Protein AF-A0AAD9LTX0-F1 (afdb_monomer)

Radius of gyration: 29.82 Å; Cα contacts (8 Å, |Δi|>4): 441; chains: 1; bounding box: 96×83×85 Å

pLDDT: mean 78.43, std 22.13, range [29.39, 98.5]

Secondary structure (DSSP, 8-state):
-HHHHHHH--SHHHHHHHHHHHHHHHTTT-GGGGGG-BGGGEEEETTTEEEEEEEETTTTEEEEEEE---SSTTT-HHHHHHHHHHT-SS--SBSSTTSPP----------TTS-HHHHHH-GGGGTTTS-----------PPPHHHHHHHHHHHHTTTTT--S---HHHHHHHHHHHHHHTT--HHHHHHHTT----HHHHHHHHHH--HHHHHHHHHHHTT--TT---PPP-GGGS-HHHHHHHHHHHHHHTTTTSS-SSGGGPPPHHHHHHHHHHHHHHHHHHHHH-TTSHHHHHHHHHHHHTT--HHHHHHHHHHHHHHTS----------------PPPGGGSHHHHHHHHHHHHHHHHHHHHHHHHHHHHHHHHHHTS-----------PPPP-

Solvent-accessible surface area (backbone atoms only — not comparable to full-atom values): 23204 Å² total; per-residue (Å²): 81,43,50,49,42,56,50,67,29,77,53,46,63,42,34,33,49,38,24,48,56,40,51,24,37,80,44,34,31,51,55,77,49,52,59,74,30,36,33,60,30,48,42,65,54,87,82,52,38,37,34,42,43,39,60,35,86,92,71,76,40,81,43,76,44,53,52,44,68,26,91,49,71,59,66,11,42,50,38,26,45,36,48,20,52,49,38,47,90,58,64,48,43,44,56,50,75,86,52,54,80,68,76,72,70,73,69,67,76,77,61,95,79,70,62,77,66,63,60,69,77,46,70,67,73,63,59,71,74,72,72,76,91,68,89,78,83,86,67,91,72,72,61,53,59,62,55,48,46,29,52,52,38,69,67,40,34,59,83,44,71,39,86,67,90,65,45,45,66,46,28,36,49,48,37,48,48,52,36,46,74,73,68,48,59,66,63,58,54,32,57,76,53,63,66,76,84,47,76,71,57,48,66,51,45,76,75,66,70,52,72,66,57,47,45,25,53,22,28,38,76,26,78,37,56,60,83,58,88,64,78,60,57,57,54,81,82,48,57,70,70,58,39,52,53,52,50,54,27,46,52,61,45,32,51,43,33,45,92,57,93,53,67,57,34,19,48,50,69,71,43,47,43,31,28,48,35,41,42,39,48,42,40,67,61,48,37,73,54,23,55,87,16,60,64,44,48,45,54,54,50,29,26,48,75,64,72,43,51,73,67,55,52,52,48,53,14,50,52,55,64,50,65,75,70,58,81,81,70,83,78,84,73,90,75,80,91,76,85,88,75,80,75,64,74,76,72,40,70,67,54,47,53,50,51,53,52,52,52,52,50,51,53,51,49,53,54,48,51,53,51,48,53,53,49,50,51,54,54,56,62,70,69,60,79,84,85,73,86,76,88,83,88,84,79,84,84,84,92,129

Structure (mmCIF, N/CA/C/O backbone):
data_AF-A0AAD9LTX0-F1
#
_entry.id   AF-A0AAD9LTX0-F1
#
loop_
_atom_site.group_PDB
_atom_site.id
_atom_site.type_symbol
_atom_site.label_atom_id
_atom_site.label_alt_id
_atom_site.label_comp_id
_atom_site.label_asym_id
_atom_site.label_entity_id
_atom_site.label_seq_id
_atom_site.pdbx_PDB_ins_code
_atom_site.Cartn_x
_atom_site.Cartn_y
_atom_site.Cartn_z
_atom_site.occupancy
_atom_site.B_iso_or_equiv
_atom_site.auth_seq_id
_atom_site.auth_comp_id
_atom_site.auth_asym_id
_atom_site.auth_atom_id
_atom_site.pdbx_PDB_model_num
ATOM 1 N N . MET A 1 1 ? 8.809 -11.289 2.923 1.00 91.69 1 MET A N 1
ATOM 2 C CA . MET A 1 1 ? 9.426 -10.147 3.649 1.00 91.69 1 MET A CA 1
ATOM 3 C C . MET A 1 1 ? 8.382 -9.224 4.262 1.00 91.69 1 MET A C 1
ATOM 5 O O . MET A 1 1 ? 8.398 -9.072 5.473 1.00 91.69 1 MET A O 1
ATOM 9 N N . THR A 1 2 ? 7.479 -8.624 3.483 1.00 95.00 2 THR A N 1
ATOM 10 C CA . THR A 1 2 ? 6.476 -7.685 4.018 1.00 95.00 2 THR A CA 1
ATOM 11 C C . THR A 1 2 ? 5.518 -8.326 5.027 1.00 95.00 2 THR A C 1
ATOM 13 O O . THR A 1 2 ? 5.301 -7.754 6.089 1.00 95.00 2 THR A O 1
ATOM 16 N N . GLU A 1 3 ? 5.048 -9.555 4.778 1.00 95.88 3 GLU A N 1
ATOM 17 C CA . GLU A 1 3 ? 4.259 -10.317 5.763 1.00 95.88 3 GLU A CA 1
ATOM 18 C C . GLU A 1 3 ? 5.006 -10.483 7.095 1.00 95.88 3 GLU A C 1
ATOM 20 O O . GLU A 1 3 ? 4.447 -10.240 8.161 1.00 95.88 3 GLU A O 1
ATOM 25 N N . HIS A 1 4 ? 6.303 -10.813 7.043 1.00 96.38 4 HIS A N 1
ATOM 26 C CA . HIS A 1 4 ? 7.132 -10.916 8.244 1.00 96.38 4 HIS A CA 1
ATOM 27 C C . HIS A 1 4 ? 7.172 -9.584 9.006 1.00 96.38 4 HIS A C 1
ATOM 29 O O . HIS A 1 4 ? 6.939 -9.579 10.212 1.00 96.38 4 HIS A O 1
ATOM 35 N N . ILE A 1 5 ? 7.362 -8.458 8.303 1.00 97.19 5 ILE A N 1
ATOM 36 C CA . ILE A 1 5 ? 7.313 -7.120 8.910 1.00 97.19 5 ILE A CA 1
ATOM 37 C C . ILE A 1 5 ? 5.971 -6.898 9.610 1.00 97.19 5 ILE A C 1
ATOM 39 O O . ILE A 1 5 ? 5.968 -6.484 10.762 1.00 97.19 5 ILE A O 1
ATOM 43 N N . TYR A 1 6 ? 4.842 -7.210 8.969 1.00 97.44 6 TYR A N 1
ATOM 44 C CA . TYR A 1 6 ? 3.526 -7.063 9.597 1.00 97.44 6 TYR A CA 1
ATOM 45 C C . TYR A 1 6 ? 3.363 -7.953 10.837 1.00 97.44 6 TYR A C 1
ATOM 47 O O . TYR A 1 6 ? 2.849 -7.494 11.859 1.00 97.44 6 TYR A O 1
ATOM 55 N N . SER A 1 7 ? 3.864 -9.191 10.794 1.00 97.00 7 SER A N 1
ATOM 56 C CA . SER A 1 7 ? 3.792 -10.115 11.932 1.00 97.00 7 SER A CA 1
ATOM 57 C C . SER A 1 7 ? 4.625 -9.679 13.137 1.00 97.00 7 SER A C 1
ATOM 59 O O . SER A 1 7 ? 4.260 -9.975 14.270 1.00 97.00 7 SER A O 1
ATOM 61 N N . THR A 1 8 ? 5.716 -8.942 12.910 1.00 96.50 8 THR A N 1
ATOM 62 C CA . THR A 1 8 ? 6.636 -8.504 13.971 1.00 96.50 8 THR A CA 1
ATOM 63 C C . THR A 1 8 ? 6.594 -6.999 14.230 1.00 96.50 8 THR A C 1
ATOM 65 O O . THR A 1 8 ? 7.422 -6.494 14.985 1.00 96.50 8 THR A O 1
ATOM 68 N N . ALA A 1 9 ? 5.688 -6.259 13.584 1.00 97.00 9 ALA A N 1
ATOM 69 C CA . ALA A 1 9 ? 5.644 -4.805 13.674 1.00 97.00 9 ALA A CA 1
ATOM 70 C C . ALA A 1 9 ? 5.326 -4.348 15.101 1.00 97.00 9 ALA A C 1
ATOM 72 O O . ALA A 1 9 ? 4.307 -4.732 15.682 1.00 97.00 9 ALA A O 1
ATOM 73 N N . VAL A 1 10 ? 6.174 -3.466 15.626 1.00 96.25 10 VAL A N 1
ATOM 74 C CA . VAL A 1 10 ? 6.037 -2.876 16.968 1.00 96.25 10 VAL A CA 1
ATOM 75 C C . VAL A 1 10 ? 6.052 -1.350 16.934 1.00 96.25 10 VAL A C 1
ATOM 77 O O . VAL A 1 10 ? 5.640 -0.707 17.895 1.00 96.25 10 VAL A O 1
ATOM 80 N N . THR A 1 11 ? 6.464 -0.748 15.817 1.00 95.31 11 THR A N 1
ATOM 81 C CA . THR A 1 11 ? 6.516 0.705 15.631 1.00 95.31 11 THR A CA 1
ATOM 82 C C . THR A 1 11 ? 5.873 1.149 14.320 1.00 95.31 11 THR A C 1
ATOM 84 O O . THR A 1 11 ? 5.668 0.365 13.397 1.00 95.31 11 THR A O 1
ATOM 87 N N . ALA A 1 12 ? 5.607 2.453 14.209 1.00 93.75 12 ALA A N 1
ATOM 88 C CA . ALA A 1 12 ? 5.188 3.080 12.957 1.00 93.75 12 ALA A CA 1
ATOM 89 C C . ALA A 1 12 ? 6.218 2.906 11.828 1.00 93.75 12 ALA A C 1
ATOM 91 O O . ALA A 1 12 ? 5.850 2.750 10.666 1.00 93.75 12 ALA A O 1
ATOM 92 N N . ALA A 1 13 ? 7.513 2.915 12.164 1.00 95.12 13 ALA A N 1
ATOM 93 C CA . ALA A 1 13 ? 8.586 2.772 11.185 1.00 95.12 13 ALA A CA 1
ATOM 94 C C . ALA A 1 13 ? 8.532 1.415 10.468 1.00 95.12 13 ALA A C 1
ATOM 96 O O . ALA A 1 13 ? 8.822 1.359 9.279 1.00 95.12 13 ALA A O 1
ATOM 97 N N . ASP A 1 14 ? 8.084 0.350 11.141 1.00 96.88 14 ASP A N 1
ATOM 98 C CA . ASP A 1 14 ? 7.961 -0.978 10.532 1.00 96.88 14 ASP A CA 1
ATOM 99 C C . ASP A 1 14 ? 6.953 -0.973 9.369 1.00 96.88 14 ASP A C 1
ATOM 101 O O . ASP A 1 14 ? 7.243 -1.474 8.283 1.00 96.88 14 ASP A O 1
ATOM 105 N N . TYR A 1 15 ? 5.795 -0.330 9.541 1.00 97.50 15 TYR A N 1
ATOM 106 C CA . TYR A 1 15 ? 4.793 -0.210 8.474 1.00 97.50 15 TYR A CA 1
ATOM 107 C C . TYR A 1 15 ? 5.254 0.702 7.336 1.00 97.50 15 TYR A C 1
ATOM 109 O O . TYR A 1 15 ? 4.973 0.434 6.167 1.00 97.50 15 TYR A O 1
ATOM 117 N N . GLN A 1 16 ? 6.007 1.754 7.654 1.00 96.56 16 GLN A N 1
ATOM 118 C CA . GLN A 1 16 ? 6.600 2.603 6.627 1.00 96.56 16 GLN A CA 1
ATOM 119 C C . GLN A 1 16 ? 7.734 1.894 5.870 1.00 96.56 16 GLN A C 1
ATOM 121 O O . GLN A 1 16 ? 7.903 2.124 4.673 1.00 96.56 16 GLN A O 1
ATOM 126 N N . ASP A 1 17 ? 8.474 0.993 6.518 1.00 96.81 17 ASP A N 1
ATOM 127 C CA . ASP A 1 17 ? 9.465 0.132 5.871 1.00 96.81 17 ASP A CA 1
ATOM 128 C C . ASP A 1 17 ? 8.797 -0.896 4.954 1.00 96.81 17 ASP A C 1
ATOM 130 O O . ASP A 1 17 ? 9.262 -1.111 3.838 1.00 96.81 17 ASP A O 1
ATOM 134 N N . ALA A 1 18 ? 7.671 -1.482 5.364 1.00 97.25 18 ALA A N 1
ATOM 135 C CA . ALA A 1 18 ? 6.853 -2.316 4.484 1.00 97.25 18 ALA A CA 1
ATOM 136 C C . ALA A 1 18 ? 6.412 -1.549 3.222 1.00 97.25 18 ALA A C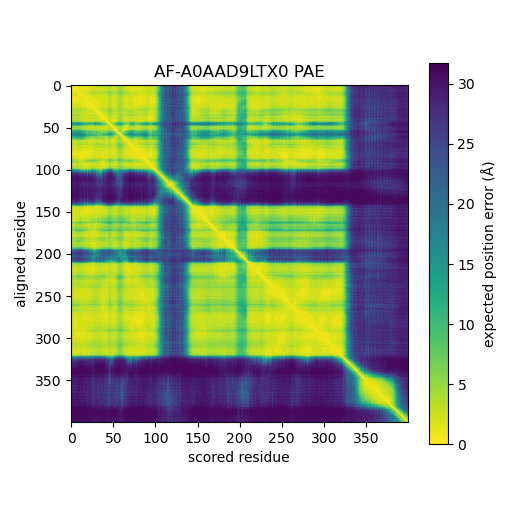 1
ATOM 138 O O . ALA A 1 18 ? 6.623 -2.026 2.105 1.00 97.25 18 ALA A O 1
ATOM 139 N N . ALA A 1 19 ? 5.878 -0.333 3.384 1.00 97.31 19 ALA A N 1
ATOM 140 C CA . ALA A 1 19 ? 5.506 0.527 2.261 1.00 97.31 19 ALA A CA 1
ATOM 141 C C . ALA A 1 19 ? 6.706 0.896 1.378 1.00 97.31 19 ALA A C 1
ATOM 143 O O . ALA A 1 19 ? 6.590 0.875 0.153 1.00 97.31 19 ALA A O 1
ATOM 144 N N . LEU A 1 20 ? 7.872 1.163 1.974 1.00 96.06 20 LEU A N 1
ATOM 145 C CA . LEU A 1 20 ? 9.122 1.396 1.255 1.00 96.06 20 LEU A CA 1
ATOM 146 C C . LEU A 1 20 ? 9.491 0.199 0.368 1.00 96.06 20 LEU A C 1
ATOM 148 O O . LEU A 1 20 ? 9.771 0.393 -0.814 1.00 96.06 20 LEU A O 1
ATOM 152 N N . LEU A 1 21 ? 9.481 -1.029 0.899 1.00 95.44 21 LEU A N 1
ATOM 153 C CA . LEU A 1 21 ? 9.827 -2.225 0.118 1.00 95.44 21 LEU A CA 1
ATOM 154 C C . LEU A 1 21 ? 8.820 -2.474 -1.015 1.00 95.44 21 LEU A C 1
ATOM 156 O O . LEU A 1 21 ? 9.239 -2.771 -2.136 1.00 95.44 21 LEU A O 1
ATOM 160 N N . CYS A 1 22 ? 7.520 -2.291 -0.756 1.00 95.00 22 CYS A N 1
ATOM 161 C CA . CYS A 1 22 ? 6.489 -2.364 -1.790 1.00 95.00 22 CYS A CA 1
ATOM 162 C C . CYS A 1 22 ? 6.734 -1.312 -2.879 1.00 95.00 22 CYS A C 1
ATOM 164 O O . CYS A 1 22 ? 6.849 -1.656 -4.046 1.00 95.00 22 CYS A O 1
ATOM 166 N N . LEU A 1 23 ? 6.900 -0.035 -2.536 1.00 94.19 23 LEU A N 1
ATOM 167 C CA . LEU A 1 23 ? 7.108 1.019 -3.533 1.00 94.19 23 LEU A CA 1
ATOM 168 C C . LEU A 1 23 ? 8.411 0.838 -4.329 1.00 94.19 23 LEU A C 1
ATOM 170 O O . LEU A 1 23 ? 8.434 1.087 -5.535 1.00 94.19 23 LEU A O 1
ATOM 174 N N . LEU A 1 24 ? 9.484 0.348 -3.698 1.00 93.50 24 LEU A N 1
ATOM 175 C CA . LEU A 1 24 ? 10.735 0.019 -4.389 1.00 93.50 24 LEU A CA 1
ATOM 176 C C . LEU A 1 24 ? 10.562 -1.082 -5.434 1.00 93.50 24 LEU A C 1
ATOM 178 O O . LEU A 1 24 ? 11.230 -1.023 -6.467 1.00 93.50 24 LEU A O 1
ATOM 182 N N . TRP A 1 25 ? 9.683 -2.056 -5.196 1.00 93.75 25 TRP A N 1
ATOM 183 C CA . TRP A 1 25 ? 9.333 -3.067 -6.191 1.00 93.75 25 TRP A CA 1
ATOM 184 C C . TRP A 1 25 ? 8.740 -2.421 -7.447 1.00 93.75 25 TRP A C 1
ATOM 186 O O . TRP A 1 25 ? 9.251 -2.632 -8.549 1.00 93.75 25 TRP A O 1
ATOM 196 N N . TYR A 1 26 ? 7.753 -1.534 -7.278 1.00 91.31 26 TYR A N 1
ATOM 197 C CA . TYR A 1 26 ? 7.104 -0.847 -8.399 1.00 91.31 26 TYR A CA 1
ATOM 198 C C . TYR A 1 26 ? 8.016 0.160 -9.113 1.00 91.31 26 TYR A C 1
ATOM 200 O O . TYR A 1 26 ? 7.869 0.367 -10.319 1.00 91.31 26 TYR A O 1
ATOM 208 N N . LEU A 1 27 ? 8.962 0.768 -8.391 1.00 88.94 27 LEU A N 1
ATOM 209 C CA . LEU A 1 27 ? 9.916 1.752 -8.914 1.00 88.94 27 LEU A CA 1
ATOM 210 C C . LEU A 1 27 ? 11.195 1.145 -9.495 1.00 88.94 27 LEU A C 1
ATOM 212 O O . LEU A 1 27 ? 12.104 1.904 -9.854 1.00 88.94 27 LEU A O 1
ATOM 216 N N . PHE A 1 28 ? 11.295 -0.185 -9.550 1.00 89.75 28 PHE A N 1
ATOM 217 C CA . PHE A 1 28 ? 12.515 -0.904 -9.916 1.00 89.75 28 PHE A CA 1
ATOM 218 C C . PHE A 1 28 ? 13.725 -0.390 -9.129 1.00 89.75 28 PHE A C 1
ATOM 220 O O . PHE A 1 28 ? 14.735 0.013 -9.700 1.00 89.75 28 PHE A O 1
ATOM 227 N N . GLY A 1 29 ? 13.609 -0.350 -7.799 1.00 87.56 29 GLY A N 1
ATOM 228 C CA . GLY A 1 29 ? 14.698 -0.054 -6.863 1.00 87.56 29 GLY A CA 1
ATOM 229 C C . GLY A 1 29 ? 15.227 1.383 -6.880 1.00 87.56 29 GLY A C 1
ATOM 230 O O . GLY A 1 29 ? 16.342 1.638 -6.405 1.00 87.56 29 GLY A O 1
ATOM 231 N N . ARG A 1 30 ? 14.481 2.340 -7.439 1.00 85.06 30 ARG A N 1
ATOM 232 C CA . ARG A 1 30 ? 14.853 3.763 -7.418 1.00 85.06 30 ARG A CA 1
ATOM 233 C C . ARG A 1 30 ? 14.391 4.433 -6.131 1.00 85.06 30 ARG A C 1
ATOM 235 O O . ARG A 1 30 ? 13.364 5.091 -6.059 1.00 85.06 30 ARG A O 1
ATOM 242 N N . ALA A 1 31 ? 15.204 4.264 -5.100 1.00 87.31 31 ALA A N 1
ATOM 243 C CA . ALA A 1 31 ? 14.889 4.772 -3.774 1.00 87.31 31 ALA A CA 1
ATOM 244 C C . ALA A 1 31 ? 14.914 6.311 -3.676 1.00 87.31 31 ALA A C 1
ATOM 246 O O . ALA A 1 31 ? 14.182 6.875 -2.875 1.00 87.31 31 ALA A O 1
ATOM 247 N N . SER A 1 32 ? 15.704 6.999 -4.508 1.00 84.56 32 SER A N 1
ATOM 248 C CA . SER A 1 32 ? 15.783 8.471 -4.519 1.00 84.56 32 SER A CA 1
ATOM 249 C C . SER A 1 32 ? 14.494 9.168 -4.951 1.00 84.56 32 SER A C 1
ATOM 251 O O . SER A 1 32 ? 14.334 10.344 -4.671 1.00 84.56 32 SER A O 1
ATOM 253 N N . ASP A 1 33 ? 13.590 8.488 -5.658 1.00 84.06 33 ASP A N 1
ATOM 254 C CA . ASP A 1 33 ? 12.291 9.087 -5.994 1.00 84.06 33 ASP A CA 1
ATOM 255 C C . ASP A 1 33 ? 11.374 9.155 -4.763 1.00 84.06 33 ASP A C 1
ATOM 257 O O . ASP A 1 33 ? 10.487 9.998 -4.684 1.00 84.06 33 ASP A O 1
ATOM 261 N N . LEU A 1 34 ? 11.598 8.266 -3.788 1.00 88.94 34 LEU A N 1
ATOM 262 C CA . LEU A 1 34 ? 10.768 8.144 -2.592 1.00 88.94 34 LEU A CA 1
ATOM 263 C C . LEU A 1 34 ? 11.099 9.185 -1.524 1.00 88.94 34 LEU A C 1
ATOM 265 O O . LEU A 1 34 ? 10.248 9.471 -0.690 1.00 88.94 34 LEU A O 1
ATOM 269 N N . THR A 1 35 ? 12.298 9.773 -1.549 1.00 87.69 35 THR A N 1
ATOM 270 C CA . THR A 1 35 ? 12.701 10.820 -0.591 1.00 87.69 35 THR A CA 1
ATOM 271 C C . THR A 1 35 ? 11.948 12.132 -0.803 1.00 87.69 35 THR A C 1
ATOM 273 O O . THR A 1 35 ? 11.832 12.918 0.130 1.00 87.69 35 THR A O 1
ATOM 276 N N . LEU A 1 36 ? 11.418 12.362 -2.009 1.00 82.88 36 LEU A N 1
ATOM 277 C CA . LEU A 1 36 ? 10.614 13.538 -2.357 1.00 82.88 36 LEU A CA 1
ATOM 278 C C . LEU A 1 36 ? 9.114 13.229 -2.449 1.00 82.88 36 LEU A C 1
ATOM 280 O O . LEU A 1 36 ? 8.335 14.085 -2.864 1.00 82.88 36 LEU A O 1
ATOM 284 N N . LEU A 1 37 ? 8.704 12.003 -2.113 1.00 89.00 37 LEU A N 1
ATOM 285 C CA . LEU A 1 37 ? 7.324 11.578 -2.279 1.00 89.00 37 LEU A CA 1
ATOM 286 C C . LEU A 1 37 ? 6.447 12.110 -1.138 1.00 89.00 37 LEU A C 1
ATOM 288 O O . LEU A 1 37 ? 6.601 11.719 0.021 1.00 89.00 37 LEU A O 1
ATOM 292 N N . CYS A 1 38 ? 5.486 12.961 -1.481 1.00 91.38 38 CYS A N 1
ATOM 293 C CA . CYS A 1 38 ? 4.545 13.587 -0.556 1.00 91.38 38 CYS A CA 1
ATOM 294 C C . CYS A 1 38 ? 3.149 12.958 -0.646 1.00 91.38 38 CYS A C 1
ATOM 296 O O . CYS A 1 38 ? 2.796 12.289 -1.613 1.00 91.38 38 CYS A O 1
ATOM 298 N N . LYS A 1 39 ? 2.297 13.213 0.347 1.00 92.94 39 LYS A N 1
ATOM 299 C CA . LYS A 1 39 ? 0.897 12.744 0.351 1.00 92.94 39 LYS A CA 1
ATOM 300 C C . LYS A 1 39 ? 0.083 13.273 -0.833 1.00 92.94 39 LYS A C 1
ATOM 302 O O . LYS A 1 39 ? -0.668 12.522 -1.452 1.00 92.94 39 LYS A O 1
ATOM 307 N N . ALA A 1 40 ? 0.300 14.537 -1.201 1.00 89.88 40 ALA A N 1
ATOM 308 C CA . ALA A 1 40 ? -0.366 15.195 -2.329 1.00 89.88 40 ALA A CA 1
ATOM 309 C C . ALA A 1 40 ? -0.039 14.573 -3.705 1.00 89.88 40 ALA A C 1
ATOM 311 O O . ALA A 1 40 ? -0.709 14.857 -4.698 1.00 89.88 40 ALA A O 1
ATOM 312 N N . ASN A 1 41 ? 0.980 13.714 -3.775 1.00 90.25 41 ASN A N 1
ATOM 313 C CA . ASN A 1 41 ? 1.363 13.003 -4.989 1.00 90.25 41 ASN A CA 1
ATOM 314 C C . ASN A 1 41 ? 0.496 11.775 -5.290 1.00 90.25 41 ASN A C 1
ATOM 316 O O . ASN A 1 41 ? 0.592 11.213 -6.384 1.00 90.25 41 ASN A O 1
ATOM 320 N N . LEU A 1 42 ? -0.325 11.345 -4.330 1.00 92.94 42 LEU A N 1
ATOM 321 C CA . LEU A 1 42 ? -1.255 10.240 -4.507 1.00 92.94 42 LEU A CA 1
ATOM 322 C C . LEU A 1 42 ? -2.525 10.727 -5.203 1.00 92.94 42 LEU A C 1
ATOM 324 O O . LEU A 1 42 ? -3.088 11.768 -4.863 1.00 92.94 42 LEU A O 1
ATOM 328 N N . SER A 1 43 ? -3.008 9.956 -6.169 1.00 91.25 43 SER A N 1
ATOM 329 C CA . SER A 1 43 ? -4.252 10.257 -6.877 1.00 91.25 43 SER A CA 1
ATOM 330 C C . SER A 1 43 ? -4.905 8.997 -7.424 1.00 91.25 43 SER A C 1
ATOM 332 O O . SER A 1 43 ? -4.261 7.963 -7.566 1.00 91.25 43 SER A O 1
ATOM 334 N N . THR A 1 44 ? -6.183 9.095 -7.757 1.00 87.56 44 THR A N 1
ATOM 335 C CA . THR A 1 44 ? -6.924 8.070 -8.495 1.00 87.56 44 THR A CA 1
ATOM 336 C C . THR A 1 44 ? -7.333 8.657 -9.841 1.00 87.56 44 THR A C 1
ATOM 338 O O . THR A 1 44 ? -7.806 9.793 -9.905 1.00 87.56 44 THR A O 1
ATOM 341 N N . GLY A 1 45 ? -7.080 7.927 -10.927 1.00 74.75 45 GLY A N 1
ATOM 342 C CA . GLY A 1 45 ? -7.436 8.351 -12.283 1.00 74.75 45 GLY A CA 1
ATOM 343 C C . GLY A 1 45 ? -8.717 7.694 -12.790 1.00 74.75 45 GLY A C 1
ATOM 344 O O . GLY A 1 45 ? -9.371 6.924 -12.083 1.00 74.75 45 GLY A O 1
ATOM 345 N N . SER A 1 46 ? -9.080 7.996 -14.036 1.00 66.56 46 SER A N 1
ATOM 346 C CA . SER A 1 46 ? -10.111 7.256 -14.765 1.00 66.56 46 SER A CA 1
ATOM 347 C C . SER A 1 46 ? -9.662 5.808 -15.008 1.00 66.56 46 SER A C 1
ATOM 349 O O . SER A 1 46 ? -8.483 5.547 -15.240 1.00 66.56 46 SER A O 1
ATOM 351 N N . GLY A 1 47 ? -10.605 4.862 -14.951 1.00 67.00 47 GLY A N 1
ATOM 352 C CA . GLY A 1 47 ? -10.324 3.438 -15.179 1.00 67.00 47 GLY A CA 1
ATOM 353 C C . GLY A 1 47 ? -9.793 2.672 -13.966 1.00 67.00 47 GLY A C 1
ATOM 354 O O . GLY A 1 47 ? -9.071 1.701 -14.158 1.00 67.00 47 GLY A O 1
ATOM 355 N N . ASP A 1 48 ? -10.138 3.098 -12.745 1.00 75.69 48 ASP A N 1
ATOM 356 C CA . ASP A 1 48 ? -9.810 2.396 -11.495 1.00 75.69 48 ASP A CA 1
ATOM 357 C C . ASP A 1 48 ? -8.309 2.134 -11.315 1.00 75.69 48 ASP A C 1
ATOM 359 O O . ASP A 1 48 ? -7.873 1.035 -10.984 1.00 75.69 48 ASP A O 1
ATOM 363 N N . ILE A 1 49 ? -7.489 3.162 -11.540 1.00 81.31 49 ILE A N 1
ATOM 364 C CA . ILE A 1 49 ? -6.040 3.068 -11.352 1.00 81.31 49 ILE A CA 1
ATOM 365 C C . ILE A 1 49 ? -5.582 4.085 -10.320 1.00 81.31 49 ILE A C 1
ATOM 367 O O . ILE A 1 49 ? -5.980 5.255 -10.324 1.00 81.31 49 ILE A O 1
ATOM 371 N N . PHE A 1 50 ? -4.733 3.608 -9.416 1.00 91.75 50 PHE A N 1
ATOM 372 C CA . PHE A 1 50 ? -4.118 4.409 -8.379 1.00 91.75 50 PHE A CA 1
ATOM 373 C C . PHE A 1 50 ? -2.753 4.884 -8.873 1.00 91.75 50 PHE A C 1
ATOM 375 O O . PHE A 1 50 ? -1.912 4.080 -9.265 1.00 91.75 50 PHE A O 1
ATOM 382 N N . PHE A 1 51 ? -2.520 6.190 -8.848 1.00 89.88 51 PHE A N 1
ATOM 383 C CA . PHE A 1 51 ? -1.298 6.797 -9.356 1.00 89.88 51 PHE A CA 1
ATOM 384 C C . PHE A 1 51 ? -0.494 7.444 -8.244 1.00 89.88 51 PHE A C 1
ATOM 386 O O . PHE A 1 51 ? -1.030 8.131 -7.369 1.00 89.88 51 PHE A O 1
ATOM 393 N N . VAL A 1 52 ? 0.818 7.300 -8.366 1.00 89.44 52 VAL A N 1
ATOM 394 C CA . VAL A 1 52 ? 1.802 8.086 -7.635 1.00 89.44 52 VAL A CA 1
ATOM 395 C C . VAL A 1 52 ? 2.536 8.959 -8.639 1.00 89.44 52 VAL A C 1
ATOM 397 O O . VAL A 1 52 ? 3.138 8.437 -9.576 1.00 89.44 52 VAL A O 1
ATOM 400 N N . ARG A 1 53 ? 2.487 10.281 -8.459 1.00 86.69 53 ARG A N 1
ATOM 401 C CA . ARG A 1 53 ? 3.238 11.236 -9.288 1.00 86.69 53 ARG A CA 1
ATOM 402 C C . ARG A 1 53 ? 4.428 11.782 -8.530 1.00 86.69 53 ARG A C 1
ATOM 404 O O . ARG A 1 53 ? 4.263 12.244 -7.418 1.00 86.69 53 ARG A O 1
ATOM 411 N N . PHE A 1 54 ? 5.620 11.788 -9.091 1.00 79.31 54 PHE A N 1
ATOM 412 C CA . PHE A 1 54 ? 6.787 12.300 -8.377 1.00 79.31 54 PHE A CA 1
ATOM 413 C C . PHE A 1 54 ? 7.751 12.990 -9.327 1.00 79.31 54 PHE A C 1
ATOM 415 O O . PHE A 1 54 ? 7.798 12.691 -10.520 1.00 79.31 54 PHE A O 1
ATOM 422 N N . ILE A 1 55 ? 8.523 13.928 -8.780 1.00 70.19 55 ILE A N 1
ATOM 423 C CA . ILE A 1 55 ? 9.529 14.666 -9.536 1.00 70.19 55 ILE A CA 1
ATOM 424 C C . ILE A 1 55 ? 10.833 13.879 -9.516 1.00 70.19 55 ILE A C 1
ATOM 426 O O . ILE A 1 55 ? 11.384 13.539 -8.467 1.00 70.19 55 ILE A O 1
ATOM 430 N N . ARG A 1 56 ? 11.364 13.619 -10.704 1.00 69.38 56 ARG A N 1
ATOM 431 C CA . ARG A 1 56 ? 12.662 12.979 -10.889 1.00 69.38 56 ARG A CA 1
ATOM 432 C C . ARG A 1 56 ? 13.789 13.925 -10.519 1.00 69.38 56 ARG A C 1
ATOM 434 O O . ARG A 1 56 ? 14.083 14.838 -11.279 1.00 69.38 56 ARG A O 1
ATOM 441 N N . VAL A 1 57 ? 14.527 13.624 -9.449 1.00 64.31 57 VAL A N 1
ATOM 442 C CA . VAL A 1 57 ? 15.692 14.420 -9.001 1.00 64.31 57 VAL A CA 1
ATOM 443 C C . VAL A 1 57 ? 16.676 14.728 -10.138 1.00 64.31 57 VAL A C 1
ATOM 445 O O . VAL A 1 57 ? 17.168 15.843 -10.248 1.00 64.31 57 VAL A O 1
ATOM 448 N N . LYS A 1 58 ? 16.976 13.746 -10.999 1.00 60.44 58 LYS A N 1
ATOM 449 C CA . LYS A 1 58 ? 17.985 13.906 -12.062 1.00 60.44 58 LYS A CA 1
ATOM 450 C C . LYS A 1 58 ? 17.510 14.692 -13.282 1.00 60.44 58 LYS A C 1
ATOM 452 O O . LYS A 1 58 ? 18.347 15.146 -14.051 1.00 60.44 58 LYS A O 1
ATOM 457 N N . PHE A 1 59 ? 16.202 14.787 -13.495 1.00 58.50 59 PHE A N 1
ATOM 458 C CA . PHE A 1 59 ? 15.641 15.323 -14.738 1.00 58.50 59 PHE A CA 1
ATOM 459 C C . PHE A 1 59 ? 14.632 16.451 -14.506 1.00 58.50 59 PHE A C 1
ATOM 461 O O . PHE A 1 59 ? 14.174 17.042 -15.472 1.00 58.50 59 PHE A O 1
ATOM 468 N N . SER A 1 60 ? 14.317 16.758 -13.242 1.00 62.88 60 SER A N 1
ATOM 469 C CA . SER A 1 60 ? 13.310 17.734 -12.815 1.00 62.88 60 SER A CA 1
ATOM 470 C C . SER A 1 60 ? 11.961 17.570 -13.525 1.00 62.88 60 SER A C 1
ATOM 472 O O . SER A 1 60 ? 11.260 18.542 -13.788 1.00 62.88 60 SER A O 1
ATOM 474 N N . GLU A 1 61 ? 11.609 16.326 -13.840 1.00 66.62 61 GLU A N 1
ATOM 475 C CA . GLU A 1 61 ? 10.432 15.967 -14.621 1.00 66.62 61 GLU A CA 1
ATOM 476 C C . GLU A 1 61 ? 9.422 15.232 -13.737 1.00 66.62 61 GLU A C 1
ATOM 478 O O . GLU A 1 61 ? 9.805 14.327 -12.988 1.00 66.62 61 GLU A O 1
ATOM 483 N N . GLU A 1 62 ? 8.144 15.604 -13.828 1.00 70.25 62 GLU A N 1
ATOM 484 C CA . GLU A 1 62 ? 7.057 14.878 -13.169 1.00 70.25 62 GLU A CA 1
ATOM 485 C C . GLU A 1 62 ? 6.756 13.584 -13.928 1.00 70.25 62 GLU A C 1
ATOM 487 O O . GLU A 1 62 ? 6.507 13.591 -15.130 1.00 70.25 62 GLU A O 1
ATOM 492 N N . GLN A 1 63 ? 6.765 12.461 -13.216 1.00 74.25 63 GLN A N 1
ATOM 493 C CA . GLN A 1 63 ? 6.382 11.169 -13.767 1.00 74.25 63 GLN A CA 1
ATOM 494 C C . GLN A 1 63 ? 5.292 10.537 -12.914 1.00 74.25 63 GLN A C 1
ATOM 496 O O . GLN A 1 63 ? 5.387 10.509 -11.687 1.00 74.25 63 GLN A O 1
ATOM 501 N N . GLY A 1 64 ? 4.262 10.023 -13.582 1.00 80.38 64 GLY A N 1
ATOM 502 C CA . GLY A 1 64 ? 3.228 9.196 -12.979 1.00 80.38 64 GLY A CA 1
ATOM 503 C C . GLY A 1 64 ? 3.600 7.723 -13.056 1.00 80.38 64 GLY A C 1
ATOM 504 O O . GLY A 1 64 ? 4.192 7.270 -14.033 1.00 80.38 64 GLY A O 1
ATOM 505 N N . LEU A 1 65 ? 3.242 6.979 -12.020 1.00 87.25 65 LEU A N 1
ATOM 506 C CA . LEU A 1 65 ? 3.375 5.537 -11.980 1.00 87.25 65 LEU A CA 1
ATOM 507 C C . LEU A 1 65 ? 2.113 4.917 -11.399 1.00 87.25 65 LEU A C 1
ATOM 509 O O . LEU A 1 65 ? 1.600 5.363 -10.371 1.00 87.25 65 LEU A O 1
ATOM 513 N N . SER A 1 66 ? 1.661 3.854 -12.046 1.00 90.81 66 SER A N 1
ATOM 514 C CA . SER A 1 66 ? 0.471 3.110 -11.661 1.00 90.81 66 SER A CA 1
ATOM 515 C C . SER A 1 66 ? 0.811 2.071 -10.605 1.00 90.81 66 SER A C 1
ATOM 517 O O . SER A 1 66 ? 1.734 1.261 -10.775 1.00 90.81 66 SER A O 1
ATOM 519 N N . LEU A 1 67 ? 0.048 2.105 -9.519 1.00 92.94 67 LEU A N 1
ATOM 520 C CA . LEU A 1 67 ? 0.013 1.112 -8.461 1.00 92.94 67 LEU A CA 1
ATOM 521 C C . LEU A 1 67 ? -1.309 0.370 -8.537 1.00 92.94 67 LEU A C 1
ATOM 523 O O . LEU A 1 67 ? -2.374 0.978 -8.651 1.00 92.94 67 LEU A O 1
ATOM 527 N N . LEU A 1 68 ? -1.230 -0.949 -8.465 1.00 91.62 68 LEU A N 1
ATOM 528 C CA . LEU A 1 68 ? -2.400 -1.798 -8.465 1.00 91.62 68 LEU A CA 1
ATOM 529 C C . LEU A 1 68 ? -2.399 -2.658 -7.201 1.00 91.62 68 LEU A C 1
ATOM 531 O O . LEU A 1 68 ? -1.337 -2.953 -6.644 1.00 91.62 68 LEU A O 1
ATOM 535 N N . PRO A 1 69 ? -3.587 -3.006 -6.695 1.00 92.94 69 PRO A N 1
ATOM 536 C CA . PRO A 1 69 ? -3.700 -3.946 -5.596 1.00 92.94 69 PRO A CA 1
ATOM 537 C C . PRO A 1 69 ? -3.200 -5.324 -6.034 1.00 92.94 69 PRO A C 1
ATOM 539 O O . PRO A 1 69 ? -3.485 -5.775 -7.144 1.00 92.94 69 PRO A O 1
ATOM 542 N N . ASP A 1 70 ? -2.484 -5.996 -5.144 1.00 92.38 70 ASP A N 1
ATOM 543 C CA . ASP A 1 70 ? -2.215 -7.425 -5.283 1.00 92.38 70 ASP A CA 1
ATOM 544 C C . ASP A 1 70 ? -3.343 -8.201 -4.579 1.00 92.38 70 ASP A C 1
ATOM 546 O O . ASP A 1 70 ? -3.962 -7.685 -3.641 1.00 92.38 70 ASP A O 1
ATOM 550 N N . ASP A 1 71 ? -3.623 -9.416 -5.049 1.00 87.62 71 ASP A N 1
ATOM 551 C CA . ASP A 1 71 ? -4.568 -10.329 -4.401 1.00 87.62 71 ASP A CA 1
ATOM 552 C C . ASP A 1 71 ? -4.017 -10.775 -3.026 1.00 87.62 71 ASP A C 1
ATOM 554 O O . ASP A 1 71 ? -4.789 -10.997 -2.087 1.00 87.62 71 ASP A O 1
ATOM 558 N N . ASP A 1 72 ? -2.686 -10.850 -2.879 1.00 93.06 72 ASP A N 1
ATOM 559 C CA . ASP A 1 72 ? -2.018 -11.062 -1.593 1.00 93.06 72 ASP A CA 1
ATOM 560 C C . ASP A 1 72 ? -1.903 -9.746 -0.796 1.00 93.06 72 ASP A C 1
ATOM 562 O O . ASP A 1 72 ? -1.291 -8.758 -1.215 1.00 93.06 72 ASP A O 1
ATOM 566 N N . PHE A 1 73 ? -2.463 -9.743 0.417 1.00 94.56 73 PHE A N 1
ATOM 567 C CA . PHE A 1 73 ? -2.421 -8.590 1.316 1.00 94.56 73 PHE A CA 1
ATOM 568 C C . PHE A 1 73 ? -0.984 -8.180 1.677 1.00 94.56 73 PHE A C 1
ATOM 570 O O . PHE A 1 73 ? -0.722 -6.999 1.898 1.00 94.56 73 PHE A O 1
ATOM 577 N N . ALA A 1 74 ? -0.042 -9.127 1.722 1.00 93.56 74 ALA A N 1
ATOM 578 C CA . ALA A 1 74 ? 1.341 -8.850 2.084 1.00 93.56 74 ALA A CA 1
ATOM 579 C C . ALA A 1 74 ? 2.090 -8.053 1.006 1.00 93.56 74 ALA A C 1
ATOM 581 O O . ALA A 1 74 ? 3.010 -7.301 1.328 1.00 93.56 74 ALA A O 1
ATOM 582 N N . THR A 1 75 ? 1.723 -8.201 -0.266 1.00 92.94 75 THR A N 1
ATOM 583 C CA . THR A 1 75 ? 2.352 -7.499 -1.397 1.00 92.94 75 THR A CA 1
ATOM 584 C C . THR A 1 75 ? 1.505 -6.336 -1.918 1.00 92.94 75 THR A C 1
ATOM 586 O O . THR A 1 75 ? 2.004 -5.515 -2.694 1.00 92.94 75 THR A O 1
ATOM 589 N N . CYS A 1 76 ? 0.263 -6.198 -1.444 1.00 95.88 76 CYS A N 1
ATOM 590 C CA . CYS A 1 76 ? -0.645 -5.118 -1.810 1.00 95.88 76 CYS A CA 1
ATOM 591 C C . CYS A 1 76 ? -0.092 -3.736 -1.416 1.00 95.88 76 CYS A C 1
ATOM 593 O O . CYS A 1 76 ? -0.087 -3.330 -0.249 1.00 95.88 76 CYS A O 1
ATOM 595 N N . SER A 1 77 ? 0.333 -2.955 -2.415 1.00 94.94 77 SER A N 1
ATOM 596 C CA . SER A 1 77 ? 0.934 -1.635 -2.188 1.00 94.94 77 SER A CA 1
ATOM 597 C C . SER A 1 77 ? -0.041 -0.632 -1.582 1.00 94.94 77 SER A C 1
ATOM 599 O O . SER A 1 77 ? 0.375 0.228 -0.811 1.00 94.94 77 SER A O 1
ATOM 601 N N . LEU A 1 78 ? -1.333 -0.732 -1.910 1.00 97.00 78 LEU A N 1
ATOM 602 C CA . LEU A 1 78 ? -2.352 0.171 -1.372 1.00 97.00 78 LEU A CA 1
ATOM 603 C C . LEU A 1 78 ? -2.580 -0.081 0.119 1.00 97.00 78 LEU A C 1
ATOM 605 O O . LEU A 1 78 ? -2.657 0.875 0.890 1.00 97.00 78 LEU A O 1
ATOM 609 N N . LEU A 1 79 ? -2.579 -1.349 0.544 1.00 97.94 79 LEU A N 1
ATOM 610 C CA . LEU A 1 79 ? -2.601 -1.690 1.963 1.00 97.94 79 LEU A CA 1
ATOM 611 C C . LEU A 1 79 ? -1.342 -1.183 2.672 1.00 97.94 79 LEU A C 1
ATOM 613 O O . LEU A 1 79 ? -1.441 -0.565 3.730 1.00 97.94 79 LEU A O 1
ATOM 617 N N . ALA A 1 80 ? -0.163 -1.389 2.080 1.00 98.12 80 ALA A N 1
ATOM 618 C CA . ALA A 1 80 ? 1.092 -0.937 2.669 1.00 98.12 80 ALA A CA 1
ATOM 619 C C . ALA A 1 80 ? 1.125 0.590 2.864 1.00 98.12 80 ALA A C 1
ATOM 621 O O . ALA A 1 80 ? 1.507 1.064 3.934 1.00 98.12 80 ALA A O 1
ATOM 622 N N . ILE A 1 81 ? 0.659 1.360 1.873 1.00 97.94 81 ILE A N 1
ATOM 623 C CA . ILE A 1 81 ? 0.515 2.820 1.971 1.00 97.94 81 ILE A CA 1
ATOM 624 C C . ILE A 1 81 ? -0.485 3.199 3.069 1.00 97.94 81 ILE A C 1
ATOM 626 O O . ILE A 1 81 ? -0.182 4.066 3.888 1.00 97.94 81 ILE A O 1
ATOM 630 N N . ALA A 1 82 ? -1.651 2.547 3.125 1.00 98.25 82 ALA A N 1
ATOM 631 C CA . ALA A 1 82 ? -2.645 2.806 4.164 1.00 98.25 82 ALA A CA 1
ATOM 632 C C . ALA A 1 82 ? -2.053 2.578 5.566 1.00 98.25 82 ALA A C 1
ATOM 634 O O . ALA A 1 82 ? -2.146 3.451 6.425 1.00 98.25 82 ALA A O 1
ATOM 635 N N . LEU A 1 83 ? -1.365 1.455 5.781 1.00 98.44 83 LEU A N 1
ATOM 636 C CA . LEU A 1 83 ? -0.717 1.126 7.053 1.00 98.44 83 LEU A CA 1
ATOM 637 C C . LEU A 1 83 ? 0.381 2.126 7.436 1.00 98.44 83 LEU A C 1
ATOM 639 O O . LEU A 1 83 ? 0.466 2.539 8.596 1.00 98.44 83 LEU A O 1
ATOM 643 N N . ALA A 1 84 ? 1.198 2.549 6.471 1.00 97.81 84 ALA A N 1
ATOM 644 C CA . ALA A 1 84 ? 2.212 3.576 6.686 1.00 97.81 84 ALA A CA 1
ATOM 645 C C . ALA A 1 84 ? 1.585 4.893 7.160 1.00 97.81 84 ALA A C 1
ATOM 647 O O . ALA A 1 84 ? 2.077 5.483 8.115 1.00 97.81 84 ALA A O 1
ATOM 648 N N . LEU A 1 85 ? 0.479 5.318 6.543 1.00 97.62 85 LEU A N 1
ATOM 649 C CA . LEU A 1 85 ? -0.212 6.570 6.855 1.00 97.62 85 LEU A CA 1
ATOM 650 C C . LEU A 1 85 ? -0.912 6.551 8.212 1.00 97.62 85 LEU A C 1
ATOM 652 O O . LEU A 1 85 ? -0.733 7.474 9.007 1.00 97.62 85 LEU A O 1
ATOM 656 N N . ILE A 1 86 ? -1.689 5.502 8.498 1.00 97.50 86 ILE A N 1
ATOM 657 C CA . ILE A 1 86 ? -2.447 5.441 9.752 1.00 97.50 86 ILE A CA 1
ATOM 658 C C . ILE A 1 86 ? -1.512 5.340 10.951 1.00 97.50 86 ILE A C 1
ATOM 660 O O . ILE A 1 86 ? -1.878 5.781 12.026 1.00 97.50 86 ILE A O 1
ATOM 664 N N . THR A 1 87 ? -0.307 4.791 10.803 1.00 96.38 87 THR A N 1
ATOM 665 C CA . THR A 1 87 ? 0.627 4.651 11.929 1.00 96.38 87 THR A CA 1
ATOM 666 C C . THR A 1 87 ? 1.510 5.878 12.158 1.00 96.38 87 THR A C 1
ATOM 668 O O . THR A 1 87 ? 2.266 5.899 13.129 1.00 96.38 87 THR A O 1
ATOM 671 N N . GLN A 1 88 ? 1.401 6.929 11.337 1.00 94.50 88 GLN A N 1
ATOM 672 C CA . GLN A 1 88 ? 2.163 8.164 11.540 1.00 94.50 88 GLN A CA 1
ATOM 673 C C . GLN A 1 88 ? 1.806 8.827 12.878 1.00 94.50 88 GLN A C 1
ATOM 675 O O . GLN A 1 88 ? 0.641 9.049 13.201 1.00 94.50 88 GLN A O 1
ATOM 680 N N . GLN A 1 89 ? 2.840 9.158 13.652 1.00 90.50 89 GLN A N 1
ATOM 681 C CA . GLN A 1 89 ? 2.706 9.769 14.982 1.00 90.50 89 GLN A CA 1
ATOM 682 C C . GLN A 1 89 ? 2.570 11.297 14.930 1.00 90.50 89 GLN A C 1
ATOM 684 O O . GLN A 1 89 ? 2.162 11.920 15.905 1.00 90.50 89 GLN A O 1
ATOM 689 N N . SER A 1 90 ? 2.906 11.897 13.792 1.00 91.31 90 SER A N 1
ATOM 690 C CA . SER A 1 90 ? 2.737 13.317 13.496 1.00 91.31 90 SER A CA 1
ATOM 691 C C . SER A 1 90 ? 2.106 13.469 12.108 1.00 91.31 90 SER A C 1
ATOM 693 O O . SER A 1 90 ? 1.991 12.468 11.397 1.00 91.31 90 SER A O 1
ATOM 695 N N . PRO A 1 91 ? 1.693 14.677 11.696 1.00 91.56 91 PRO A N 1
ATOM 696 C CA . PRO A 1 91 ? 1.306 14.968 10.319 1.00 91.56 91 PRO A CA 1
ATOM 697 C C . PRO A 1 91 ? 2.534 15.379 9.484 1.00 91.56 91 PRO A C 1
ATOM 699 O O . PRO A 1 91 ? 2.893 16.555 9.475 1.00 91.56 91 PRO A O 1
ATOM 702 N N . PRO A 1 92 ? 3.222 14.461 8.775 1.00 93.25 92 PRO A N 1
ATOM 703 C CA . PRO A 1 92 ? 4.240 14.832 7.798 1.00 93.25 92 PRO A CA 1
ATOM 704 C C . PRO A 1 92 ? 3.606 15.193 6.452 1.00 93.25 92 PRO A C 1
ATOM 706 O O . PRO A 1 92 ? 2.551 14.670 6.092 1.00 93.25 92 PRO A O 1
ATOM 709 N N . VAL A 1 93 ? 4.294 16.029 5.673 1.00 93.06 93 VAL A N 1
ATOM 710 C CA . VAL A 1 93 ? 4.005 16.201 4.237 1.00 93.06 93 VAL A CA 1
ATOM 711 C C . VAL A 1 93 ? 4.468 14.970 3.449 1.00 93.06 93 VAL A C 1
ATOM 713 O O . VAL A 1 93 ? 3.773 14.501 2.544 1.00 93.06 93 VAL A O 1
ATOM 716 N N . ALA A 1 94 ? 5.631 14.426 3.820 1.00 92.81 94 ALA A N 1
ATOM 717 C CA . ALA A 1 94 ? 6.188 13.216 3.231 1.00 92.81 94 ALA A CA 1
ATOM 718 C C . ALA A 1 94 ? 5.257 12.012 3.439 1.00 92.81 94 ALA A C 1
ATOM 720 O O . ALA A 1 94 ? 4.647 11.844 4.500 1.00 92.81 94 ALA A O 1
ATOM 721 N N . LEU A 1 95 ? 5.184 11.146 2.429 1.00 93.81 95 LEU A N 1
ATOM 722 C CA . LEU A 1 95 ? 4.468 9.878 2.535 1.00 93.81 95 LEU A CA 1
ATOM 723 C C . LEU A 1 95 ? 5.177 8.931 3.515 1.00 93.81 95 LEU A C 1
ATOM 725 O O . LEU A 1 95 ? 4.530 8.293 4.342 1.00 93.81 95 LEU A O 1
ATOM 729 N N . LEU A 1 96 ? 6.508 8.879 3.418 1.00 93.81 96 LEU A N 1
ATOM 730 C CA . LEU A 1 96 ? 7.401 8.052 4.227 1.00 93.81 96 LEU A CA 1
ATOM 731 C C . LEU A 1 96 ? 8.333 8.972 5.023 1.00 93.81 96 LEU A C 1
ATOM 733 O O . LEU A 1 96 ? 9.356 9.428 4.513 1.00 93.81 96 LEU A O 1
ATOM 737 N N . ASN A 1 97 ? 7.950 9.301 6.256 1.00 90.19 97 ASN A N 1
ATOM 738 C CA . ASN A 1 97 ? 8.648 10.305 7.064 1.00 90.19 97 ASN A CA 1
ATOM 739 C C . ASN A 1 97 ? 9.889 9.759 7.782 1.00 90.19 97 ASN A C 1
ATOM 741 O O . ASN A 1 97 ? 10.632 10.523 8.390 1.00 90.19 97 ASN A O 1
ATOM 745 N N . GLN A 1 98 ? 10.123 8.448 7.709 1.00 91.00 98 GLN A N 1
ATOM 746 C CA . GLN A 1 98 ? 11.314 7.803 8.251 1.00 91.00 98 GLN A CA 1
ATOM 747 C C . GLN A 1 98 ? 12.527 7.889 7.313 1.00 91.00 98 GLN A C 1
ATOM 749 O O . GLN A 1 98 ? 13.632 7.496 7.702 1.00 91.00 98 GLN A O 1
ATOM 754 N N . LEU A 1 99 ? 12.324 8.333 6.068 1.00 89.69 99 LEU A N 1
ATOM 755 C CA . LEU A 1 99 ? 13.393 8.435 5.084 1.00 89.69 99 LEU A CA 1
ATOM 756 C C . LEU A 1 99 ? 14.296 9.646 5.368 1.00 89.69 99 LEU A C 1
ATOM 758 O O . LEU A 1 99 ? 13.809 10.681 5.818 1.00 89.69 99 LEU A O 1
ATOM 762 N N . PRO A 1 100 ? 15.609 9.545 5.086 1.00 81.50 100 PRO A N 1
ATOM 763 C CA . PRO A 1 100 ? 16.517 10.679 5.193 1.00 81.50 100 PRO A CA 1
ATOM 764 C C . PRO A 1 100 ? 16.043 11.832 4.306 1.00 81.50 100 PRO A C 1
ATOM 766 O O . PRO A 1 100 ? 15.806 11.622 3.112 1.00 81.50 100 PRO A O 1
ATOM 769 N N . GLU A 1 101 ? 15.962 13.040 4.864 1.00 68.50 101 GLU A N 1
ATOM 770 C CA . GLU A 1 101 ? 15.755 14.237 4.055 1.00 68.50 101 GLU A CA 1
ATOM 771 C C . GLU A 1 101 ? 16.912 14.363 3.072 1.00 68.50 101 GLU A C 1
ATOM 773 O O . GLU A 1 101 ? 18.090 14.415 3.441 1.00 68.50 101 GLU A O 1
ATOM 778 N N . GLN A 1 102 ? 16.574 14.383 1.789 1.00 62.53 102 GLN A N 1
ATOM 779 C CA . GLN A 1 102 ? 17.553 14.727 0.788 1.00 62.53 102 GLN A CA 1
ATOM 780 C C . GLN A 1 102 ? 17.750 16.233 0.908 1.00 62.53 102 GLN A C 1
ATOM 782 O O . GLN A 1 102 ? 16.849 16.997 0.565 1.00 62.53 102 GLN A O 1
ATOM 787 N N . GLN A 1 103 ? 18.919 16.664 1.391 1.00 47.31 103 GLN A N 1
ATOM 788 C CA . GLN A 1 103 ? 19.372 18.020 1.120 1.00 47.31 103 GLN A CA 1
ATOM 789 C C . GLN A 1 103 ? 19.317 18.145 -0.402 1.00 47.31 103 GLN A C 1
ATOM 791 O O . GLN A 1 103 ? 20.137 17.550 -1.108 1.00 47.31 103 GLN A O 1
ATOM 796 N N . LEU A 1 104 ? 18.319 18.864 -0.930 1.00 45.34 104 LEU A N 1
ATOM 797 C CA . LEU A 1 104 ? 18.531 19.527 -2.200 1.00 45.34 104 LEU A CA 1
ATOM 798 C C . LEU A 1 104 ? 19.780 20.342 -1.911 1.00 45.34 104 LEU A C 1
ATOM 800 O O . LEU A 1 104 ? 19.717 21.320 -1.167 1.00 45.34 104 LEU A O 1
ATOM 804 N N . ALA A 1 105 ? 20.933 19.891 -2.415 1.00 35.03 105 ALA A N 1
ATOM 805 C CA . ALA A 1 105 ? 22.003 20.822 -2.677 1.00 35.03 105 ALA A CA 1
ATOM 806 C C . ALA A 1 105 ? 21.279 21.941 -3.399 1.00 35.03 105 ALA A C 1
ATOM 808 O O . ALA A 1 105 ? 20.668 21.680 -4.441 1.00 35.03 105 ALA A O 1
ATOM 809 N N . SER A 1 106 ? 21.202 23.103 -2.753 1.00 30.19 106 SER A N 1
ATOM 810 C CA . SER A 1 106 ? 20.753 24.318 -3.381 1.00 30.19 106 SER A CA 1
ATOM 811 C C . SER A 1 106 ? 21.575 24.346 -4.653 1.00 30.19 106 SER A C 1
ATOM 813 O O . SER A 1 106 ? 22.774 24.624 -4.614 1.00 30.19 106 SER A O 1
ATOM 815 N N . GLN A 1 107 ? 20.984 23.932 -5.774 1.00 34.28 107 GLN A N 1
ATOM 816 C CA . GLN A 1 107 ? 21.469 24.384 -7.048 1.00 34.28 107 GLN A CA 1
ATOM 817 C C . GLN A 1 107 ? 21.245 25.862 -6.872 1.00 34.28 107 GLN A C 1
ATOM 819 O O . GLN A 1 107 ? 20.095 26.304 -6.833 1.00 34.28 107 GLN A O 1
ATOM 824 N N . SER A 1 108 ? 22.341 26.545 -6.513 1.00 30.23 108 SER A N 1
ATOM 825 C CA . SER A 1 108 ? 22.423 27.985 -6.400 1.00 30.23 108 SER A CA 1
ATOM 826 C C . SER A 1 108 ? 21.531 28.477 -7.504 1.00 30.23 108 SER A C 1
ATOM 828 O O . SER A 1 108 ? 21.763 28.056 -8.641 1.00 30.23 108 SER A O 1
ATOM 830 N N . ALA A 1 109 ? 20.427 29.139 -7.141 1.00 30.84 109 ALA A N 1
ATOM 831 C CA . ALA A 1 109 ? 19.429 29.544 -8.104 1.00 30.84 109 ALA A CA 1
ATOM 832 C C . ALA A 1 109 ? 20.221 30.163 -9.244 1.00 30.84 109 ALA A C 1
ATOM 834 O O . ALA A 1 109 ? 20.846 31.207 -9.055 1.00 30.84 109 ALA A O 1
ATOM 835 N N . VAL A 1 110 ? 20.298 29.464 -10.379 1.00 38.06 110 VAL A N 1
ATOM 836 C CA . VAL A 1 110 ? 20.790 30.081 -11.592 1.00 38.06 110 VAL A CA 1
ATOM 837 C C . VAL A 1 110 ? 19.635 30.995 -11.913 1.00 38.06 110 VAL A C 1
ATOM 839 O O . VAL A 1 110 ? 18.637 30.604 -12.515 1.00 38.06 110 VAL A O 1
ATOM 842 N N . THR A 1 111 ? 19.699 32.179 -11.315 1.00 34.62 111 THR A N 1
ATOM 843 C CA . THR A 1 111 ? 18.830 33.283 -11.629 1.00 34.62 111 THR A CA 1
ATOM 844 C C . THR A 1 111 ? 18.866 33.392 -13.148 1.00 34.62 111 THR A C 1
ATOM 846 O O . THR A 1 111 ? 19.947 33.317 -13.739 1.00 34.62 111 THR A O 1
ATOM 849 N N . PRO A 1 112 ? 17.715 33.554 -13.817 1.00 43.38 112 PRO A N 1
ATOM 850 C CA . PRO A 1 112 ? 17.635 33.611 -15.278 1.00 43.38 112 PRO A CA 1
ATOM 851 C C . PRO A 1 112 ? 18.268 34.895 -15.858 1.00 43.38 112 PRO A C 1
ATOM 853 O O . PRO A 1 112 ? 17.905 35.340 -16.940 1.00 43.38 112 PRO A O 1
ATOM 856 N N . ALA A 1 113 ? 19.187 35.524 -15.124 1.00 38.19 113 ALA A N 1
ATOM 857 C CA . ALA A 1 113 ? 19.727 36.848 -15.368 1.00 38.19 113 ALA A CA 1
ATOM 858 C C . ALA A 1 113 ? 21.170 36.845 -15.898 1.00 38.19 113 ALA A C 1
ATOM 860 O O . ALA A 1 113 ? 21.721 37.926 -16.066 1.00 38.19 113 ALA A O 1
ATOM 861 N N . ILE A 1 114 ? 21.781 35.687 -16.177 1.00 47.56 114 ILE A N 1
ATOM 862 C CA . ILE A 1 114 ? 23.081 35.642 -16.864 1.00 47.56 114 ILE A CA 1
ATOM 863 C C . ILE A 1 114 ? 22.838 35.173 -18.304 1.00 47.56 114 ILE A C 1
ATOM 865 O O . ILE A 1 114 ? 22.529 33.996 -18.515 1.00 47.56 114 ILE A O 1
ATOM 869 N N . PRO A 1 115 ? 22.914 36.071 -19.304 1.00 51.81 115 PRO A N 1
ATOM 870 C CA . PRO A 1 115 ? 22.854 35.679 -20.700 1.00 51.81 115 PRO A CA 1
ATOM 871 C C . PRO A 1 115 ? 24.003 34.718 -21.006 1.00 51.81 115 PRO A C 1
ATOM 873 O O . PRO A 1 115 ? 25.144 34.940 -20.613 1.00 51.81 115 PRO A O 1
ATOM 876 N N . LEU A 1 116 ? 23.703 33.669 -21.770 1.00 47.56 116 LEU A N 1
ATOM 877 C CA . LEU A 1 116 ? 24.639 32.615 -22.189 1.00 47.56 116 LEU A CA 1
ATOM 878 C C . LEU A 1 116 ? 25.910 33.165 -22.876 1.00 47.56 116 LEU A C 1
ATOM 880 O O . LEU A 1 116 ? 26.931 32.489 -22.924 1.00 47.56 116 LEU A O 1
ATOM 884 N N . LEU A 1 117 ? 25.844 34.406 -23.366 1.00 51.00 117 LEU A N 1
ATOM 885 C CA . LEU A 1 117 ? 26.939 35.139 -23.993 1.00 51.00 117 LEU A CA 1
ATOM 886 C C . LEU A 1 117 ? 28.035 35.560 -22.990 1.00 51.00 117 LEU A C 1
ATOM 888 O O . LEU 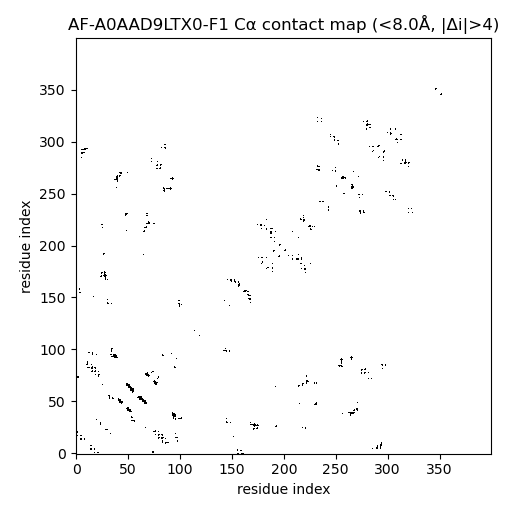A 1 117 ? 29.212 35.404 -23.292 1.00 51.00 117 LEU A O 1
ATOM 892 N N . ASP A 1 118 ? 27.673 35.970 -21.767 1.00 48.09 118 ASP A N 1
ATOM 893 C CA . ASP A 1 118 ? 28.643 36.413 -20.746 1.00 48.09 118 ASP A CA 1
ATOM 894 C C . ASP A 1 118 ? 29.500 35.253 -20.208 1.00 48.09 118 ASP A C 1
ATOM 896 O O . ASP A 1 118 ? 30.648 35.445 -19.800 1.00 48.09 118 ASP A O 1
ATOM 900 N N . LEU A 1 119 ? 28.957 34.029 -20.239 1.00 51.41 119 LEU A N 1
ATOM 901 C CA . LEU A 1 119 ? 29.634 32.811 -19.780 1.00 51.41 119 LEU A CA 1
ATOM 902 C C . LEU A 1 119 ? 30.688 32.307 -20.782 1.00 51.41 119 LEU A C 1
ATOM 904 O O . LEU A 1 119 ? 31.611 31.591 -20.400 1.00 51.41 119 LEU A O 1
ATOM 908 N N . ILE A 1 120 ? 30.547 32.675 -22.058 1.00 54.19 120 ILE A N 1
ATOM 909 C CA . ILE A 1 120 ? 31.477 32.303 -23.132 1.00 54.19 120 ILE A CA 1
ATOM 910 C C . ILE A 1 120 ? 32.670 33.269 -23.172 1.00 54.19 120 ILE A C 1
ATOM 912 O O . ILE A 1 120 ? 33.789 32.833 -23.436 1.00 54.19 120 ILE A O 1
ATOM 916 N N . ASP A 1 121 ? 32.457 34.542 -22.831 1.00 51.97 121 ASP A N 1
ATOM 917 C CA . ASP A 1 121 ? 33.505 35.570 -22.874 1.00 51.97 121 ASP A CA 1
ATOM 918 C C . ASP A 1 121 ? 34.447 35.556 -21.649 1.00 51.97 121 ASP A C 1
ATOM 920 O O . ASP A 1 121 ? 35.543 36.110 -21.717 1.00 51.97 121 ASP A O 1
ATOM 924 N N . HIS A 1 122 ? 34.067 34.911 -20.533 1.00 51.69 122 HIS A N 1
ATOM 925 C CA . HIS A 1 122 ? 34.839 34.934 -19.275 1.00 51.69 122 HIS A CA 1
ATOM 926 C C . HIS A 1 122 ? 34.979 33.539 -18.619 1.00 51.69 122 HIS A C 1
ATOM 928 O O . HIS A 1 122 ? 34.395 33.281 -17.556 1.00 51.69 122 HIS A O 1
ATOM 934 N N . PRO A 1 123 ? 35.796 32.630 -19.192 1.00 47.50 123 PRO A N 1
ATOM 935 C CA . PRO A 1 123 ? 35.957 31.252 -18.703 1.00 47.50 123 PRO A CA 1
ATOM 936 C C . PRO A 1 123 ? 36.609 31.140 -17.309 1.00 47.50 123 PRO A C 1
ATOM 938 O O . PRO A 1 123 ? 36.576 30.080 -16.685 1.00 47.50 123 PRO A O 1
ATOM 941 N N . GLU A 1 124 ? 37.179 32.225 -16.782 1.00 49.09 124 GLU A N 1
ATOM 942 C CA . GLU A 1 124 ? 37.918 32.231 -15.511 1.00 49.09 124 GLU A CA 1
ATOM 943 C C . GLU A 1 124 ? 37.016 32.294 -14.264 1.00 49.09 124 GLU A C 1
ATOM 945 O O . GLU A 1 124 ? 37.447 31.935 -13.166 1.00 49.09 124 GLU A O 1
ATOM 950 N N . SER A 1 125 ? 35.734 32.648 -14.423 1.00 43.69 125 SER A N 1
ATOM 951 C CA . SER A 1 125 ? 34.750 32.643 -13.325 1.00 43.69 125 SER A CA 1
ATOM 952 C C . SER A 1 125 ? 34.424 31.231 -12.810 1.00 43.69 125 SER A C 1
ATOM 954 O O . SER A 1 125 ? 34.042 31.059 -11.652 1.00 43.69 125 SER A O 1
ATOM 956 N N . MET A 1 126 ? 34.649 30.196 -13.628 1.00 43.16 126 MET A N 1
ATOM 957 C CA . MET A 1 126 ? 34.489 28.797 -13.221 1.00 43.16 126 MET A CA 1
ATOM 958 C C . MET A 1 126 ? 35.694 28.235 -12.453 1.00 43.16 126 MET A C 1
ATOM 960 O O . MET A 1 126 ? 35.541 27.272 -11.700 1.00 43.16 126 MET A O 1
ATOM 964 N N . ALA A 1 127 ? 36.887 28.818 -12.605 1.00 40.59 127 ALA A N 1
ATOM 965 C CA . ALA A 1 127 ? 38.110 28.273 -12.014 1.00 40.59 127 ALA A CA 1
ATOM 966 C C . ALA A 1 127 ? 38.234 28.567 -10.507 1.00 40.59 127 ALA A C 1
ATOM 968 O O . ALA A 1 127 ? 38.821 27.773 -9.774 1.00 40.59 127 ALA A O 1
ATOM 969 N N . GLN A 1 128 ? 37.628 29.653 -10.014 1.00 36.12 128 GLN A N 1
ATOM 970 C CA . GLN A 1 128 ? 37.709 30.039 -8.596 1.00 36.12 128 GLN A CA 1
ATOM 971 C C . GLN A 1 128 ? 36.733 29.272 -7.685 1.00 36.12 128 GLN A C 1
ATOM 973 O O . GLN A 1 128 ? 36.911 29.255 -6.469 1.00 36.12 128 GLN A O 1
ATOM 978 N N . HIS A 1 129 ? 35.742 28.572 -8.250 1.00 39.34 129 HIS A N 1
ATOM 979 C CA . HIS A 1 129 ? 34.813 27.728 -7.485 1.00 39.34 129 HIS A CA 1
ATOM 980 C C . HIS A 1 129 ? 35.234 26.251 -7.396 1.00 39.34 129 HIS A C 1
ATOM 982 O O . HIS A 1 129 ? 34.600 25.479 -6.678 1.00 39.34 129 HIS A O 1
ATOM 988 N N . ALA A 1 130 ? 36.316 25.852 -8.074 1.00 37.91 130 ALA A N 1
ATOM 989 C CA . ALA A 1 130 ? 36.842 24.485 -8.025 1.00 37.91 130 ALA A CA 1
ATOM 990 C C . ALA A 1 130 ? 37.900 24.260 -6.924 1.00 37.91 130 ALA A C 1
ATOM 992 O O . ALA A 1 130 ? 38.295 23.122 -6.677 1.00 37.91 130 ALA A O 1
ATOM 993 N N . THR A 1 131 ? 38.343 25.309 -6.222 1.00 34.91 131 THR A N 1
ATOM 994 C CA . THR A 1 131 ? 39.388 25.214 -5.189 1.00 34.91 131 THR A CA 1
ATOM 995 C C . THR A 1 131 ? 38.886 25.688 -3.830 1.00 34.91 131 THR A C 1
ATOM 997 O O . THR A 1 131 ? 39.266 26.741 -3.330 1.00 34.91 131 THR A O 1
ATOM 1000 N N . SER A 1 132 ? 38.012 24.900 -3.211 1.00 34.16 132 SER A N 1
ATOM 1001 C CA . SER A 1 132 ? 37.791 24.896 -1.754 1.00 34.16 132 SER A CA 1
ATOM 1002 C C . SER A 1 132 ? 37.322 23.506 -1.325 1.00 34.16 132 SER A C 1
ATOM 1004 O O . SER A 1 132 ? 36.303 23.330 -0.666 1.00 34.16 132 SER A O 1
ATOM 1006 N N . GLY A 1 133 ? 38.057 22.485 -1.766 1.00 40.09 133 GLY A N 1
ATOM 1007 C CA . GLY A 1 133 ? 38.035 21.181 -1.127 1.00 40.09 133 GLY A CA 1
ATOM 1008 C C . GLY A 1 133 ? 38.994 21.222 0.049 1.00 40.09 133 GLY A C 1
ATOM 1009 O O . GLY A 1 133 ? 40.135 20.802 -0.103 1.00 40.09 133 GLY A O 1
ATOM 1010 N N . ASP A 1 134 ? 38.550 21.740 1.194 1.00 30.00 134 ASP A N 1
ATOM 1011 C CA . ASP A 1 134 ? 39.279 21.531 2.439 1.00 30.00 134 ASP A CA 1
ATOM 1012 C C . ASP A 1 134 ? 38.342 21.050 3.554 1.00 30.00 134 ASP A C 1
ATOM 1014 O O . ASP A 1 134 ? 37.339 21.674 3.895 1.00 30.00 134 ASP A O 1
ATOM 1018 N N . ASN A 1 135 ? 38.665 19.843 4.020 1.00 41.06 135 ASN A N 1
ATOM 1019 C CA . ASN A 1 135 ? 38.187 19.113 5.191 1.00 41.06 135 ASN A CA 1
ATOM 1020 C C . ASN A 1 135 ? 37.206 19.847 6.130 1.00 41.06 135 ASN A C 1
ATOM 1022 O O . ASN A 1 135 ? 37.614 20.566 7.039 1.00 41.06 135 ASN A O 1
ATOM 1026 N N . VAL A 1 136 ? 35.932 19.449 6.078 1.00 31.45 136 VAL A N 1
ATOM 1027 C CA . VAL A 1 136 ? 35.075 19.418 7.274 1.00 31.45 136 VAL A CA 1
ATOM 1028 C C . VAL A 1 136 ? 34.706 17.963 7.553 1.00 31.45 136 VAL A C 1
ATOM 1030 O O . VAL A 1 136 ? 33.679 17.442 7.126 1.00 31.45 136 VAL A O 1
ATOM 1033 N N . LYS A 1 137 ? 35.605 17.274 8.263 1.00 43.19 137 LYS A N 1
ATOM 1034 C CA . LYS A 1 137 ? 35.260 16.057 9.005 1.00 43.19 137 LYS A CA 1
ATOM 1035 C C . LYS A 1 137 ? 34.395 16.469 10.200 1.00 43.19 137 LYS A C 1
ATOM 1037 O O . LYS A 1 137 ? 34.751 17.406 10.903 1.00 43.19 137 LYS A O 1
ATOM 1042 N N . ASN A 1 138 ? 33.323 15.709 10.436 1.00 40.69 138 ASN A N 1
ATOM 1043 C CA . ASN A 1 138 ? 32.285 15.864 11.470 1.00 40.69 138 ASN A CA 1
ATOM 1044 C C . ASN A 1 138 ? 31.116 16.806 11.149 1.00 40.69 138 ASN A C 1
ATOM 1046 O O . ASN A 1 138 ? 30.892 17.809 11.817 1.00 40.69 138 ASN A O 1
ATOM 1050 N N . VAL A 1 139 ? 30.256 16.358 10.238 1.00 38.41 139 VAL A N 1
ATOM 1051 C CA . VAL A 1 139 ? 28.805 16.457 10.446 1.00 38.41 139 VAL A CA 1
ATOM 1052 C C . VAL A 1 139 ? 28.287 15.025 10.408 1.00 38.41 139 VAL A C 1
ATOM 1054 O O . VAL A 1 139 ? 28.757 14.228 9.601 1.00 38.41 139 VAL A O 1
ATOM 1057 N N . ASN A 1 140 ? 27.397 14.657 11.325 1.00 38.62 140 ASN A N 1
ATOM 1058 C CA . ASN A 1 140 ? 26.798 13.327 11.407 1.00 38.62 140 ASN A CA 1
ATOM 1059 C C . ASN A 1 140 ? 25.949 13.101 10.137 1.00 38.62 140 ASN A C 1
ATOM 1061 O O . ASN A 1 140 ? 24.765 13.428 10.116 1.00 38.62 140 ASN A O 1
ATOM 1065 N N . VAL A 1 141 ? 26.580 12.678 9.032 1.00 50.94 141 VAL A N 1
ATOM 1066 C CA . VAL A 1 141 ? 25.923 12.533 7.727 1.00 50.94 141 VAL A CA 1
ATOM 1067 C C . VAL A 1 141 ? 24.896 11.424 7.864 1.00 50.94 141 VAL A C 1
ATOM 1069 O O . VAL A 1 141 ? 25.245 10.248 7.995 1.00 50.94 141 VAL A O 1
ATOM 1072 N N . LEU A 1 142 ? 23.621 11.809 7.869 1.00 55.91 142 LEU A N 1
ATOM 1073 C CA . LEU A 1 142 ? 22.518 10.867 7.909 1.00 55.91 142 LEU A CA 1
ATOM 1074 C C . LEU A 1 142 ? 22.700 9.869 6.748 1.00 55.91 142 LEU A C 1
ATOM 1076 O O . LEU A 1 142 ? 22.966 10.300 5.620 1.00 55.91 142 LEU A O 1
ATOM 1080 N N . PRO A 1 143 ? 22.624 8.546 6.986 1.00 69.12 143 PRO A N 1
ATOM 1081 C CA . PRO A 1 143 ? 22.893 7.569 5.942 1.00 69.12 143 PRO A CA 1
ATOM 1082 C C . PRO A 1 143 ? 21.982 7.813 4.741 1.00 69.12 143 PRO A C 1
ATOM 1084 O O . PRO A 1 143 ? 20.765 7.857 4.898 1.00 69.12 143 PRO A O 1
ATOM 1087 N N . GLY A 1 144 ? 22.554 7.953 3.542 1.00 86.06 144 GLY A N 1
ATOM 1088 C CA . GLY A 1 144 ? 21.763 8.166 2.328 1.00 86.06 144 GLY A CA 1
ATOM 1089 C C . GLY A 1 144 ? 20.736 7.049 2.097 1.00 86.06 144 GLY A C 1
ATOM 1090 O O . GLY A 1 144 ? 20.889 5.932 2.597 1.00 86.06 144 GLY A O 1
ATOM 1091 N N . ILE A 1 145 ? 19.704 7.321 1.295 1.00 88.94 145 ILE A N 1
ATOM 1092 C CA . ILE A 1 145 ? 18.547 6.428 1.104 1.00 88.94 145 ILE A CA 1
ATOM 1093 C C . ILE A 1 145 ? 18.916 4.965 0.789 1.00 88.94 145 ILE A C 1
ATOM 1095 O O . ILE A 1 145 ? 18.311 4.039 1.319 1.00 88.94 145 ILE A O 1
ATOM 1099 N N . HIS A 1 146 ? 19.956 4.719 -0.009 1.00 89.69 146 HIS A N 1
ATOM 1100 C CA . HIS A 1 146 ? 20.408 3.356 -0.310 1.00 89.69 146 HIS A CA 1
ATOM 1101 C C . HIS A 1 146 ? 20.977 2.625 0.913 1.00 89.69 146 HIS A C 1
ATOM 1103 O O . HIS A 1 146 ? 20.763 1.422 1.062 1.00 89.69 146 HIS A O 1
ATOM 1109 N N . SER A 1 147 ? 21.669 3.345 1.798 1.00 91.19 147 SER A N 1
ATOM 1110 C CA . SER A 1 147 ? 22.141 2.807 3.076 1.00 91.19 147 SER A CA 1
ATOM 1111 C C . SER A 1 147 ? 20.960 2.473 3.987 1.00 91.19 147 SER A C 1
ATOM 1113 O O . SER A 1 147 ? 20.918 1.384 4.560 1.00 91.19 147 SER A O 1
ATOM 1115 N N . TYR A 1 148 ? 19.948 3.348 4.028 1.00 93.25 148 TYR A N 1
ATOM 1116 C CA . TYR A 1 148 ? 18.703 3.089 4.750 1.00 93.25 148 TYR A CA 1
ATOM 1117 C C . TYR A 1 148 ? 18.019 1.805 4.257 1.00 93.25 148 TYR A C 1
ATOM 1119 O O . TYR A 1 148 ? 17.753 0.905 5.051 1.00 93.25 148 TYR A O 1
ATOM 1127 N N . VAL A 1 149 ? 17.808 1.668 2.943 1.00 93.62 149 VAL A N 1
ATOM 1128 C CA . VAL A 1 149 ? 17.191 0.472 2.340 1.00 93.62 149 VAL A CA 1
ATOM 1129 C C . VAL A 1 149 ? 17.997 -0.790 2.650 1.00 93.62 149 VAL A C 1
ATOM 1131 O O . VAL A 1 149 ? 17.426 -1.807 3.032 1.00 93.62 149 VAL A O 1
ATOM 1134 N N . ASN A 1 150 ? 19.327 -0.735 2.536 1.00 93.75 150 ASN A N 1
ATOM 1135 C CA . ASN A 1 150 ? 20.185 -1.872 2.875 1.00 93.75 150 ASN A CA 1
ATOM 1136 C C . ASN A 1 150 ? 20.072 -2.254 4.359 1.00 93.75 150 ASN A C 1
ATOM 1138 O O . ASN A 1 150 ? 20.083 -3.438 4.681 1.00 93.75 150 ASN A O 1
ATOM 1142 N N . ARG A 1 151 ? 19.929 -1.277 5.263 1.00 93.88 151 ARG A N 1
ATOM 1143 C CA . ARG A 1 151 ? 19.696 -1.535 6.690 1.00 93.88 151 ARG A CA 1
ATOM 1144 C C . ARG A 1 151 ? 18.364 -2.248 6.922 1.00 93.88 151 ARG A C 1
ATOM 1146 O O . ARG A 1 151 ? 18.340 -3.215 7.677 1.00 93.88 151 ARG A O 1
ATOM 1153 N N . VAL A 1 152 ? 17.292 -1.813 6.253 1.00 94.62 152 VAL A N 1
ATOM 1154 C CA . VAL A 1 152 ? 15.986 -2.492 6.312 1.00 94.62 152 VAL A CA 1
ATOM 1155 C C . VAL A 1 152 ? 16.117 -3.933 5.817 1.00 94.62 152 VAL A C 1
ATOM 1157 O O . VAL A 1 152 ? 15.725 -4.851 6.528 1.00 94.62 152 VAL A O 1
ATOM 1160 N N . LEU A 1 153 ? 16.740 -4.150 4.654 1.00 94.81 153 LEU A N 1
ATOM 1161 C CA . LEU A 1 153 ? 16.945 -5.488 4.086 1.00 94.81 153 LEU A CA 1
ATOM 1162 C C . LEU A 1 153 ? 17.765 -6.401 5.005 1.00 94.81 153 LEU A C 1
ATOM 1164 O O . LEU A 1 153 ? 17.355 -7.531 5.252 1.00 94.81 153 LEU A O 1
ATOM 1168 N N . ASN A 1 154 ? 18.873 -5.908 5.563 1.00 93.75 154 ASN A N 1
ATOM 1169 C CA . ASN A 1 154 ? 19.702 -6.676 6.497 1.00 93.75 154 ASN A CA 1
ATOM 1170 C C . ASN A 1 154 ? 18.933 -7.087 7.760 1.00 93.75 154 ASN A C 1
ATOM 1172 O O . ASN A 1 154 ? 19.197 -8.154 8.306 1.00 93.75 154 ASN A O 1
ATOM 1176 N N . ARG A 1 155 ? 17.990 -6.254 8.220 1.00 93.56 155 ARG A N 1
ATOM 1177 C CA . ARG A 1 155 ? 17.153 -6.553 9.386 1.00 93.56 155 ARG A CA 1
ATOM 1178 C C . ARG A 1 155 ? 16.118 -7.641 9.092 1.00 93.56 155 ARG A C 1
ATOM 1180 O O . ARG A 1 155 ? 15.863 -8.453 9.969 1.00 93.56 155 ARG A O 1
ATOM 1187 N N . VAL A 1 156 ? 15.503 -7.634 7.904 1.00 94.62 156 VAL A N 1
ATOM 1188 C CA . VAL A 1 156 ? 14.272 -8.413 7.643 1.00 94.62 156 VAL A CA 1
ATOM 1189 C C . VAL A 1 156 ? 14.447 -9.614 6.716 1.00 94.62 156 VAL A C 1
ATOM 1191 O O . VAL A 1 156 ? 13.615 -10.512 6.745 1.00 94.62 156 VAL A O 1
ATOM 1194 N N . ALA A 1 157 ? 15.470 -9.644 5.856 1.00 93.44 157 ALA A N 1
ATOM 1195 C CA . ALA A 1 157 ? 15.566 -10.654 4.798 1.00 93.44 157 ALA A CA 1
ATOM 1196 C C . ALA A 1 157 ? 15.773 -12.066 5.369 1.00 93.44 157 ALA A C 1
ATOM 1198 O O . ALA A 1 157 ? 14.974 -12.960 5.092 1.00 93.44 157 ALA A O 1
ATOM 1199 N N . ALA A 1 158 ? 16.787 -12.243 6.222 1.00 91.88 158 ALA A N 1
ATOM 1200 C CA . ALA A 1 158 ? 17.115 -13.543 6.807 1.00 91.88 158 ALA A CA 1
ATOM 1201 C C . ALA A 1 158 ? 15.988 -14.074 7.708 1.00 91.88 158 ALA A C 1
ATOM 1203 O O . ALA A 1 158 ? 15.626 -15.245 7.629 1.00 91.88 158 ALA A O 1
ATOM 1204 N N . THR A 1 159 ? 15.387 -13.207 8.528 1.00 92.12 159 THR A N 1
ATOM 1205 C CA . THR A 1 159 ? 14.280 -13.585 9.421 1.00 92.12 159 THR A CA 1
ATOM 1206 C C . THR A 1 159 ? 12.992 -13.892 8.660 1.00 92.12 159 THR A C 1
ATOM 1208 O O . THR A 1 159 ? 12.190 -14.699 9.117 1.00 92.12 159 THR A O 1
ATOM 1211 N N . ALA A 1 160 ? 12.816 -13.312 7.471 1.00 92.75 160 ALA A N 1
ATOM 1212 C CA . ALA A 1 160 ? 11.738 -13.648 6.548 1.00 92.75 160 ALA A CA 1
ATOM 1213 C C . ALA A 1 160 ? 12.038 -14.875 5.661 1.00 92.75 160 ALA A C 1
ATOM 1215 O O . ALA A 1 160 ? 11.284 -15.121 4.720 1.00 92.75 160 ALA A O 1
ATOM 1216 N N . GLY A 1 161 ? 13.126 -15.612 5.915 1.00 92.88 161 GLY A N 1
ATOM 1217 C CA . GLY A 1 161 ? 13.479 -16.836 5.189 1.00 92.88 161 GLY A CA 1
ATOM 1218 C C . GLY A 1 161 ? 14.175 -16.623 3.841 1.00 92.88 161 GLY A C 1
ATOM 1219 O O . GLY A 1 161 ? 14.284 -17.567 3.065 1.00 92.88 161 GLY A O 1
ATOM 1220 N N . VAL A 1 162 ? 14.652 -15.410 3.540 1.00 91.88 162 VAL A N 1
ATOM 1221 C CA . VAL A 1 162 ? 15.447 -15.145 2.331 1.00 91.88 162 VAL A CA 1
ATOM 1222 C C . VAL A 1 162 ? 16.906 -15.504 2.611 1.00 91.88 162 VAL A C 1
ATOM 1224 O O . VAL A 1 162 ? 17.560 -14.853 3.428 1.00 91.88 162 VAL A O 1
ATOM 1227 N N . ALA A 1 163 ? 17.414 -16.542 1.943 1.00 87.81 163 ALA A N 1
ATOM 1228 C CA . ALA A 1 163 ? 18.782 -17.031 2.128 1.00 87.81 163 ALA A CA 1
ATOM 1229 C C . ALA A 1 163 ? 19.823 -16.107 1.472 1.00 87.81 163 ALA A C 1
ATOM 1231 O O . ALA A 1 163 ? 20.959 -15.978 1.932 1.00 87.81 163 ALA A O 1
ATOM 1232 N N . GLU A 1 164 ? 19.434 -15.446 0.388 1.00 88.25 164 GLU A N 1
ATOM 1233 C CA . GLU A 1 164 ? 20.283 -14.599 -0.427 1.00 88.25 164 GLU A CA 1
ATOM 1234 C C . GLU A 1 164 ? 20.465 -13.220 0.207 1.00 88.25 164 GLU A C 1
ATOM 1236 O O . GLU A 1 164 ? 19.526 -12.566 0.668 1.00 88.25 164 GLU A O 1
ATOM 1241 N N . LYS A 1 165 ? 21.697 -12.709 0.152 1.00 88.56 165 LYS A N 1
ATOM 1242 C CA . LYS A 1 165 ? 21.991 -11.354 0.614 1.00 88.56 165 LYS A CA 1
ATOM 1243 C C . LYS A 1 165 ? 21.407 -10.323 -0.353 1.00 88.56 165 LYS A C 1
ATOM 1245 O O . LYS A 1 165 ? 21.980 -10.042 -1.407 1.00 88.56 165 LYS A O 1
ATOM 1250 N N . LEU A 1 166 ? 20.284 -9.727 0.034 1.00 91.50 166 LEU A N 1
ATOM 1251 C CA . LEU A 1 166 ? 19.649 -8.654 -0.725 1.00 91.50 166 LEU A CA 1
ATOM 1252 C C . LEU A 1 166 ? 20.328 -7.301 -0.483 1.00 91.50 166 LEU A C 1
ATOM 1254 O O . LEU A 1 166 ? 20.821 -6.997 0.600 1.00 91.50 166 LEU A O 1
ATOM 1258 N N . THR A 1 167 ? 20.309 -6.458 -1.512 1.00 90.38 167 THR A N 1
ATOM 1259 C CA . THR A 1 167 ? 20.709 -5.048 -1.435 1.00 90.38 167 THR A CA 1
ATOM 1260 C C . THR A 1 167 ? 19.657 -4.187 -2.127 1.00 90.38 167 THR A C 1
ATOM 1262 O O . THR A 1 167 ? 18.789 -4.695 -2.834 1.00 90.38 167 THR A O 1
ATOM 1265 N N . SER A 1 168 ? 19.745 -2.865 -2.005 1.00 85.06 168 SER A N 1
ATOM 1266 C CA . SER A 1 168 ? 18.874 -1.948 -2.749 1.00 85.06 168 SER A CA 1
ATOM 1267 C C . SER A 1 168 ? 18.933 -2.165 -4.273 1.00 85.06 168 SER A C 1
ATOM 1269 O O . SER A 1 168 ? 17.940 -1.940 -4.964 1.00 85.06 168 SER A O 1
ATOM 1271 N N . HIS A 1 169 ? 20.045 -2.687 -4.810 1.00 83.19 169 HIS A N 1
ATOM 1272 C CA . HIS A 1 169 ? 20.152 -3.080 -6.219 1.00 83.19 169 HIS A CA 1
ATOM 1273 C C . HIS A 1 169 ? 19.317 -4.317 -6.578 1.00 83.19 169 HIS A C 1
ATOM 1275 O O . HIS A 1 169 ? 18.943 -4.465 -7.742 1.00 83.19 169 HIS A O 1
ATOM 1281 N N . SER A 1 170 ? 18.987 -5.177 -5.611 1.00 87.00 170 SER A N 1
ATOM 1282 C CA . SER A 1 170 ? 18.145 -6.356 -5.833 1.00 87.00 170 SER A CA 1
ATOM 1283 C C . SER A 1 170 ? 16.752 -5.966 -6.325 1.00 87.00 170 SER A C 1
ATOM 1285 O O . SER A 1 170 ? 16.246 -6.612 -7.233 1.00 87.00 170 SER A O 1
ATOM 1287 N N . PHE A 1 171 ? 16.173 -4.861 -5.839 1.00 82.50 171 PHE A N 1
ATOM 1288 C CA . PHE A 1 171 ? 14.887 -4.352 -6.340 1.00 82.50 171 PHE A CA 1
ATOM 1289 C C . PHE A 1 171 ? 14.946 -3.893 -7.798 1.00 82.50 171 PHE A C 1
ATOM 1291 O O . PHE A 1 171 ? 13.988 -4.092 -8.542 1.00 82.50 171 PHE A O 1
ATOM 1298 N N . ARG A 1 172 ? 16.080 -3.315 -8.226 1.00 77.94 172 ARG A N 1
ATOM 1299 C CA . ARG A 1 172 ? 16.270 -2.901 -9.626 1.00 77.94 172 ARG A CA 1
ATOM 1300 C C . ARG A 1 172 ? 16.190 -4.089 -10.574 1.00 77.94 172 ARG A C 1
ATOM 1302 O O . ARG A 1 172 ? 15.585 -3.986 -11.632 1.00 77.94 172 ARG A O 1
ATOM 1309 N N . ARG A 1 173 ? 16.810 -5.205 -10.185 1.00 82.62 173 ARG A N 1
ATOM 1310 C CA . ARG A 1 173 ? 16.836 -6.432 -10.987 1.00 82.62 173 ARG A CA 1
ATOM 1311 C C . ARG A 1 173 ? 15.534 -7.215 -10.853 1.00 82.62 173 ARG A C 1
ATOM 1313 O O . ARG A 1 173 ? 14.986 -7.608 -11.867 1.00 82.62 173 ARG A O 1
ATOM 1320 N N . GLY A 1 174 ? 15.024 -7.379 -9.633 1.00 87.88 174 GLY A N 1
ATOM 1321 C CA . GLY A 1 174 ? 13.870 -8.223 -9.324 1.00 87.88 174 GLY A CA 1
ATOM 1322 C C . GLY A 1 174 ? 12.590 -7.793 -10.035 1.00 87.88 174 GLY A C 1
ATOM 1323 O O . GLY A 1 174 ? 12.058 -8.567 -10.821 1.00 87.88 174 GLY A O 1
ATOM 1324 N N . GLY A 1 175 ? 12.131 -6.553 -9.823 1.00 87.50 175 GLY A N 1
ATOM 1325 C CA . GLY A 1 175 ? 10.873 -6.089 -10.424 1.00 87.50 175 GLY A CA 1
ATOM 1326 C C . GLY A 1 175 ? 10.924 -6.072 -11.955 1.00 87.50 175 GLY A C 1
ATOM 1327 O O . GLY A 1 175 ? 9.989 -6.509 -12.620 1.00 87.50 175 GLY A O 1
ATOM 1328 N N . ALA A 1 176 ? 12.051 -5.648 -12.531 1.00 89.88 176 ALA A N 1
ATOM 1329 C CA . ALA A 1 176 ? 12.224 -5.641 -13.981 1.00 89.88 176 ALA A CA 1
ATOM 1330 C C . ALA A 1 176 ? 12.348 -7.052 -14.571 1.00 89.88 176 ALA A C 1
ATOM 1332 O O . ALA A 1 176 ? 11.777 -7.325 -15.622 1.00 89.88 176 ALA A O 1
ATOM 1333 N N . GLN A 1 177 ? 13.052 -7.964 -13.895 1.00 90.69 177 GLN A N 1
ATOM 1334 C CA . GLN A 1 177 ? 13.136 -9.366 -14.301 1.00 90.69 177 GLN A CA 1
ATOM 1335 C C . GLN A 1 177 ? 11.770 -10.047 -14.222 1.00 90.69 177 GLN A C 1
ATOM 1337 O O . GLN A 1 177 ? 11.438 -10.809 -15.123 1.00 90.69 177 GLN A O 1
ATOM 1342 N N . HIS A 1 178 ? 10.974 -9.751 -13.192 1.00 92.38 178 HIS A N 1
ATOM 1343 C CA . HIS A 1 178 ? 9.603 -10.244 -13.061 1.00 92.38 178 HIS A CA 1
ATOM 1344 C C . HIS A 1 178 ? 8.722 -9.756 -14.212 1.00 92.38 178 HIS A C 1
ATOM 1346 O O . HIS A 1 178 ? 8.104 -10.563 -14.901 1.00 92.38 178 HIS A O 1
ATOM 1352 N N . ALA A 1 179 ? 8.748 -8.449 -14.495 1.00 92.44 179 ALA A N 1
ATOM 1353 C CA . ALA A 1 179 ? 8.020 -7.877 -15.625 1.00 92.44 179 ALA A CA 1
ATOM 1354 C C . ALA A 1 179 ? 8.445 -8.496 -16.970 1.00 92.44 179 ALA A C 1
ATOM 1356 O O . ALA A 1 179 ? 7.599 -8.854 -17.789 1.00 92.44 179 ALA A O 1
ATOM 1357 N N . ASN A 1 180 ? 9.751 -8.679 -17.175 1.00 92.31 180 ASN A N 1
ATOM 1358 C CA . ASN A 1 180 ? 10.294 -9.317 -18.372 1.00 92.31 180 ASN A CA 1
ATOM 1359 C C . ASN A 1 180 ? 9.894 -10.800 -18.471 1.00 92.31 180 ASN A C 1
ATOM 1361 O O . ASN A 1 180 ? 9.535 -11.272 -19.545 1.00 92.31 180 ASN A O 1
ATOM 1365 N N . GLY A 1 181 ? 9.910 -11.531 -17.353 1.00 92.88 181 GLY A N 1
ATOM 1366 C CA . GLY A 1 181 ? 9.489 -12.933 -17.282 1.00 92.88 181 GLY A CA 1
ATOM 1367 C C . GLY A 1 181 ? 8.009 -13.137 -17.608 1.00 92.88 181 GLY A C 1
ATOM 1368 O O . GLY A 1 181 ? 7.638 -14.186 -18.124 1.00 92.88 181 GLY A O 1
ATOM 1369 N N . ALA A 1 182 ? 7.180 -12.116 -17.385 1.00 93.31 182 ALA A N 1
ATOM 1370 C CA . ALA A 1 182 ? 5.774 -12.092 -17.784 1.00 93.31 182 ALA A CA 1
ATOM 1371 C C . ALA A 1 182 ? 5.542 -11.623 -19.237 1.00 93.31 182 ALA A C 1
ATOM 1373 O O . ALA A 1 182 ? 4.397 -11.412 -19.638 1.00 93.31 182 ALA A O 1
ATOM 1374 N N . GLY A 1 183 ? 6.604 -11.425 -20.027 1.00 92.81 183 GLY A N 1
ATOM 1375 C CA . GLY A 1 183 ? 6.513 -11.055 -21.442 1.00 92.81 183 GLY A CA 1
ATOM 1376 C C . GLY A 1 183 ? 6.228 -9.575 -21.709 1.00 92.81 183 GLY A C 1
ATOM 1377 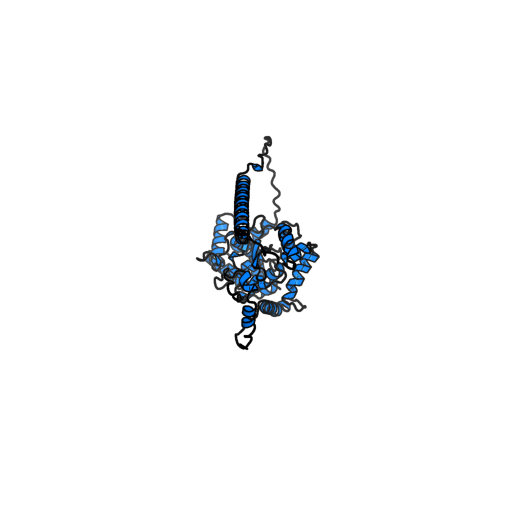O O . GLY A 1 183 ? 5.764 -9.236 -22.797 1.00 92.81 183 GLY A O 1
ATOM 1378 N N . MET A 1 184 ? 6.476 -8.679 -20.746 1.00 92.56 184 MET A N 1
ATOM 1379 C CA . MET A 1 184 ? 6.339 -7.235 -20.977 1.00 92.56 184 MET A CA 1
ATOM 1380 C C . MET A 1 184 ? 7.378 -6.712 -21.959 1.00 92.56 184 MET A C 1
ATOM 1382 O O . MET A 1 184 ? 8.534 -7.136 -21.953 1.00 92.56 184 MET A O 1
ATOM 1386 N N . CYS A 1 185 ? 6.962 -5.752 -22.791 1.00 90.19 185 CYS A N 1
ATOM 1387 C CA . CYS A 1 185 ? 7.868 -5.086 -23.711 1.00 90.19 185 CYS A CA 1
ATOM 1388 C C . CYS A 1 185 ? 9.014 -4.444 -22.925 1.00 90.19 185 CYS A C 1
ATOM 1390 O O . CYS A 1 185 ? 8.797 -3.663 -21.994 1.00 90.19 185 CYS A O 1
ATOM 1392 N N . VAL A 1 186 ? 10.242 -4.752 -23.339 1.00 85.94 186 VAL A N 1
ATOM 1393 C CA . VAL A 1 186 ? 11.462 -4.232 -22.712 1.00 85.94 186 VAL A CA 1
ATOM 1394 C C . VAL A 1 186 ? 11.473 -2.701 -22.717 1.00 85.94 186 VAL A C 1
ATOM 1396 O O . VAL A 1 186 ? 11.898 -2.095 -21.736 1.00 85.94 186 VAL A O 1
ATOM 1399 N N . GLN A 1 187 ? 10.933 -2.076 -23.769 1.00 85.56 187 GLN A N 1
ATOM 1400 C CA . GLN A 1 187 ? 10.808 -0.622 -23.856 1.00 85.56 187 GLN A CA 1
ATOM 1401 C C . GLN A 1 187 ? 9.930 -0.060 -22.726 1.00 85.56 187 GLN A C 1
ATOM 1403 O O . GLN A 1 187 ? 10.356 0.860 -22.038 1.00 85.56 187 GLN A O 1
ATOM 1408 N N . TRP A 1 188 ? 8.777 -0.672 -22.435 1.00 87.56 188 TRP A N 1
ATOM 1409 C CA . TRP A 1 188 ? 7.883 -0.222 -21.354 1.00 87.56 188 TRP A CA 1
ATOM 1410 C C . TRP A 1 188 ? 8.535 -0.363 -19.974 1.00 87.56 188 TRP A C 1
ATOM 1412 O O . TRP A 1 188 ? 8.387 0.503 -19.111 1.00 87.56 188 TRP A O 1
ATOM 1422 N N . ILE A 1 189 ? 9.311 -1.434 -19.766 1.00 86.75 189 ILE A N 1
ATOM 1423 C CA . ILE A 1 189 ? 10.101 -1.628 -18.542 1.00 86.75 189 ILE A CA 1
ATOM 1424 C C . ILE A 1 189 ? 11.166 -0.531 -18.424 1.00 86.75 189 ILE A C 1
ATOM 1426 O O . ILE A 1 189 ? 11.353 0.036 -17.346 1.00 86.75 189 ILE A O 1
ATOM 1430 N N . PHE A 1 190 ? 11.860 -0.210 -19.517 1.00 83.94 190 PHE A N 1
ATOM 1431 C CA . PHE A 1 190 ? 12.884 0.833 -19.542 1.00 83.94 190 PHE A CA 1
ATOM 1432 C C . PHE A 1 190 ? 12.307 2.225 -19.324 1.00 83.94 190 PHE A C 1
ATOM 1434 O O . PHE A 1 190 ? 12.927 3.012 -18.608 1.00 83.94 190 PHE A O 1
ATOM 1441 N N . ASP A 1 191 ? 11.132 2.513 -19.877 1.00 80.19 191 ASP A N 1
ATOM 1442 C CA . ASP A 1 191 ? 10.458 3.799 -19.724 1.00 80.19 191 ASP A CA 1
ATOM 1443 C C . ASP A 1 191 ? 9.937 3.971 -18.299 1.00 80.19 191 ASP A C 1
ATOM 1445 O O . ASP A 1 191 ? 10.283 4.953 -17.637 1.00 80.19 191 ASP A O 1
ATOM 1449 N N . ARG A 1 192 ? 9.249 2.959 -17.746 1.00 84.94 192 ARG A N 1
ATOM 1450 C CA . ARG A 1 192 ? 8.878 2.949 -16.323 1.00 84.94 192 ARG A CA 1
ATOM 1451 C C . ARG A 1 192 ? 10.114 3.085 -15.441 1.00 84.94 192 ARG A C 1
ATOM 1453 O O . ARG A 1 192 ? 10.116 3.869 -14.494 1.00 84.94 192 ARG A O 1
ATOM 1460 N N . GLY A 1 193 ? 11.189 2.363 -15.762 1.00 80.56 193 GLY A N 1
ATOM 1461 C CA . GLY A 1 193 ? 12.498 2.403 -15.103 1.00 80.56 193 GLY A CA 1
ATOM 1462 C C . GLY A 1 193 ? 13.323 3.666 -15.371 1.00 80.56 193 GLY A C 1
ATOM 1463 O O . GLY A 1 193 ? 14.320 3.893 -14.676 1.00 80.56 193 GLY A O 1
ATOM 1464 N N . ALA A 1 194 ? 12.871 4.552 -16.266 1.00 75.69 194 ALA A N 1
ATOM 1465 C CA . ALA A 1 194 ? 13.595 5.727 -16.759 1.00 75.69 194 ALA A CA 1
ATOM 1466 C C . ALA A 1 194 ? 15.084 5.426 -17.037 1.00 75.69 194 ALA A C 1
ATOM 1468 O O . ALA A 1 194 ? 15.972 6.199 -16.674 1.00 75.69 194 ALA A O 1
ATOM 1469 N N . TRP A 1 195 ? 15.362 4.254 -17.616 1.00 75.00 195 TRP A N 1
ATOM 1470 C CA . TRP A 1 195 ? 16.716 3.783 -17.935 1.00 75.00 195 TRP A CA 1
ATOM 1471 C C . TRP A 1 195 ? 17.199 4.251 -19.309 1.00 75.00 195 TRP A C 1
ATOM 1473 O O . TRP A 1 195 ? 18.360 4.041 -19.656 1.00 75.00 195 TRP A O 1
ATOM 1483 N N . ASN A 1 196 ? 16.336 4.913 -20.079 1.00 64.38 196 ASN A N 1
ATOM 1484 C CA . ASN A 1 196 ? 16.676 5.425 -21.395 1.00 64.38 196 ASN A CA 1
ATOM 1485 C C . ASN A 1 196 ? 17.588 6.665 -21.283 1.00 64.38 196 ASN A C 1
ATOM 1487 O O . ASN A 1 196 ? 17.210 7.691 -20.715 1.00 64.38 196 ASN A O 1
ATOM 1491 N N . MET A 1 197 ? 18.822 6.539 -21.777 1.00 56.50 197 MET A N 1
ATOM 1492 C CA . MET A 1 197 ? 19.950 7.427 -21.453 1.00 56.50 197 MET A CA 1
ATOM 1493 C C . MET A 1 197 ? 20.348 8.412 -22.566 1.00 56.50 197 MET A C 1
ATOM 1495 O O . MET A 1 197 ? 21.258 9.209 -22.351 1.00 56.50 197 MET A O 1
ATOM 1499 N N . THR A 1 198 ? 19.703 8.416 -23.736 1.00 54.91 198 THR A N 1
ATOM 1500 C CA . THR A 1 198 ? 20.028 9.372 -24.814 1.00 54.91 198 THR A CA 1
ATOM 1501 C C . THR A 1 198 ? 18.932 10.419 -24.998 1.00 54.91 198 THR A C 1
ATOM 1503 O O . THR A 1 198 ? 17.744 10.105 -25.030 1.00 54.91 198 THR A O 1
ATOM 1506 N N . ALA A 1 199 ? 19.338 11.687 -25.146 1.00 49.97 199 ALA A N 1
ATOM 1507 C CA . ALA A 1 199 ? 18.436 12.822 -25.369 1.00 49.97 199 ALA A CA 1
ATOM 1508 C C . ALA A 1 199 ? 17.516 12.618 -26.592 1.00 49.97 199 ALA A C 1
ATOM 1510 O O . ALA A 1 199 ? 16.354 13.010 -26.560 1.00 49.97 199 ALA A O 1
ATOM 1511 N N . THR A 1 200 ? 18.001 11.924 -27.627 1.00 46.69 200 THR A N 1
ATOM 1512 C CA . THR A 1 200 ? 17.227 11.572 -28.827 1.00 46.69 200 THR A CA 1
ATOM 1513 C C . THR A 1 200 ? 16.127 10.554 -28.531 1.00 46.69 200 THR A C 1
ATOM 1515 O O . THR A 1 200 ? 14.993 10.745 -28.955 1.00 46.69 200 THR A O 1
ATOM 1518 N N . ASN A 1 201 ? 16.409 9.514 -27.740 1.00 51.34 201 ASN A N 1
ATOM 1519 C CA . ASN A 1 201 ? 15.395 8.528 -27.370 1.00 51.34 201 ASN A CA 1
ATOM 1520 C C . ASN A 1 201 ? 14.342 9.102 -26.412 1.00 51.34 201 ASN A C 1
ATOM 1522 O O . ASN A 1 201 ? 13.217 8.619 -26.408 1.00 51.34 201 ASN A O 1
ATOM 1526 N N . LYS A 1 202 ? 14.672 10.141 -25.630 1.00 50.59 202 LYS A N 1
ATOM 1527 C CA . LYS A 1 202 ? 13.700 10.838 -24.774 1.00 50.59 202 LYS A CA 1
ATOM 1528 C C . LYS A 1 202 ? 12.603 11.527 -25.580 1.00 50.59 202 LYS A C 1
ATOM 1530 O O . LYS A 1 202 ? 11.438 11.355 -25.250 1.00 50.59 202 LYS A O 1
ATOM 1535 N N . ALA A 1 203 ? 12.962 12.247 -26.648 1.00 43.69 203 ALA A N 1
ATOM 1536 C CA . ALA A 1 203 ? 11.991 12.922 -27.513 1.00 43.69 203 ALA A CA 1
ATOM 1537 C C . ALA A 1 203 ? 10.982 11.933 -28.125 1.00 43.69 203 ALA A C 1
ATOM 1539 O O . ALA A 1 203 ? 9.798 12.240 -28.212 1.00 43.69 203 ALA A O 1
ATOM 1540 N N . PHE A 1 204 ? 11.434 10.722 -28.469 1.00 46.22 204 PHE A N 1
ATOM 1541 C CA . PHE A 1 204 ? 10.555 9.649 -28.937 1.00 46.22 204 PHE A CA 1
ATOM 1542 C C . PHE A 1 204 ? 9.827 8.924 -27.793 1.00 46.22 204 PHE A C 1
ATOM 1544 O O . PHE A 1 204 ? 8.670 8.566 -27.963 1.00 46.22 204 PHE A O 1
ATOM 1551 N N . ALA A 1 205 ? 10.414 8.762 -26.604 1.00 47.06 205 ALA A N 1
ATOM 1552 C CA . ALA A 1 205 ? 9.722 8.172 -25.451 1.00 47.06 205 ALA A CA 1
ATOM 1553 C C . ALA A 1 205 ? 8.498 9.001 -25.009 1.00 47.06 205 ALA A C 1
ATOM 1555 O O . ALA A 1 205 ? 7.485 8.418 -24.624 1.00 47.06 205 ALA A O 1
ATOM 1556 N N . TYR A 1 206 ? 8.536 10.334 -25.166 1.00 44.03 206 TYR A N 1
ATOM 1557 C CA . TYR A 1 206 ? 7.358 11.207 -24.998 1.00 44.03 206 TYR A CA 1
ATOM 1558 C C . TYR A 1 206 ? 6.216 10.903 -25.976 1.00 44.03 206 TYR A C 1
ATOM 1560 O O . TYR A 1 206 ? 5.067 11.230 -25.694 1.00 44.03 206 TYR A O 1
ATOM 1568 N N . VAL A 1 207 ? 6.522 10.279 -27.114 1.00 43.03 207 VAL A N 1
ATOM 1569 C CA . VAL A 1 207 ? 5.544 9.872 -28.128 1.00 43.03 207 VAL A CA 1
ATOM 1570 C C . VAL A 1 207 ? 5.012 8.454 -27.857 1.00 43.03 207 VAL A C 1
ATOM 1572 O O . VAL A 1 207 ? 3.944 8.112 -28.357 1.00 43.03 207 VAL A O 1
ATOM 1575 N N . PHE A 1 208 ? 5.708 7.634 -27.052 1.00 37.56 208 PHE A N 1
ATOM 1576 C CA . PHE A 1 208 ? 5.467 6.183 -26.994 1.00 37.56 208 PHE A CA 1
ATOM 1577 C C . PHE A 1 208 ? 5.088 5.578 -25.641 1.00 37.56 208 PHE A C 1
ATOM 1579 O O . PHE A 1 208 ? 4.651 4.430 -25.644 1.00 37.56 208 PHE A O 1
ATOM 1586 N N . ASN A 1 209 ? 5.202 6.278 -24.509 1.00 51.25 209 ASN A N 1
ATOM 1587 C CA . ASN A 1 209 ? 4.710 5.719 -23.247 1.00 51.25 209 ASN A CA 1
ATOM 1588 C C . ASN A 1 209 ? 3.347 6.321 -22.899 1.00 51.25 209 ASN A C 1
ATOM 1590 O O . ASN A 1 209 ? 3.259 7.416 -22.339 1.00 51.25 209 ASN A O 1
ATOM 1594 N N . THR A 1 210 ? 2.270 5.624 -23.263 1.00 59.03 210 THR A N 1
ATOM 1595 C CA . THR A 1 210 ? 0.926 6.015 -22.844 1.00 59.03 210 THR A CA 1
ATOM 1596 C C . THR A 1 210 ? 0.646 5.436 -21.452 1.00 59.03 210 THR A C 1
ATOM 1598 O O . THR A 1 210 ? 1.284 4.471 -21.019 1.00 59.03 210 THR A O 1
ATOM 1601 N N . PRO A 1 211 ? -0.332 5.984 -20.713 1.00 75.25 211 PRO A N 1
ATOM 1602 C CA . PRO A 1 211 ? -0.770 5.388 -19.454 1.00 75.25 211 PRO A CA 1
ATOM 1603 C C . PRO A 1 211 ? -1.095 3.887 -19.587 1.00 75.25 211 PRO A C 1
ATOM 1605 O O . PRO A 1 211 ? -0.849 3.117 -18.665 1.00 75.25 211 PRO A O 1
ATOM 1608 N N . ALA A 1 212 ? -1.575 3.433 -20.753 1.00 84.50 212 ALA A N 1
ATOM 1609 C CA . ALA A 1 212 ? -1.983 2.049 -20.962 1.00 84.50 212 ALA A CA 1
ATOM 1610 C C . ALA A 1 212 ? -0.836 1.036 -20.809 1.00 84.50 212 ALA A C 1
ATOM 1612 O O . ALA A 1 212 ? -1.047 -0.015 -20.201 1.00 84.50 212 ALA A O 1
ATOM 1613 N N . GLU A 1 213 ? 0.363 1.326 -21.321 1.00 88.06 213 GLU A N 1
ATOM 1614 C CA . GLU A 1 213 ? 1.528 0.446 -21.166 1.00 88.06 213 GLU A CA 1
ATOM 1615 C C . GLU A 1 213 ? 1.959 0.347 -19.699 1.00 88.06 213 GLU A C 1
ATOM 1617 O O . GLU A 1 213 ? 2.179 -0.753 -19.182 1.00 88.06 213 GLU A O 1
ATOM 1622 N N . ASP A 1 214 ? 2.007 1.482 -18.995 1.00 87.94 214 ASP A N 1
ATOM 1623 C CA . ASP A 1 214 ? 2.358 1.519 -17.575 1.00 87.94 214 ASP A CA 1
ATOM 1624 C C . ASP A 1 214 ? 1.350 0.740 -16.714 1.00 87.94 214 ASP A C 1
ATOM 1626 O O . ASP A 1 214 ? 1.750 0.043 -15.777 1.00 87.94 214 ASP A O 1
ATOM 1630 N N . HIS A 1 215 ? 0.059 0.768 -17.067 1.00 89.69 215 HIS A N 1
ATOM 1631 C CA . HIS A 1 215 ? -0.971 -0.034 -16.397 1.00 89.69 215 HIS A CA 1
ATOM 1632 C C . HIS A 1 215 ? -0.691 -1.536 -16.522 1.00 89.69 215 HIS A C 1
ATOM 1634 O O . HIS A 1 215 ? -0.852 -2.271 -15.547 1.00 89.69 215 HIS A O 1
ATOM 1640 N N . LYS A 1 216 ? -0.248 -2.006 -17.698 1.00 92.06 216 LYS A N 1
ATOM 1641 C CA . LYS A 1 216 ? 0.089 -3.424 -17.921 1.00 92.06 216 LYS A CA 1
ATOM 1642 C C . LYS A 1 216 ? 1.292 -3.847 -17.089 1.00 92.06 216 LYS A C 1
ATOM 1644 O O . LYS A 1 216 ? 1.249 -4.892 -16.441 1.00 92.06 216 LYS A O 1
ATOM 1649 N N . VAL A 1 217 ? 2.335 -3.015 -17.051 1.00 92.50 217 VAL A N 1
ATOM 1650 C CA . VAL A 1 217 ? 3.508 -3.273 -16.205 1.00 92.50 217 VAL A CA 1
ATOM 1651 C C . VAL A 1 217 ? 3.109 -3.270 -14.727 1.00 92.50 217 VAL A C 1
ATOM 1653 O O . VAL A 1 217 ? 3.498 -4.171 -13.990 1.00 92.50 217 VAL A O 1
ATOM 1656 N N . GLY A 1 218 ? 2.281 -2.312 -14.301 1.00 92.50 218 GLY A N 1
ATOM 1657 C CA . GLY A 1 218 ? 1.725 -2.255 -12.950 1.00 92.50 218 GLY A CA 1
ATOM 1658 C C . GLY A 1 218 ? 0.966 -3.529 -12.569 1.00 92.50 218 GLY A C 1
ATOM 1659 O O . GLY A 1 218 ? 1.256 -4.100 -11.524 1.00 92.50 218 GLY A O 1
ATOM 1660 N N . ARG A 1 219 ? 0.078 -4.028 -13.443 1.00 93.44 219 ARG A N 1
ATOM 1661 C CA . ARG A 1 219 ? -0.653 -5.297 -13.249 1.00 93.44 219 ARG A CA 1
ATOM 1662 C C . ARG A 1 219 ? 0.278 -6.470 -12.999 1.00 93.44 219 ARG A C 1
ATOM 1664 O O . ARG A 1 219 ? 0.106 -7.181 -12.016 1.00 93.44 219 ARG A O 1
ATOM 1671 N N . VAL A 1 220 ? 1.285 -6.636 -13.850 1.00 94.69 220 VAL A N 1
ATOM 1672 C CA . VAL A 1 220 ? 2.261 -7.724 -13.719 1.00 94.69 220 VAL A CA 1
ATOM 1673 C C . VAL A 1 220 ? 3.025 -7.649 -12.399 1.00 94.69 220 VAL A C 1
ATOM 1675 O O . VAL A 1 220 ? 3.265 -8.675 -11.763 1.00 94.69 220 VAL A O 1
ATOM 1678 N N . LEU A 1 221 ? 3.392 -6.442 -11.962 1.00 93.75 221 LEU A N 1
ATOM 1679 C CA . LEU A 1 221 ? 4.081 -6.234 -10.687 1.00 93.75 221 LEU A CA 1
ATOM 1680 C C . LEU A 1 221 ? 3.196 -6.510 -9.468 1.00 93.75 221 LEU A C 1
ATOM 1682 O O . LEU A 1 221 ? 3.742 -6.806 -8.409 1.00 93.75 221 LEU A O 1
ATOM 1686 N N . SER A 1 222 ? 1.877 -6.460 -9.639 1.00 93.38 222 SER A N 1
ATOM 1687 C CA . SER A 1 222 ? 0.854 -6.857 -8.666 1.00 93.38 222 SER A CA 1
ATOM 1688 C C . SER A 1 222 ? 0.357 -8.293 -8.878 1.00 93.38 222 SER A C 1
ATOM 1690 O O . SER A 1 222 ? -0.770 -8.610 -8.513 1.00 93.38 222 SER A O 1
ATOM 1692 N N . SER A 1 223 ? 1.154 -9.147 -9.529 1.00 92.94 223 SER A N 1
ATOM 1693 C CA . SER A 1 223 ? 0.843 -10.567 -9.759 1.00 92.94 223 SER A CA 1
ATOM 1694 C C . SER A 1 223 ? -0.375 -10.841 -10.662 1.00 92.94 223 SER A C 1
ATOM 1696 O O . SER A 1 223 ? -0.856 -11.972 -10.736 1.00 92.94 223 SER A O 1
ATOM 1698 N N . HIS A 1 224 ? -0.850 -9.843 -11.413 1.00 93.06 224 HIS A N 1
ATOM 1699 C CA . HIS A 1 224 ? -1.942 -9.996 -12.379 1.00 93.06 224 HIS A CA 1
ATOM 1700 C C . HIS A 1 224 ? -1.434 -10.264 -13.793 1.00 93.06 224 HIS A C 1
ATOM 1702 O O . HIS A 1 224 ? -0.341 -9.850 -14.184 1.00 93.06 224 HIS A O 1
ATOM 1708 N N . ALA A 1 225 ? -2.279 -10.890 -14.615 1.00 93.12 225 ALA A N 1
ATOM 1709 C CA . ALA A 1 225 ? -2.024 -10.946 -16.048 1.00 93.12 225 ALA A CA 1
ATOM 1710 C C . ALA A 1 225 ? -2.077 -9.527 -16.664 1.00 93.12 225 ALA A C 1
ATOM 1712 O O . ALA A 1 225 ? -2.884 -8.700 -16.226 1.00 93.12 225 ALA A O 1
ATOM 1713 N N . PRO A 1 226 ? -1.291 -9.238 -17.717 1.00 91.94 226 PRO A N 1
ATOM 1714 C CA . PRO A 1 226 ? -1.156 -7.887 -18.274 1.00 91.94 226 PRO A CA 1
ATOM 1715 C C . PRO A 1 226 ? -2.462 -7.263 -18.771 1.00 91.94 226 PRO A C 1
ATOM 1717 O O . PRO A 1 226 ? -2.603 -6.044 -18.749 1.00 91.94 226 PRO A O 1
ATOM 1720 N N . GLU A 1 227 ? -3.413 -8.087 -19.209 1.00 90.94 227 GLU A N 1
ATOM 1721 C CA . GLU A 1 227 ? -4.716 -7.651 -19.726 1.00 90.94 227 GLU A CA 1
ATOM 1722 C C . GLU A 1 227 ? -5.865 -7.898 -18.737 1.00 90.94 227 GLU A C 1
ATOM 1724 O O . GLU A 1 227 ? -7.010 -7.576 -19.042 1.00 90.94 227 GLU A O 1
ATOM 1729 N N . ARG A 1 228 ? -5.592 -8.468 -17.550 1.00 89.88 228 ARG A N 1
ATOM 1730 C CA . ARG A 1 228 ? -6.633 -8.733 -16.544 1.00 89.88 228 ARG A CA 1
ATOM 1731 C C . ARG A 1 228 ? -7.203 -7.396 -16.058 1.00 89.88 228 ARG A C 1
ATOM 1733 O O . ARG A 1 228 ? -6.437 -6.584 -15.543 1.00 89.88 228 ARG A O 1
ATOM 1740 N N . PRO A 1 229 ? -8.518 -7.152 -16.162 1.00 87.50 229 PRO A N 1
ATOM 1741 C CA . PRO A 1 229 ? -9.127 -5.997 -15.519 1.00 87.50 229 PRO A CA 1
ATOM 1742 C C . PRO A 1 229 ? -8.929 -6.087 -14.004 1.00 87.50 229 PRO A C 1
ATOM 1744 O O . PRO A 1 229 ? -9.192 -7.128 -13.399 1.00 87.50 229 PRO A O 1
ATOM 1747 N N . VAL A 1 230 ? -8.449 -5.003 -13.402 1.00 88.62 230 VAL A N 1
ATOM 1748 C CA . VAL A 1 230 ? -8.285 -4.873 -11.952 1.00 88.62 230 VAL A CA 1
ATOM 1749 C C . VAL A 1 230 ? -9.093 -3.659 -11.535 1.00 88.62 230 VAL A C 1
ATOM 1751 O O . VAL A 1 230 ? -8.813 -2.556 -11.993 1.00 88.62 230 VAL A O 1
ATOM 1754 N N . HIS A 1 231 ? -10.098 -3.878 -10.694 1.00 89.44 231 HIS A N 1
ATOM 1755 C CA . HIS A 1 231 ? -10.946 -2.817 -10.167 1.00 89.44 231 HIS A CA 1
ATOM 1756 C C . HIS A 1 231 ? -10.497 -2.457 -8.758 1.00 89.44 231 HIS A C 1
ATOM 1758 O O . HIS A 1 231 ? -10.253 -3.337 -7.929 1.00 89.44 231 HIS A O 1
ATOM 1764 N N . LEU A 1 232 ? -10.397 -1.160 -8.478 1.00 92.06 232 LEU A N 1
ATOM 1765 C CA . LEU A 1 232 ? -10.137 -0.691 -7.127 1.00 92.06 232 LEU A CA 1
ATOM 1766 C C . LEU A 1 232 ? -11.366 -0.913 -6.259 1.00 92.06 232 LEU A C 1
ATOM 1768 O O . LEU A 1 232 ? -12.497 -0.669 -6.677 1.00 92.06 232 LEU A O 1
ATOM 1772 N N . LEU A 1 233 ? -11.133 -1.326 -5.016 1.00 93.81 233 LEU A N 1
ATOM 1773 C CA . LEU A 1 233 ? -12.186 -1.320 -4.017 1.00 93.81 233 LEU A CA 1
ATOM 1774 C C . LEU A 1 233 ? -12.696 0.107 -3.813 1.00 93.81 233 LEU A C 1
ATOM 1776 O O . LEU A 1 233 ? -11.907 1.035 -3.624 1.00 93.81 233 LEU A O 1
ATOM 1780 N N . SER A 1 234 ? -14.019 0.250 -3.816 1.00 92.62 234 SER A N 1
ATOM 1781 C CA . SER A 1 234 ? -14.695 1.509 -3.526 1.00 92.62 234 SER A CA 1
ATOM 1782 C C . SER A 1 234 ? -15.665 1.351 -2.363 1.00 92.62 234 SER A C 1
ATOM 1784 O O . SER A 1 234 ? -16.367 0.339 -2.231 1.00 92.62 234 SER A O 1
ATOM 1786 N N . LEU A 1 235 ? -15.737 2.401 -1.545 1.00 95.44 235 LEU A N 1
ATOM 1787 C CA . LEU A 1 235 ? -16.751 2.536 -0.506 1.00 95.44 235 LEU A CA 1
ATOM 1788 C C . LEU A 1 235 ? -18.152 2.782 -1.086 1.00 95.44 235 LEU A C 1
ATOM 1790 O O . LEU A 1 235 ? -19.131 2.592 -0.373 1.00 95.44 235 LEU A O 1
ATOM 1794 N N . ASP A 1 236 ? -18.266 3.108 -2.377 1.00 93.56 236 ASP A N 1
ATOM 1795 C CA . ASP A 1 236 ? -19.553 3.281 -3.070 1.00 93.56 236 ASP A CA 1
ATOM 1796 C C . ASP A 1 236 ? -20.383 1.989 -3.117 1.00 93.56 236 ASP A C 1
ATOM 1798 O O . ASP A 1 236 ? -21.576 2.014 -3.405 1.00 93.56 236 ASP A O 1
ATOM 1802 N N . THR A 1 237 ? -19.758 0.848 -2.819 1.00 94.75 237 THR A N 1
ATOM 1803 C CA . THR A 1 237 ? -20.449 -0.439 -2.688 1.00 94.75 237 THR A CA 1
ATOM 1804 C C . THR A 1 237 ? -21.289 -0.554 -1.413 1.00 94.75 237 THR A C 1
ATOM 1806 O O . THR A 1 237 ? -22.072 -1.496 -1.292 1.00 94.75 237 THR A O 1
ATOM 1809 N N . PHE A 1 238 ? -21.125 0.358 -0.453 1.00 96.62 238 PHE A N 1
ATOM 1810 C CA . PHE A 1 238 ? -21.922 0.429 0.770 1.00 96.62 238 PHE A CA 1
ATOM 1811 C C . PHE A 1 238 ? -23.080 1.418 0.626 1.00 96.62 238 PHE A C 1
ATOM 1813 O O . PHE A 1 238 ? -23.003 2.380 -0.141 1.00 96.62 238 PHE A O 1
ATOM 1820 N N . ASP A 1 239 ? -24.134 1.225 1.419 1.00 97.00 239 ASP A N 1
ATOM 1821 C CA . ASP A 1 239 ? -25.194 2.219 1.570 1.00 97.00 239 ASP A CA 1
ATOM 1822 C C . ASP A 1 239 ? -24.665 3.519 2.207 1.00 97.00 239 ASP A C 1
ATOM 1824 O O . ASP A 1 239 ? -23.609 3.545 2.846 1.00 97.00 239 ASP A O 1
ATOM 1828 N N . VAL A 1 240 ? -25.408 4.612 2.023 1.00 97.31 240 VAL A N 1
ATOM 1829 C CA . VAL A 1 240 ? -24.993 5.958 2.450 1.00 97.31 240 VAL A CA 1
ATOM 1830 C C . VAL A 1 240 ? -24.729 6.030 3.957 1.00 97.31 240 VAL A C 1
ATOM 1832 O O . VAL A 1 240 ? -23.738 6.641 4.364 1.00 97.31 240 VAL A O 1
ATOM 1835 N N . ASP A 1 241 ? -25.548 5.377 4.784 1.00 97.75 241 ASP A N 1
ATOM 1836 C CA . ASP A 1 241 ? -25.399 5.419 6.242 1.00 97.75 241 ASP A CA 1
ATOM 1837 C C . ASP A 1 241 ? -24.119 4.695 6.676 1.00 97.75 241 ASP A C 1
ATOM 1839 O O . ASP A 1 241 ? -23.336 5.202 7.488 1.00 97.75 241 ASP A O 1
ATOM 1843 N N . THR A 1 242 ? -23.846 3.535 6.078 1.00 97.94 242 THR A N 1
ATOM 1844 C CA . THR A 1 242 ? -22.599 2.799 6.299 1.00 97.94 242 THR A CA 1
ATOM 1845 C C . THR A 1 242 ? -21.381 3.583 5.811 1.00 97.94 242 THR A C 1
ATOM 1847 O O . THR A 1 242 ? -20.370 3.639 6.514 1.00 97.94 242 THR A O 1
ATOM 1850 N N . GLN A 1 243 ? -21.463 4.255 4.659 1.00 98.25 243 GLN A N 1
ATOM 1851 C CA . GLN A 1 243 ? -20.378 5.116 4.185 1.00 98.25 243 GLN A CA 1
ATOM 1852 C C . GLN A 1 243 ? -20.070 6.250 5.172 1.00 98.25 243 GLN A C 1
ATOM 1854 O O . GLN A 1 243 ? -18.899 6.540 5.421 1.00 98.25 243 GLN A O 1
ATOM 1859 N N . VAL A 1 244 ? -21.091 6.880 5.764 1.00 98.19 244 VAL A N 1
ATOM 1860 C CA . VAL A 1 244 ? -20.906 7.923 6.788 1.00 98.19 244 VAL A CA 1
ATOM 1861 C C . VAL A 1 244 ? -20.178 7.360 8.010 1.00 98.19 244 VAL A C 1
ATOM 1863 O O . VAL A 1 244 ? -19.216 7.972 8.479 1.00 98.19 244 VAL A O 1
ATOM 1866 N N . LYS A 1 245 ? -20.564 6.170 8.488 1.00 98.50 245 LYS A N 1
ATOM 1867 C CA . LYS A 1 245 ? -19.866 5.487 9.591 1.00 98.50 245 LYS A CA 1
ATOM 1868 C C . LYS A 1 245 ? -18.400 5.204 9.252 1.00 98.50 245 LYS A C 1
ATOM 1870 O O . LYS A 1 245 ? -17.515 5.552 10.035 1.00 98.50 245 LYS A O 1
ATOM 1875 N N . ILE A 1 246 ? -18.133 4.627 8.077 1.00 98.50 246 ILE A N 1
ATOM 1876 C CA . ILE A 1 246 ? -16.771 4.311 7.622 1.00 98.50 246 ILE A CA 1
ATOM 1877 C C . ILE A 1 246 ? -15.925 5.584 7.531 1.00 98.50 246 ILE A C 1
ATOM 1879 O O . ILE A 1 246 ? -14.809 5.608 8.050 1.00 98.50 246 ILE A O 1
ATOM 1883 N N . ARG A 1 247 ? -16.449 6.663 6.936 1.00 98.00 247 ARG A N 1
ATOM 1884 C CA . ARG A 1 247 ? -15.739 7.950 6.835 1.00 98.00 247 ARG A CA 1
ATOM 1885 C C . ARG A 1 247 ? -15.508 8.592 8.203 1.00 98.00 247 ARG A C 1
ATOM 1887 O O . ARG A 1 247 ? -14.465 9.214 8.416 1.00 98.00 247 ARG A O 1
ATOM 1894 N N . GLY A 1 248 ? -16.418 8.389 9.156 1.00 98.06 248 GLY A N 1
ATOM 1895 C CA . GLY A 1 248 ? -16.228 8.766 10.556 1.00 98.06 248 GLY A CA 1
ATOM 1896 C C . GLY A 1 248 ? -15.008 8.084 11.180 1.00 98.06 248 GLY A C 1
ATOM 1897 O O . GLY A 1 248 ? -14.169 8.758 11.782 1.00 98.06 248 GLY A O 1
ATOM 1898 N N . VAL A 1 249 ? -14.866 6.767 10.984 1.00 98.31 249 VAL A N 1
ATOM 1899 C CA . VAL A 1 249 ? -13.680 6.007 11.425 1.00 98.31 249 VAL A CA 1
ATOM 1900 C C . VAL A 1 249 ? -12.432 6.470 10.677 1.00 98.31 249 VAL A C 1
ATOM 1902 O O . VAL A 1 249 ? -11.401 6.712 11.301 1.00 98.31 249 VAL A O 1
ATOM 1905 N 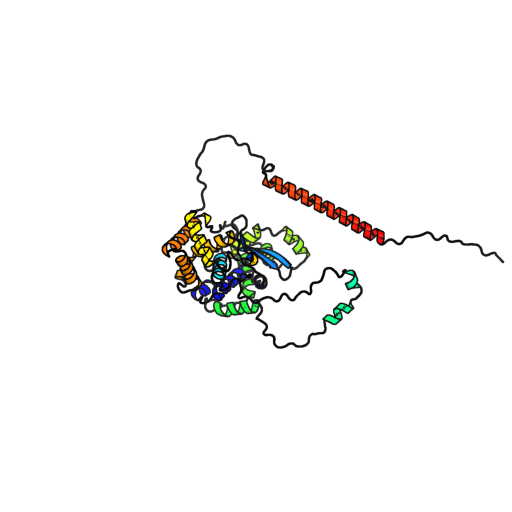N . ALA A 1 250 ? -12.522 6.654 9.358 1.00 98.00 250 ALA A N 1
ATOM 1906 C CA . ALA A 1 250 ? -11.403 7.089 8.530 1.00 98.00 250 ALA A CA 1
ATOM 1907 C C . ALA A 1 250 ? -10.865 8.463 8.968 1.00 98.00 250 ALA A C 1
ATOM 1909 O O . ALA A 1 250 ? -9.656 8.661 9.014 1.00 98.00 250 ALA A O 1
ATOM 1910 N N . SER A 1 251 ? -11.746 9.376 9.383 1.00 96.69 251 SER A N 1
ATOM 1911 C CA . SER A 1 251 ? -11.372 10.700 9.898 1.00 96.69 251 SER A CA 1
ATOM 1912 C C . SER A 1 251 ? -10.547 10.624 11.184 1.00 96.69 251 SER A C 1
ATOM 1914 O O . SER A 1 251 ? -9.556 11.336 11.318 1.00 96.69 251 SER A O 1
ATOM 1916 N N . ALA A 1 252 ? -10.903 9.728 12.110 1.00 97.00 252 ALA A N 1
ATOM 1917 C CA . ALA A 1 252 ? -10.103 9.488 13.315 1.00 97.00 252 ALA A CA 1
ATOM 1918 C C . ALA A 1 252 ? -8.783 8.765 12.991 1.00 97.00 252 ALA A C 1
ATOM 1920 O O . ALA A 1 252 ? -7.721 9.083 13.532 1.00 97.00 252 ALA A O 1
ATOM 1921 N N . LEU A 1 253 ? -8.834 7.803 12.071 1.00 97.25 253 LEU A N 1
ATOM 1922 C CA . LEU A 1 253 ? -7.710 6.931 11.760 1.00 97.25 253 LEU A CA 1
ATOM 1923 C C . LEU A 1 253 ? -6.604 7.642 10.963 1.00 97.25 253 LEU A C 1
ATOM 1925 O O . LEU A 1 253 ? -5.418 7.489 11.275 1.00 97.25 253 LEU A O 1
ATOM 1929 N N . PHE A 1 254 ? -6.993 8.457 9.981 1.00 97.25 254 PHE A N 1
ATOM 1930 C CA . PHE A 1 254 ? -6.117 9.245 9.112 1.00 97.25 254 PHE A CA 1
ATOM 1931 C C . PHE A 1 254 ? -5.961 10.700 9.589 1.00 97.25 254 PHE A C 1
ATOM 1933 O O . PHE A 1 254 ? -5.702 11.576 8.769 1.00 97.25 254 PHE A O 1
ATOM 1940 N N . TRP A 1 255 ? -6.072 10.984 10.896 1.00 95.50 255 TRP A N 1
ATOM 1941 C CA . TRP A 1 255 ? -5.985 12.358 11.437 1.00 95.50 255 TRP A CA 1
ATOM 1942 C C . TRP A 1 255 ? -4.720 13.121 11.000 1.00 95.50 255 TRP A C 1
ATOM 1944 O O . TRP A 1 255 ? -4.734 14.338 10.857 1.00 95.50 255 TRP A O 1
ATOM 1954 N N . SER A 1 256 ? -3.616 12.408 10.756 1.00 94.69 256 SER A N 1
ATOM 1955 C CA . SER A 1 256 ? -2.341 12.972 10.297 1.00 94.69 256 SER A CA 1
ATOM 1956 C C . SER A 1 256 ? -2.341 13.359 8.812 1.00 94.69 256 SER A C 1
ATOM 1958 O O . SER A 1 256 ? -1.331 13.843 8.299 1.00 94.69 256 SER A O 1
ATOM 1960 N N . SER A 1 257 ? -3.423 13.063 8.092 1.00 95.62 257 SER A N 1
ATOM 1961 C CA . SER A 1 257 ? -3.511 13.117 6.631 1.00 95.62 257 SER A CA 1
ATOM 1962 C C . SER A 1 257 ? -4.874 13.600 6.114 1.00 95.62 257 SER A C 1
ATOM 1964 O O . SER A 1 257 ? -5.119 13.530 4.908 1.00 95.62 257 SER A O 1
ATOM 1966 N N . LEU A 1 258 ? -5.769 14.056 6.994 1.00 94.56 258 LEU A N 1
ATOM 1967 C CA . LEU A 1 258 ? -7.121 14.489 6.647 1.00 94.56 258 LEU A CA 1
ATOM 1968 C C . LEU A 1 258 ? -7.577 15.631 7.563 1.00 94.56 258 LEU A C 1
ATOM 1970 O O . LEU A 1 258 ? -7.444 15.544 8.780 1.00 94.56 258 LEU A O 1
ATOM 1974 N N . GLY A 1 259 ? -8.161 16.676 6.971 1.00 91.94 259 GLY A N 1
ATOM 1975 C CA . GLY A 1 259 ? -8.733 17.812 7.700 1.00 91.94 259 GLY A CA 1
ATOM 1976 C C . GLY A 1 259 ? -7.705 18.807 8.252 1.00 91.94 259 GLY A C 1
ATOM 1977 O O . GLY A 1 259 ? -8.035 19.577 9.147 1.00 91.94 259 GLY A O 1
ATOM 1978 N N . LEU A 1 260 ? -6.470 18.796 7.744 1.00 93.88 260 LEU A N 1
ATOM 1979 C CA . LEU A 1 260 ? -5.404 19.710 8.164 1.00 93.88 260 LEU A CA 1
ATOM 1980 C C . LEU A 1 260 ? -5.470 21.028 7.383 1.00 93.88 260 LEU A C 1
ATOM 1982 O O . LEU A 1 260 ? -5.842 21.031 6.211 1.00 93.88 260 LEU A O 1
ATOM 1986 N N . GLU A 1 261 ? -5.054 22.135 8.003 1.00 93.62 261 GLU A N 1
ATOM 1987 C CA . GLU A 1 261 ? -5.135 23.482 7.407 1.00 93.62 261 GLU A CA 1
ATOM 1988 C C . GLU A 1 261 ? -4.394 23.591 6.069 1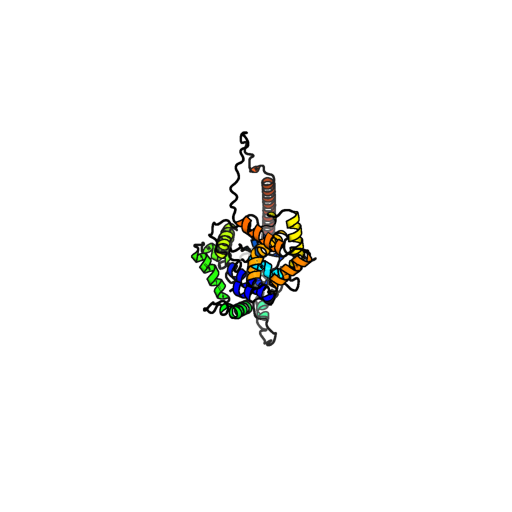.00 93.62 261 GLU A C 1
ATOM 1990 O O . GLU A 1 261 ? -4.884 24.184 5.110 1.00 93.62 261 GLU A O 1
ATOM 1995 N N . MET A 1 262 ? -3.207 22.989 5.996 1.00 92.38 262 MET A N 1
ATOM 1996 C CA . MET A 1 262 ? -2.339 23.063 4.829 1.00 92.38 262 MET A CA 1
ATOM 1997 C C . MET A 1 262 ? -2.628 21.894 3.869 1.00 92.38 262 MET A C 1
ATOM 1999 O O . MET A 1 262 ? -2.421 20.734 4.242 1.00 92.38 262 MET A O 1
ATOM 2003 N N . PRO A 1 263 ? -3.038 22.148 2.606 1.00 90.62 263 PRO A N 1
ATOM 2004 C CA . PRO A 1 263 ? -3.420 21.091 1.663 1.00 90.62 263 PRO A CA 1
ATOM 2005 C C . PRO A 1 263 ? -2.334 20.038 1.409 1.00 90.62 263 PRO A C 1
ATOM 2007 O O . PRO A 1 263 ? -2.655 18.878 1.182 1.00 90.62 263 PRO A O 1
ATOM 2010 N N . SER A 1 264 ? -1.055 20.413 1.497 1.00 90.19 264 SER A N 1
ATOM 2011 C CA . SER A 1 264 ? 0.094 19.519 1.285 1.00 90.19 264 SER A CA 1
ATOM 2012 C C . SER A 1 264 ? 0.186 18.360 2.284 1.00 90.19 264 SER A C 1
ATOM 2014 O O . SER A 1 264 ? 0.798 17.339 1.973 1.00 90.19 264 SER A O 1
ATOM 2016 N N . TYR A 1 265 ? -0.421 18.497 3.463 1.00 92.69 265 TYR A N 1
ATOM 2017 C CA . TYR A 1 265 ? -0.464 17.444 4.478 1.00 92.69 265 TYR A CA 1
ATOM 2018 C C . TYR A 1 265 ? -1.633 16.480 4.276 1.00 92.69 265 TYR A C 1
ATOM 2020 O O . TYR A 1 265 ? -1.659 15.415 4.890 1.00 92.69 265 TYR A O 1
ATOM 2028 N N . ASN A 1 266 ? -2.601 16.847 3.436 1.00 94.25 266 ASN A N 1
ATOM 2029 C CA . ASN A 1 266 ? -3.824 16.090 3.247 1.00 94.25 266 ASN A CA 1
ATOM 2030 C C . ASN A 1 266 ? -3.731 15.147 2.049 1.00 94.25 266 ASN A C 1
ATOM 2032 O O . ASN A 1 266 ? -3.060 15.414 1.051 1.00 94.25 266 ASN A O 1
ATOM 2036 N N . ILE A 1 267 ? -4.471 14.050 2.139 1.00 94.75 267 ILE A N 1
ATOM 2037 C CA . ILE A 1 267 ? -4.713 13.135 1.029 1.00 94.75 267 ILE A CA 1
ATOM 2038 C C . ILE A 1 267 ? -6.056 13.484 0.390 1.00 94.75 267 ILE A C 1
ATOM 2040 O O . ILE A 1 267 ? -7.010 13.859 1.069 1.00 94.75 267 ILE A O 1
ATOM 2044 N N . ASN A 1 268 ? -6.140 13.350 -0.934 1.00 92.94 268 ASN A N 1
ATOM 2045 C CA . ASN A 1 268 ? -7.399 13.509 -1.655 1.00 92.94 268 ASN A CA 1
ATOM 2046 C C . ASN A 1 268 ? -8.474 12.545 -1.108 1.00 92.94 268 ASN A C 1
ATOM 2048 O O . ASN A 1 268 ? -8.204 11.362 -0.918 1.00 92.94 268 ASN A O 1
ATOM 2052 N N . ALA A 1 269 ? -9.706 13.025 -0.919 1.00 93.06 269 ALA A N 1
ATOM 2053 C CA . ALA A 1 269 ? -10.786 12.235 -0.320 1.00 93.06 269 ALA A CA 1
ATOM 2054 C C . ALA A 1 269 ? -11.031 10.887 -1.027 1.00 93.06 269 ALA A C 1
ATOM 2056 O O . ALA A 1 269 ? -11.189 9.869 -0.364 1.00 93.06 269 ALA A O 1
ATOM 2057 N N . ARG A 1 270 ? -10.969 10.840 -2.366 1.00 92.56 270 ARG A N 1
ATOM 2058 C CA . ARG A 1 270 ? -11.166 9.598 -3.134 1.00 92.56 270 ARG A CA 1
ATOM 2059 C C . ARG A 1 270 ? -10.011 8.611 -2.959 1.00 92.56 270 ARG A C 1
ATOM 2061 O O . ARG A 1 270 ? -10.220 7.400 -2.921 1.00 92.56 270 ARG A O 1
ATOM 2068 N N . VAL A 1 271 ? -8.786 9.126 -2.854 1.00 95.31 271 VAL A N 1
ATOM 2069 C CA . VAL A 1 271 ? -7.598 8.322 -2.525 1.00 95.31 271 VAL A CA 1
ATOM 2070 C C . VAL A 1 271 ? -7.757 7.722 -1.133 1.00 95.31 271 VAL A C 1
ATOM 2072 O O . VAL A 1 271 ? -7.535 6.528 -0.958 1.00 95.31 271 VAL A O 1
ATOM 2075 N N . LEU A 1 272 ? -8.178 8.532 -0.163 1.00 96.38 272 LEU A N 1
ATOM 2076 C CA . LEU A 1 272 ? -8.389 8.097 1.211 1.00 96.38 272 LEU A CA 1
ATOM 2077 C C . LEU A 1 272 ? -9.491 7.036 1.310 1.00 96.38 272 LEU A C 1
ATOM 2079 O O . LEU A 1 272 ? -9.254 6.004 1.929 1.00 96.38 272 LEU A O 1
ATOM 2083 N N . ASP A 1 273 ? -10.633 7.228 0.645 1.00 96.25 273 ASP A N 1
ATOM 2084 C CA . ASP A 1 273 ? -11.716 6.235 0.590 1.00 96.25 273 ASP A CA 1
ATOM 2085 C C . ASP A 1 273 ? -11.220 4.900 0.003 1.00 96.25 273 ASP A C 1
ATOM 2087 O O . ASP A 1 273 ? -11.506 3.833 0.548 1.00 96.25 273 ASP A O 1
ATOM 2091 N N . THR A 1 274 ? -10.400 4.950 -1.053 1.00 96.31 274 THR A N 1
ATOM 2092 C CA . THR A 1 274 ? -9.786 3.750 -1.651 1.00 96.31 274 THR A CA 1
ATOM 2093 C C . THR A 1 274 ? -8.852 3.050 -0.659 1.00 96.31 274 THR A C 1
ATOM 2095 O O . THR A 1 274 ? -8.961 1.845 -0.440 1.00 96.31 274 THR A O 1
ATOM 2098 N N . LEU A 1 275 ? -7.939 3.792 -0.022 1.00 97.88 275 LEU A N 1
ATOM 2099 C CA . LEU A 1 275 ? -7.011 3.243 0.975 1.00 97.88 275 LEU A CA 1
ATOM 2100 C C . LEU A 1 275 ? -7.760 2.649 2.176 1.00 97.88 275 LEU A C 1
ATOM 2102 O O . LEU A 1 275 ? -7.390 1.580 2.661 1.00 97.88 275 LEU A O 1
ATOM 2106 N N . MET A 1 276 ? -8.835 3.305 2.620 1.00 98.12 276 MET A N 1
ATOM 2107 C CA . MET A 1 276 ? -9.709 2.812 3.682 1.00 98.12 276 MET A CA 1
ATOM 2108 C C . MET A 1 276 ? -10.398 1.505 3.277 1.00 98.12 276 MET A C 1
ATOM 2110 O O . MET A 1 276 ? -10.452 0.574 4.078 1.00 98.12 276 MET A O 1
ATOM 2114 N N . ALA A 1 277 ? -10.867 1.388 2.032 1.00 97.75 277 ALA A N 1
ATOM 2115 C CA . ALA A 1 277 ? -11.470 0.158 1.527 1.00 97.75 277 ALA A CA 1
ATOM 2116 C C . ALA A 1 277 ? -10.483 -1.026 1.563 1.00 97.75 277 ALA A C 1
ATOM 2118 O O . ALA A 1 277 ? -10.836 -2.100 2.048 1.00 97.75 277 ALA A O 1
ATOM 2119 N N . TYR A 1 278 ? -9.227 -0.836 1.142 1.00 97.88 278 TYR A N 1
ATOM 2120 C CA . TYR A 1 278 ? -8.201 -1.887 1.258 1.00 97.88 278 TYR A CA 1
ATOM 2121 C C . TYR A 1 278 ? -7.856 -2.220 2.705 1.00 97.88 278 TYR A C 1
ATOM 2123 O O . TYR A 1 278 ? -7.687 -3.392 3.043 1.00 97.88 278 TYR A O 1
ATOM 2131 N N . LEU A 1 279 ? -7.790 -1.212 3.573 1.00 98.12 279 LEU A N 1
ATOM 2132 C CA . LEU A 1 279 ? -7.527 -1.431 4.988 1.00 98.12 279 LEU A CA 1
ATOM 2133 C C . LEU A 1 279 ? -8.626 -2.281 5.641 1.00 98.12 279 LEU A C 1
ATOM 2135 O O . LEU A 1 279 ? -8.318 -3.231 6.355 1.00 98.12 279 LEU A O 1
ATOM 2139 N N . LEU A 1 280 ? -9.897 -1.987 5.353 1.00 98.19 280 LEU A N 1
ATOM 2140 C CA . LEU A 1 280 ? -11.038 -2.777 5.822 1.00 98.19 280 LEU A CA 1
ATOM 2141 C C . LEU A 1 280 ? -11.043 -4.183 5.215 1.00 98.19 280 LEU A C 1
ATOM 2143 O O . LEU A 1 280 ? -11.252 -5.163 5.932 1.00 98.19 280 LEU A O 1
ATOM 2147 N N . ARG A 1 281 ? -10.775 -4.308 3.910 1.00 97.62 281 ARG A N 1
ATOM 2148 C CA . ARG A 1 281 ? -10.738 -5.603 3.216 1.00 97.62 281 ARG A CA 1
ATOM 2149 C C . ARG A 1 281 ? -9.745 -6.575 3.845 1.00 97.62 281 ARG A C 1
ATOM 2151 O O . ARG A 1 281 ? -10.066 -7.758 3.908 1.00 97.62 281 ARG A O 1
ATOM 2158 N N . HIS A 1 282 ? -8.587 -6.080 4.278 1.00 97.62 282 HIS A N 1
ATOM 2159 C CA . HIS A 1 282 ? -7.485 -6.897 4.796 1.00 97.62 282 HIS A CA 1
ATOM 2160 C C . HIS A 1 282 ? -7.324 -6.844 6.325 1.00 97.62 282 HIS A C 1
ATOM 2162 O O . HIS A 1 282 ? -6.389 -7.420 6.883 1.00 97.62 282 HIS A O 1
ATOM 2168 N N . TYR A 1 283 ? -8.220 -6.145 7.026 1.00 98.00 283 TYR A N 1
ATOM 2169 C CA . TYR A 1 283 ? -8.205 -6.052 8.484 1.00 98.00 283 TYR A CA 1
ATOM 2170 C C . TYR A 1 283 ? -8.228 -7.428 9.190 1.00 98.00 283 TYR A C 1
ATOM 2172 O O . TYR A 1 283 ? -7.426 -7.615 10.112 1.00 98.00 283 TYR A O 1
ATOM 2180 N N . PRO A 1 284 ? -9.060 -8.415 8.787 1.00 98.00 284 PRO A N 1
ATOM 2181 C CA . PRO A 1 284 ? -9.061 -9.735 9.420 1.00 98.00 284 PRO A CA 1
ATOM 2182 C C . PRO A 1 284 ? -7.713 -10.458 9.307 1.00 98.00 284 PRO A C 1
ATOM 2184 O O . PRO A 1 284 ? -7.245 -11.051 10.280 1.00 98.00 284 PRO A O 1
ATOM 2187 N N . GLU A 1 285 ? -7.068 -10.392 8.140 1.00 97.75 285 GLU A N 1
ATOM 2188 C CA . GLU A 1 285 ? -5.762 -10.995 7.884 1.00 97.75 285 GLU A CA 1
ATOM 2189 C C . GLU A 1 285 ? -4.675 -10.337 8.742 1.00 97.75 285 GLU A C 1
ATOM 2191 O O . GLU A 1 285 ? -3.896 -11.044 9.385 1.00 97.75 285 GLU A O 1
ATOM 2196 N N . LEU A 1 286 ? -4.679 -9.002 8.840 1.00 97.62 286 LEU A N 1
ATOM 2197 C CA . LEU A 1 286 ? -3.772 -8.250 9.714 1.00 97.62 286 LEU A CA 1
ATOM 2198 C C . LEU A 1 286 ? -3.968 -8.607 11.191 1.00 97.62 286 LEU A C 1
ATOM 2200 O O . LEU A 1 286 ? -2.992 -8.839 11.906 1.00 97.62 286 LEU A O 1
ATOM 2204 N N . LYS A 1 287 ? -5.222 -8.703 11.648 1.00 97.69 287 LYS A N 1
ATOM 2205 C CA . LYS A 1 287 ? -5.552 -9.083 13.028 1.00 97.69 287 LYS A CA 1
ATOM 2206 C C . LYS A 1 287 ? -5.102 -10.503 13.353 1.00 97.69 287 LYS A C 1
ATOM 2208 O O . LYS A 1 287 ? -4.556 -10.734 14.428 1.00 97.69 287 LYS A O 1
ATOM 2213 N N . ARG A 1 288 ? -5.302 -11.450 12.433 1.00 97.69 288 ARG A N 1
ATOM 2214 C CA . ARG A 1 288 ? -4.822 -12.831 12.587 1.00 97.69 288 ARG A CA 1
ATOM 2215 C C . ARG A 1 288 ? -3.298 -12.884 12.679 1.00 97.69 288 ARG A C 1
ATOM 2217 O O . ARG A 1 288 ? -2.769 -13.707 13.419 1.00 97.69 288 ARG A O 1
ATOM 2224 N N . LEU A 1 289 ? -2.615 -12.034 11.917 1.00 96.75 289 LEU A N 1
ATOM 2225 C CA . LEU A 1 289 ? -1.161 -12.016 11.844 1.00 96.75 289 LEU A CA 1
ATOM 2226 C C . LEU A 1 289 ? -0.516 -11.389 13.088 1.00 96.75 289 LEU A C 1
ATOM 2228 O O . LEU A 1 289 ? 0.448 -11.940 13.610 1.00 96.75 289 LEU A O 1
ATOM 2232 N N . ASN A 1 290 ? -1.036 -10.253 13.563 1.00 97.44 290 ASN A N 1
ATOM 2233 C CA . ASN A 1 290 ? -0.534 -9.563 14.752 1.00 97.44 290 ASN A CA 1
ATOM 2234 C C . ASN A 1 290 ? -1.630 -8.701 15.402 1.00 97.44 290 ASN A C 1
ATOM 2236 O O . ASN A 1 290 ? -1.697 -7.487 15.201 1.00 97.44 290 ASN A O 1
ATOM 2240 N N . ALA A 1 291 ? -2.483 -9.326 16.219 1.00 97.25 291 ALA A N 1
ATOM 2241 C CA . ALA A 1 291 ? -3.587 -8.648 16.908 1.00 97.25 291 ALA A CA 1
ATOM 2242 C C . ALA A 1 291 ? -3.120 -7.527 17.856 1.00 97.25 291 ALA A C 1
ATOM 2244 O O . ALA A 1 291 ? -3.814 -6.530 18.038 1.00 97.25 291 ALA A O 1
ATOM 2245 N N . SER A 1 292 ? -1.934 -7.679 18.448 1.00 96.69 292 SER A N 1
ATOM 2246 C CA . SER A 1 292 ? -1.300 -6.677 19.314 1.00 96.69 292 SER A CA 1
ATOM 2247 C C . SER A 1 292 ? -0.524 -5.601 18.550 1.00 96.69 292 SER A C 1
ATOM 2249 O O . SER A 1 292 ? 0.048 -4.709 19.171 1.00 96.69 292 SER A O 1
ATOM 2251 N N . GLY A 1 293 ? -0.466 -5.683 17.220 1.00 97.00 293 GLY A N 1
ATOM 2252 C CA . GLY A 1 293 ? 0.312 -4.771 16.395 1.00 97.00 293 GLY A CA 1
ATOM 2253 C C . GLY A 1 293 ? -0.244 -3.342 16.439 1.00 97.00 293 GLY A C 1
ATOM 2254 O O . GLY A 1 293 ? -1.466 -3.166 16.485 1.00 97.00 293 GLY A O 1
ATOM 2255 N N . PRO A 1 294 ? 0.613 -2.303 16.342 1.00 97.00 294 PRO A N 1
ATOM 2256 C CA . PRO A 1 294 ? 0.170 -0.911 16.439 1.00 97.00 294 PRO A CA 1
ATOM 2257 C C . PRO A 1 294 ? -0.932 -0.526 15.445 1.00 97.00 294 PRO A C 1
ATOM 2259 O O . PRO A 1 294 ? -1.828 0.238 15.792 1.00 97.00 294 PRO A O 1
ATOM 2262 N N . ALA A 1 295 ? -0.902 -1.059 14.217 1.00 97.69 295 ALA A N 1
ATOM 2263 C CA . ALA A 1 295 ? -1.933 -0.773 13.223 1.00 97.69 295 ALA A CA 1
ATOM 2264 C C . ALA A 1 295 ? -3.298 -1.359 13.615 1.00 97.69 295 ALA A C 1
ATOM 2266 O O . ALA A 1 295 ? -4.299 -0.651 13.550 1.00 97.69 295 ALA A O 1
ATOM 2267 N N . VAL A 1 296 ? -3.342 -2.620 14.065 1.00 98.25 296 VAL A N 1
ATOM 2268 C CA . VAL A 1 296 ? -4.590 -3.298 14.461 1.00 98.25 296 VAL A CA 1
ATOM 2269 C C . VAL A 1 296 ? -5.192 -2.636 15.695 1.00 98.25 296 VAL A C 1
ATOM 2271 O O . VAL A 1 296 ? -6.365 -2.268 15.674 1.00 98.25 296 VAL A O 1
ATOM 2274 N N . GLN A 1 297 ? -4.377 -2.396 16.729 1.00 97.75 297 GLN A N 1
ATOM 2275 C CA . GLN A 1 297 ? -4.821 -1.691 17.934 1.00 97.75 297 GLN A CA 1
ATOM 2276 C C . GLN A 1 297 ? -5.400 -0.318 17.598 1.00 97.75 297 GLN A C 1
ATOM 2278 O O . GLN A 1 297 ? -6.422 0.086 18.152 1.00 97.75 297 GLN A O 1
ATOM 2283 N N . ARG A 1 298 ? -4.771 0.396 16.663 1.00 97.62 298 ARG A N 1
ATOM 2284 C CA . ARG A 1 298 ? -5.225 1.715 16.248 1.00 97.62 298 ARG A CA 1
ATOM 2285 C C . ARG A 1 298 ? -6.535 1.673 15.462 1.00 97.62 298 ARG A C 1
ATOM 2287 O O . ARG A 1 298 ? -7.414 2.475 15.758 1.00 97.62 298 ARG A O 1
ATOM 2294 N N . ILE A 1 299 ? -6.685 0.749 14.511 1.00 98.44 299 ILE A N 1
ATOM 2295 C CA . ILE A 1 299 ? -7.944 0.548 13.771 1.00 98.44 299 ILE A CA 1
ATOM 2296 C C . ILE A 1 299 ? -9.090 0.297 14.754 1.00 98.44 299 ILE A C 1
ATOM 2298 O O . ILE A 1 299 ? -10.114 0.972 14.686 1.00 98.44 299 ILE A O 1
ATOM 2302 N N . GLU A 1 300 ? -8.896 -0.625 15.698 1.00 98.25 300 GLU A N 1
ATOM 2303 C CA . GLU A 1 300 ? -9.911 -0.975 16.695 1.00 98.25 300 GLU A CA 1
ATOM 2304 C C . GLU A 1 300 ? -10.204 0.174 17.664 1.00 98.25 300 GLU A C 1
ATOM 2306 O O . GLU A 1 300 ? -11.366 0.420 17.977 1.00 98.25 300 GLU A O 1
ATOM 2311 N N . SER A 1 301 ? -9.186 0.928 18.086 1.00 97.62 301 SER A N 1
ATOM 2312 C CA . SER A 1 301 ? -9.380 2.090 18.964 1.00 97.62 301 SER A CA 1
ATOM 2313 C C . SER A 1 301 ? -10.176 3.200 18.277 1.00 97.62 301 SER A C 1
ATOM 2315 O O . SER A 1 301 ? -11.107 3.742 18.866 1.00 97.62 301 SER A O 1
ATOM 2317 N N . CYS A 1 302 ? -9.854 3.518 17.018 1.00 98.06 302 CYS A N 1
ATOM 2318 C CA . CYS A 1 302 ? -10.586 4.525 16.247 1.00 98.06 302 CYS A CA 1
ATOM 2319 C C . CYS A 1 302 ? -12.012 4.066 15.910 1.00 98.06 302 CYS A C 1
ATOM 2321 O O . CYS A 1 302 ? -12.934 4.878 15.903 1.00 98.06 302 CYS A O 1
ATOM 2323 N N . ALA A 1 303 ? -12.214 2.772 15.649 1.00 98.06 303 ALA A N 1
ATOM 2324 C CA . ALA A 1 303 ? -13.548 2.211 15.472 1.00 98.06 303 ALA A CA 1
ATOM 2325 C C . ALA A 1 303 ? -14.377 2.348 16.758 1.00 98.06 303 ALA A C 1
ATOM 2327 O O . ALA A 1 303 ? -15.497 2.856 16.712 1.00 98.06 303 ALA A O 1
ATOM 2328 N N . LEU A 1 304 ? -13.796 1.997 17.910 1.00 97.88 304 LEU A N 1
ATOM 2329 C CA . LEU A 1 304 ? -14.442 2.122 19.214 1.00 97.88 304 LEU A CA 1
ATOM 2330 C C 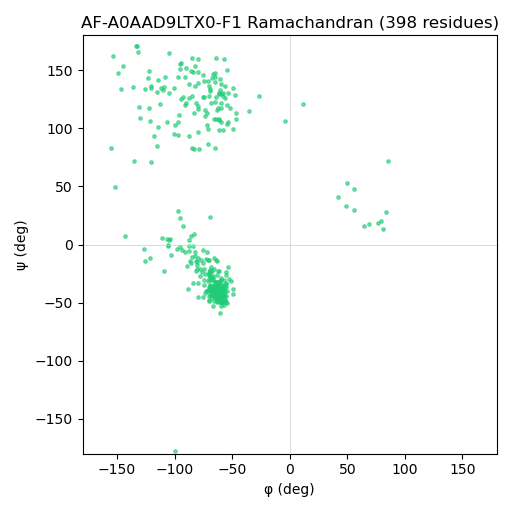. LEU A 1 304 ? -14.796 3.579 19.552 1.00 97.88 304 LEU A C 1
ATOM 2332 O O . LEU A 1 304 ? -15.895 3.836 20.035 1.00 97.88 304 LEU A O 1
ATOM 2336 N N . GLU A 1 305 ? -13.913 4.536 19.245 1.00 97.62 305 GLU A N 1
ATOM 2337 C CA . GLU A 1 305 ? -14.178 5.978 19.397 1.00 97.62 305 GLU A CA 1
ATOM 2338 C C . GLU A 1 305 ? -15.434 6.418 18.627 1.00 97.62 305 GLU A C 1
ATOM 2340 O O . GLU A 1 305 ? -16.192 7.272 19.086 1.00 97.62 305 GLU A O 1
ATOM 2345 N N . LYS A 1 306 ? -15.684 5.812 17.462 1.00 97.88 306 LYS A N 1
ATOM 2346 C CA . LYS A 1 306 ? -16.873 6.062 16.636 1.00 97.88 306 LYS A CA 1
ATOM 2347 C C . LYS A 1 306 ? -18.033 5.109 16.930 1.00 97.88 306 LYS A C 1
ATOM 2349 O O . LYS A 1 306 ? -18.964 5.036 16.133 1.00 97.88 306 LYS A O 1
ATOM 2354 N N . ALA A 1 307 ? -17.988 4.407 18.064 1.00 97.75 307 ALA A N 1
ATOM 2355 C CA . ALA A 1 307 ? -18.982 3.424 18.489 1.00 97.75 307 ALA A CA 1
ATOM 2356 C C . ALA A 1 307 ? -19.229 2.301 17.461 1.00 97.75 307 ALA A C 1
ATOM 2358 O O . ALA A 1 307 ? -20.324 1.748 17.391 1.00 97.75 307 ALA A O 1
ATOM 2359 N N . ILE A 1 308 ? -18.204 1.959 16.676 1.00 98.25 308 ILE A N 1
ATOM 2360 C CA . ILE A 1 308 ? -18.231 0.856 15.717 1.00 98.25 308 ILE A CA 1
ATOM 2361 C C . ILE A 1 308 ? -17.701 -0.400 16.395 1.00 98.25 308 ILE A C 1
ATOM 2363 O O . ILE A 1 308 ? -16.608 -0.423 16.966 1.00 98.25 308 ILE A O 1
ATOM 2367 N N . THR A 1 309 ? -18.487 -1.465 16.324 1.00 97.31 309 THR A N 1
ATOM 2368 C CA . THR A 1 309 ? -18.140 -2.752 16.923 1.00 97.31 309 THR A CA 1
ATOM 2369 C C . THR A 1 309 ? -17.157 -3.541 16.057 1.00 97.31 309 THR A C 1
ATOM 2371 O O . THR A 1 309 ? -17.073 -3.371 14.840 1.00 97.31 309 THR A O 1
ATOM 2374 N N . LEU A 1 310 ? -16.454 -4.498 16.672 1.00 96.31 310 LEU A N 1
ATOM 2375 C CA . LEU A 1 310 ? -15.621 -5.452 15.933 1.00 96.31 310 LEU A CA 1
ATOM 2376 C C . LEU A 1 310 ? -16.433 -6.226 14.878 1.00 96.31 310 LEU A C 1
ATOM 2378 O O . LEU A 1 310 ? -15.943 -6.472 13.779 1.00 96.31 310 LEU A O 1
ATOM 2382 N N . ASN A 1 311 ? -17.678 -6.585 15.197 1.00 97.44 311 ASN A N 1
ATOM 2383 C CA . ASN A 1 311 ? -18.551 -7.300 14.269 1.00 97.44 311 ASN A CA 1
ATOM 2384 C C . ASN A 1 311 ? -18.900 -6.446 13.044 1.00 97.44 311 ASN A C 1
ATOM 2386 O O . ASN A 1 311 ? -18.920 -6.976 11.938 1.00 97.44 311 ASN A O 1
ATOM 2390 N N . GLU A 1 312 ? -19.115 -5.137 13.214 1.00 97.69 312 GLU A N 1
ATOM 2391 C CA . GLU A 1 312 ? -19.312 -4.216 12.088 1.00 97.69 312 GLU A CA 1
ATOM 2392 C C . GLU A 1 312 ? -18.058 -4.124 11.208 1.00 97.69 312 GLU A C 1
ATOM 2394 O O . GLU A 1 312 ? -18.173 -4.248 9.991 1.00 97.69 312 GLU A O 1
ATOM 2399 N N . LEU A 1 313 ? -16.855 -4.012 11.791 1.00 97.56 313 LEU A N 1
ATOM 2400 C CA . LEU A 1 313 ? -15.602 -4.023 11.016 1.00 97.56 313 LEU A CA 1
ATOM 2401 C C . LEU A 1 313 ? -15.442 -5.309 10.188 1.00 97.56 313 LEU A C 1
ATOM 2403 O O . LEU A 1 313 ? -15.078 -5.259 9.010 1.00 97.56 313 LEU A O 1
ATOM 2407 N N . LEU A 1 314 ? -15.731 -6.468 10.788 1.00 97.94 314 LEU A N 1
ATOM 2408 C CA . LEU A 1 314 ? -15.670 -7.763 10.102 1.00 97.94 314 LEU A CA 1
ATOM 2409 C C . LEU A 1 314 ? -16.757 -7.899 9.025 1.00 97.94 314 LEU A C 1
ATOM 2411 O O . LEU A 1 314 ? -16.501 -8.480 7.966 1.00 97.94 314 LEU A O 1
ATOM 2415 N N . ALA A 1 315 ? -17.947 -7.337 9.257 1.00 97.88 315 ALA A N 1
ATOM 2416 C CA . ALA A 1 315 ? -19.016 -7.287 8.266 1.00 97.88 315 ALA A CA 1
ATOM 2417 C C . ALA A 1 315 ? -18.618 -6.426 7.057 1.00 97.88 315 ALA A C 1
ATOM 2419 O O . ALA A 1 315 ? -18.779 -6.867 5.920 1.00 97.88 315 ALA A O 1
ATOM 2420 N N . TRP A 1 316 ? -18.018 -5.250 7.279 1.00 98.12 316 TRP A N 1
ATOM 2421 C CA . TRP A 1 316 ? -17.512 -4.395 6.199 1.00 98.12 316 TRP A CA 1
ATOM 2422 C C . TRP A 1 316 ? -16.409 -5.078 5.390 1.00 98.12 316 TRP A C 1
ATOM 2424 O O . TRP A 1 316 ? -16.429 -5.044 4.159 1.00 98.12 316 TRP A O 1
ATOM 2434 N N . SER A 1 317 ? -15.479 -5.754 6.067 1.00 97.50 317 SER A N 1
ATOM 2435 C CA . SER A 1 317 ? -14.438 -6.543 5.405 1.00 97.50 317 SER A CA 1
ATOM 2436 C C . SER A 1 317 ? -15.027 -7.643 4.513 1.00 97.50 317 SER A C 1
ATOM 2438 O O . SER A 1 317 ? -14.649 -7.781 3.347 1.00 97.50 317 SER A O 1
ATOM 2440 N N . SER A 1 318 ? -16.013 -8.379 5.037 1.00 96.94 318 SER A N 1
ATOM 2441 C CA . SER A 1 318 ? -16.694 -9.458 4.315 1.00 96.94 318 SER A CA 1
ATOM 2442 C C . SER A 1 318 ? -17.461 -8.940 3.097 1.00 96.94 318 SER A C 1
ATOM 2444 O O . SER A 1 318 ? -17.398 -9.550 2.032 1.00 96.94 318 SER A O 1
ATOM 2446 N N . HIS A 1 319 ? -18.131 -7.789 3.221 1.00 96.81 319 HIS A N 1
ATOM 2447 C CA . HIS A 1 319 ? -18.823 -7.127 2.110 1.00 96.81 319 HIS A CA 1
ATOM 2448 C C . HIS A 1 319 ? -17.865 -6.805 0.959 1.00 96.81 319 HIS A C 1
ATOM 2450 O O . HIS A 1 319 ? -18.102 -7.192 -0.188 1.00 96.81 319 HIS A O 1
ATOM 2456 N N . LEU A 1 320 ? -16.721 -6.190 1.275 1.00 95.62 320 LEU A N 1
ATOM 2457 C CA . LEU A 1 320 ? -15.685 -5.867 0.290 1.00 95.62 320 LEU A CA 1
ATOM 2458 C C . LEU A 1 320 ? -15.069 -7.125 -0.341 1.00 95.62 320 LEU A C 1
ATOM 2460 O O . LEU A 1 320 ? -14.706 -7.107 -1.512 1.00 95.62 320 LEU A O 1
ATOM 2464 N N . ALA A 1 321 ? -14.981 -8.232 0.399 1.00 92.44 321 ALA A N 1
ATOM 2465 C CA . ALA A 1 321 ? -14.480 -9.512 -0.105 1.00 92.44 321 ALA A CA 1
ATOM 2466 C C . ALA A 1 321 ? -15.456 -10.262 -1.031 1.00 92.44 321 ALA A C 1
ATOM 2468 O O . ALA A 1 321 ? -15.043 -11.172 -1.761 1.00 92.44 321 ALA A O 1
ATOM 2469 N N . CYS A 1 322 ? -16.750 -9.955 -0.958 1.00 86.44 322 CYS A N 1
ATOM 2470 C CA . CYS A 1 322 ? -17.781 -10.560 -1.800 1.00 86.44 322 CYS A CA 1
ATOM 2471 C C . CYS A 1 322 ? -17.968 -9.783 -3.106 1.00 86.44 322 CYS A C 1
ATOM 2473 O O . CYS A 1 322 ? -18.080 -10.399 -4.165 1.00 86.44 322 CYS A O 1
ATOM 2475 N N . ASN A 1 323 ? -17.902 -8.452 -3.058 1.00 72.31 323 ASN A N 1
ATOM 2476 C CA . ASN A 1 323 ? -18.093 -7.606 -4.241 1.00 72.31 323 ASN A CA 1
ATOM 2477 C C . ASN A 1 323 ? -16.942 -7.680 -5.258 1.00 72.31 323 ASN A C 1
ATOM 2479 O O . ASN A 1 323 ? -17.113 -7.275 -6.402 1.00 72.31 323 ASN A O 1
ATOM 2483 N N . THR A 1 324 ? -15.790 -8.254 -4.897 1.00 62.19 324 THR A N 1
ATOM 2484 C CA . THR A 1 324 ? -14.708 -8.554 -5.854 1.00 62.19 324 THR A CA 1
ATOM 2485 C C . THR A 1 324 ? -14.968 -9.798 -6.705 1.00 62.19 324 THR A C 1
ATOM 2487 O O . THR A 1 324 ? -14.252 -10.028 -7.677 1.00 62.19 324 THR A O 1
ATOM 2490 N N . ARG A 1 325 ? -15.963 -10.627 -6.351 1.00 48.75 325 ARG A N 1
ATOM 2491 C CA . ARG A 1 325 ? -16.242 -11.917 -7.009 1.00 48.75 325 ARG A CA 1
ATOM 2492 C C . ARG A 1 325 ? -17.355 -11.871 -8.053 1.00 48.75 325 ARG A C 1
ATOM 2494 O O . ARG A 1 325 ? -17.580 -12.875 -8.722 1.00 48.75 325 ARG A O 1
ATOM 2501 N N . THR A 1 326 ? -18.025 -10.738 -8.235 1.00 34.50 326 THR A N 1
ATOM 2502 C CA . THR A 1 326 ? -19.042 -10.572 -9.277 1.00 34.50 326 THR A CA 1
ATOM 2503 C C . THR A 1 326 ? -18.454 -9.848 -10.485 1.00 34.50 326 THR A C 1
ATOM 2505 O O . THR A 1 326 ? -18.346 -8.622 -10.449 1.00 34.50 326 THR A O 1
ATOM 2508 N N . PRO A 1 327 ? -18.124 -10.541 -11.591 1.00 37.81 327 PRO A N 1
ATOM 2509 C CA . PRO A 1 327 ? -18.219 -9.897 -12.887 1.00 37.81 327 PRO A CA 1
ATOM 2510 C C . PRO A 1 327 ? -19.704 -9.598 -13.089 1.00 37.81 327 PRO A C 1
ATOM 2512 O O . PRO A 1 327 ? -20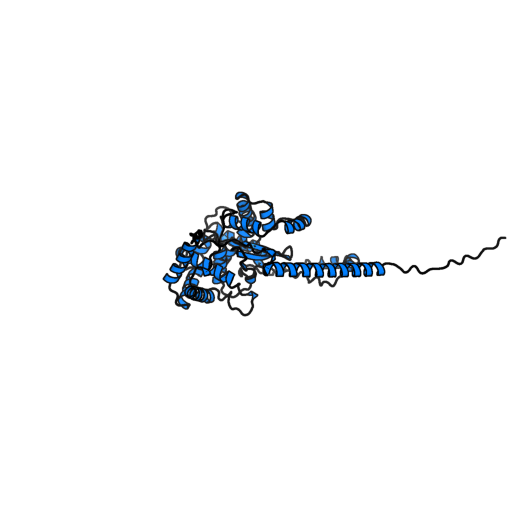.520 -10.511 -13.237 1.00 37.81 327 PRO A O 1
ATOM 2515 N N . SER A 1 328 ? -20.081 -8.327 -13.002 1.00 33.00 328 SER A N 1
ATOM 2516 C CA . SER A 1 328 ? -21.427 -7.867 -13.318 1.00 33.00 328 SER A CA 1
ATOM 2517 C C . SER A 1 328 ? -21.728 -8.266 -14.760 1.00 33.00 328 SER A C 1
ATOM 2519 O O . SER A 1 328 ? -21.300 -7.628 -15.718 1.00 33.00 328 SER A O 1
ATOM 2521 N N . THR A 1 329 ? -22.448 -9.373 -14.912 1.00 31.52 329 THR A N 1
ATOM 2522 C CA . THR A 1 329 ? -23.138 -9.692 -16.155 1.00 31.52 329 THR A CA 1
ATOM 2523 C C . THR A 1 329 ? -24.257 -8.662 -16.260 1.00 31.52 329 THR A C 1
ATOM 2525 O O . THR A 1 329 ? -25.043 -8.561 -15.314 1.00 31.52 329 THR A O 1
ATOM 2528 N N . PRO A 1 330 ? -24.334 -7.847 -17.324 1.00 35.00 330 PRO A N 1
ATOM 2529 C CA . PRO A 1 330 ? -25.424 -6.898 -17.453 1.00 35.00 330 PRO A CA 1
ATOM 2530 C C . PRO A 1 330 ? -26.731 -7.686 -17.555 1.00 35.00 330 PRO A C 1
ATOM 2532 O O . PRO A 1 330 ? -26.941 -8.462 -18.487 1.00 35.00 330 PRO A O 1
ATOM 2535 N N . SER A 1 331 ? -27.594 -7.512 -16.557 1.00 30.16 331 SER A N 1
ATOM 2536 C CA . SER A 1 331 ? -28.964 -8.002 -16.571 1.00 30.16 331 SER A CA 1
ATOM 2537 C C . SER A 1 331 ? -29.701 -7.337 -17.729 1.00 30.16 331 SER A C 1
ATOM 2539 O O . SER A 1 331 ? -30.015 -6.146 -17.680 1.00 30.16 331 SER A O 1
ATOM 2541 N N . ILE A 1 332 ? -29.955 -8.113 -18.780 1.00 35.53 332 ILE A N 1
ATOM 2542 C CA . ILE A 1 332 ? -30.893 -7.760 -19.839 1.00 35.53 332 ILE A CA 1
ATOM 2543 C C . ILE A 1 332 ? -32.284 -7.855 -19.215 1.00 35.53 332 ILE A C 1
ATOM 2545 O O . ILE A 1 332 ? -32.836 -8.940 -19.059 1.00 35.53 332 ILE A O 1
ATOM 2549 N N . THR A 1 333 ? -32.836 -6.713 -18.822 1.00 30.33 333 THR A N 1
ATOM 2550 C CA . THR A 1 333 ? -34.285 -6.555 -18.704 1.00 30.33 333 THR A CA 1
ATOM 2551 C C . THR A 1 333 ? -34.764 -5.923 -19.996 1.00 30.33 333 THR A C 1
ATOM 2553 O O . THR A 1 333 ? -34.433 -4.779 -20.301 1.00 30.33 333 THR A O 1
ATOM 2556 N N . GLU A 1 334 ? -35.498 -6.720 -20.765 1.00 31.97 334 GLU A N 1
ATOM 2557 C CA . GLU A 1 334 ? -36.206 -6.321 -21.971 1.00 31.97 334 GLU A CA 1
ATOM 2558 C C . GLU A 1 334 ? -37.136 -5.137 -21.672 1.00 31.97 334 GLU A C 1
ATOM 2560 O O . GLU A 1 334 ? -38.072 -5.241 -20.879 1.00 31.97 334 GLU A O 1
ATOM 2565 N N . SER A 1 335 ? -36.907 -4.015 -22.350 1.00 29.50 335 SER A N 1
ATOM 2566 C CA . SER A 1 335 ? -37.952 -3.038 -22.625 1.00 29.50 335 SER A CA 1
ATOM 2567 C C . SER A 1 335 ? -37.934 -2.690 -24.116 1.00 29.50 335 SER A C 1
ATOM 2569 O O . SER A 1 335 ? -36.996 -2.126 -24.667 1.00 29.50 335 SER A O 1
ATOM 2571 N N . THR A 1 336 ? -38.985 -3.181 -24.763 1.00 29.61 336 THR A N 1
ATOM 2572 C CA . THR A 1 336 ? -39.651 -2.778 -26.003 1.00 29.61 336 THR A CA 1
ATOM 2573 C C . THR A 1 336 ? -38.9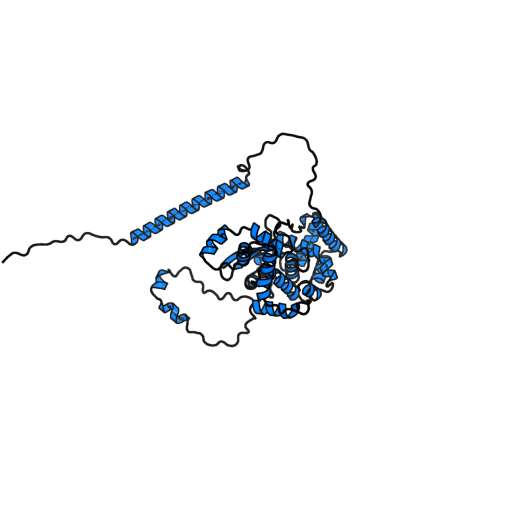67 -1.745 -26.914 1.00 29.61 336 THR A C 1
ATOM 2575 O O . THR A 1 336 ? -38.788 -0.581 -26.571 1.00 29.61 336 THR A O 1
ATOM 2578 N N . HIS A 1 337 ? -38.728 -2.198 -28.149 1.00 36.03 337 HIS A N 1
ATOM 2579 C CA . HIS A 1 337 ? -38.399 -1.460 -29.373 1.00 36.03 337 HIS A CA 1
ATOM 2580 C C . HIS A 1 337 ? -38.896 0.000 -29.485 1.00 36.03 337 HIS A C 1
ATOM 2582 O O . HIS A 1 337 ? -40.099 0.257 -29.489 1.00 36.03 337 HIS A O 1
ATOM 2588 N N . ALA A 1 338 ? -37.962 0.910 -29.794 1.00 29.39 338 ALA A N 1
ATOM 2589 C CA . ALA A 1 338 ? -38.160 2.108 -30.623 1.00 29.39 338 ALA A CA 1
ATOM 2590 C C . ALA A 1 338 ? -36.833 2.444 -31.356 1.00 29.39 338 ALA A C 1
ATOM 2592 O O . ALA A 1 338 ? -35.764 2.115 -30.838 1.00 29.39 338 ALA A O 1
ATOM 2593 N N . PRO A 1 339 ? -36.861 3.005 -32.581 1.00 33.88 339 PRO A N 1
ATOM 2594 C CA . PRO A 1 339 ? -35.738 2.930 -33.516 1.00 33.88 339 PRO A CA 1
ATOM 2595 C C . PRO A 1 339 ? -34.570 3.850 -33.141 1.00 33.88 339 PRO A C 1
ATOM 2597 O O . PRO A 1 339 ? -34.748 4.997 -32.734 1.00 33.88 339 PRO A O 1
ATOM 2600 N N . ALA A 1 340 ? -33.360 3.326 -33.337 1.00 39.28 340 ALA A N 1
ATOM 2601 C CA . ALA A 1 340 ? -32.099 4.021 -33.142 1.00 39.28 340 ALA A CA 1
ATOM 2602 C C . ALA A 1 340 ? -31.997 5.262 -34.041 1.00 39.28 340 ALA A C 1
ATOM 2604 O O . ALA A 1 340 ? -31.949 5.155 -35.264 1.00 39.28 340 ALA A O 1
ATOM 2605 N N . THR A 1 341 ? -31.892 6.432 -33.416 1.00 39.75 341 THR A N 1
ATOM 2606 C CA . THR A 1 341 ? -31.257 7.603 -34.026 1.00 39.75 341 THR A CA 1
ATOM 2607 C C . THR A 1 341 ? -30.017 7.878 -33.190 1.00 39.75 341 THR A C 1
ATOM 2609 O O . THR A 1 341 ? -30.115 8.356 -32.064 1.00 39.75 341 THR A O 1
ATOM 2612 N N . THR A 1 342 ? -28.854 7.469 -33.687 1.00 43.19 342 THR A N 1
ATOM 2613 C CA . THR A 1 342 ? -27.555 7.766 -33.073 1.00 43.19 342 THR A CA 1
ATOM 2614 C C . THR A 1 342 ? -27.343 9.281 -33.070 1.00 43.19 342 THR A C 1
ATOM 2616 O O . THR A 1 342 ? -27.281 9.854 -34.160 1.00 43.19 342 THR A O 1
ATOM 2619 N N . PRO A 1 343 ? -27.228 9.959 -31.912 1.00 47.44 343 PRO A N 1
ATOM 2620 C CA . PRO A 1 343 ? -26.744 11.328 -31.905 1.00 47.44 343 PRO A CA 1
ATOM 2621 C C . PRO A 1 343 ? -25.253 11.297 -32.253 1.00 47.44 343 PRO A C 1
ATOM 2623 O O . PRO A 1 343 ? -24.480 10.537 -31.667 1.00 47.44 343 PRO A O 1
ATOM 2626 N N . ASP A 1 344 ? -24.876 12.089 -33.250 1.00 48.97 344 ASP A N 1
ATOM 2627 C CA . ASP A 1 344 ? -23.497 12.303 -33.670 1.00 48.97 344 ASP A CA 1
ATOM 2628 C C . ASP A 1 344 ? -22.638 12.686 -32.448 1.00 48.97 344 ASP A C 1
ATOM 2630 O O . ASP A 1 344 ? -22.895 13.687 -31.776 1.00 48.97 344 ASP A O 1
ATOM 2634 N N . ILE A 1 345 ? -21.641 11.855 -32.121 1.00 58.53 345 ILE A N 1
ATOM 2635 C CA . ILE A 1 345 ? -20.753 12.004 -30.951 1.00 58.53 345 ILE A CA 1
ATOM 2636 C C . ILE A 1 345 ? -20.060 13.377 -30.926 1.00 58.53 345 ILE A C 1
ATOM 2638 O O . ILE A 1 345 ? -19.690 13.863 -29.855 1.00 58.53 345 ILE A O 1
ATOM 2642 N N . THR A 1 346 ? -19.928 14.028 -32.084 1.00 58.78 346 THR A N 1
ATOM 2643 C CA . THR A 1 346 ? -19.323 15.359 -32.222 1.00 58.78 346 THR A CA 1
ATOM 2644 C C . THR A 1 346 ? -20.159 16.487 -31.602 1.00 58.78 346 THR A C 1
ATOM 2646 O O . THR A 1 346 ? -19.617 17.534 -31.247 1.00 58.78 346 THR A O 1
ATOM 2649 N N . GLU A 1 347 ? -21.455 16.268 -31.372 1.00 54.22 347 GLU A N 1
ATOM 2650 C CA . GLU A 1 347 ? -22.361 17.265 -30.792 1.00 54.22 347 GLU A CA 1
ATOM 2651 C C . GLU A 1 347 ? -22.325 17.295 -29.256 1.00 54.22 347 GLU A C 1
ATOM 2653 O O . GLU A 1 347 ? -22.871 18.218 -28.637 1.00 54.22 347 GLU A O 1
ATOM 2658 N N . HIS A 1 348 ? -21.685 16.305 -28.623 1.00 70.56 348 HIS A N 1
ATOM 2659 C CA . HIS A 1 348 ? -21.719 16.151 -27.174 1.00 70.56 348 HIS A CA 1
ATOM 2660 C C . HIS A 1 348 ? -20.921 17.281 -26.472 1.00 70.56 348 HIS A C 1
ATOM 2662 O O . HIS A 1 348 ? -19.772 17.554 -26.841 1.00 70.56 348 HIS A O 1
ATOM 2668 N N . PRO A 1 349 ? -21.486 17.941 -25.433 1.00 70.19 349 PRO A N 1
ATOM 2669 C CA . PRO A 1 349 ? -20.988 19.220 -24.896 1.00 70.19 349 PRO A CA 1
ATOM 2670 C C . PRO A 1 349 ? -19.516 19.208 -24.475 1.00 70.19 349 PRO A C 1
ATOM 2672 O O . PRO A 1 349 ? -18.800 20.195 -24.633 1.00 70.19 349 PRO A O 1
ATOM 2675 N N . MET A 1 350 ? -19.055 18.064 -23.966 1.00 73.38 350 MET A N 1
ATOM 2676 C CA . MET A 1 350 ? -17.670 17.853 -23.550 1.00 73.38 350 MET A CA 1
ATOM 2677 C C . MET A 1 350 ? -16.678 17.940 -24.722 1.00 73.38 350 MET A C 1
ATOM 2679 O O . MET A 1 350 ? -15.637 18.579 -24.587 1.00 73.38 350 MET A O 1
ATOM 2683 N N . PHE A 1 351 ? -17.007 17.349 -25.877 1.00 70.12 351 PHE A N 1
ATOM 2684 C CA . PHE A 1 351 ? -16.120 17.346 -27.045 1.00 70.12 351 PHE A CA 1
ATOM 2685 C C . PHE A 1 351 ? -16.092 18.710 -27.726 1.00 70.12 351 PHE A C 1
ATOM 2687 O O . PHE A 1 351 ? -15.032 19.155 -28.153 1.00 70.12 351 PHE A O 1
ATOM 2694 N N . ARG A 1 352 ? -17.220 19.432 -27.732 1.00 74.44 352 ARG A N 1
ATOM 2695 C CA . ARG A 1 352 ? -17.264 20.834 -28.174 1.00 74.44 352 ARG A CA 1
ATOM 2696 C C . ARG A 1 352 ? -16.397 21.740 -27.310 1.00 74.44 352 ARG A C 1
ATOM 2698 O O . ARG A 1 352 ? -15.660 22.570 -27.835 1.00 74.44 352 ARG A O 1
ATOM 2705 N N . HIS A 1 353 ? -16.453 21.560 -25.993 1.00 77.06 353 HIS A N 1
ATOM 2706 C CA . HIS A 1 353 ? -15.617 22.320 -25.072 1.00 77.06 353 HIS A CA 1
ATOM 2707 C C . HIS A 1 353 ? -14.124 22.018 -25.274 1.00 77.06 353 HIS A C 1
ATOM 2709 O O . HIS A 1 353 ? -13.317 22.942 -25.349 1.00 77.06 353 HIS A O 1
ATOM 2715 N N . GLN A 1 354 ? -13.754 20.744 -25.437 1.00 78.81 354 GLN A N 1
ATOM 2716 C CA . GLN A 1 354 ? -12.372 20.360 -25.745 1.00 78.81 354 GLN A CA 1
ATOM 2717 C C . GLN A 1 354 ? -11.898 20.897 -27.103 1.00 78.81 354 GLN A C 1
ATOM 2719 O O . GLN A 1 354 ? -10.785 21.411 -27.183 1.00 78.81 354 GLN A O 1
ATOM 2724 N N . ALA A 1 355 ? -12.730 20.842 -28.146 1.00 78.19 355 ALA A N 1
ATOM 2725 C CA . ALA A 1 355 ? -12.399 21.394 -29.460 1.00 78.19 355 ALA A CA 1
ATOM 2726 C C . ALA A 1 355 ? -12.149 22.911 -29.395 1.00 78.19 355 ALA A C 1
ATOM 2728 O O . ALA A 1 355 ? -11.152 23.391 -29.930 1.00 78.19 355 ALA A O 1
ATOM 2729 N N . ALA A 1 356 ? -12.984 23.650 -28.655 1.00 83.94 356 ALA A N 1
ATOM 2730 C CA . ALA A 1 356 ? -12.807 25.088 -28.454 1.00 83.94 356 ALA A CA 1
ATOM 2731 C C . ALA A 1 356 ? -11.506 25.426 -27.700 1.00 83.94 356 ALA A C 1
ATOM 2733 O O . ALA A 1 356 ? -10.822 26.390 -28.046 1.00 83.94 356 ALA A O 1
ATOM 2734 N N . LEU A 1 357 ? -11.129 24.624 -26.697 1.00 84.00 357 LEU A N 1
ATOM 2735 C CA . LEU A 1 357 ? -9.859 24.796 -25.980 1.00 84.00 357 LEU A CA 1
ATOM 2736 C C . LEU A 1 357 ? -8.647 24.530 -26.883 1.00 84.00 357 LEU A C 1
ATOM 2738 O O . LEU A 1 357 ? -7.667 25.271 -26.819 1.00 84.00 357 LEU A O 1
ATOM 2742 N N . ILE A 1 358 ? -8.713 23.507 -27.740 1.00 85.44 358 ILE A N 1
ATOM 2743 C CA . ILE A 1 358 ? -7.652 23.197 -28.711 1.00 85.44 358 ILE A CA 1
ATOM 2744 C C . ILE A 1 358 ? -7.483 24.353 -29.699 1.00 85.44 358 ILE A C 1
ATOM 2746 O O . ILE A 1 358 ? -6.361 24.781 -29.962 1.00 85.44 358 ILE A O 1
ATOM 2750 N N . GLU A 1 359 ? -8.585 24.902 -30.205 1.00 86.44 359 GLU A N 1
ATOM 2751 C CA . GLU A 1 359 ? -8.554 26.018 -31.149 1.00 86.44 359 GLU A CA 1
ATOM 2752 C C . GLU A 1 359 ? -7.982 27.296 -30.512 1.00 86.44 359 GLU A C 1
ATOM 2754 O O . GLU A 1 359 ? -7.150 27.975 -31.120 1.00 86.44 359 GLU A O 1
ATOM 2759 N N . GLN A 1 360 ? -8.318 27.572 -29.246 1.00 86.12 360 GLN A N 1
ATOM 2760 C CA . GLN A 1 360 ? -7.685 28.652 -28.482 1.00 86.12 360 GLN A CA 1
ATOM 2761 C C . GLN A 1 360 ? -6.176 28.440 -28.317 1.00 86.12 360 GLN A C 1
ATOM 2763 O O . GLN A 1 360 ? -5.402 29.387 -28.468 1.00 86.12 360 GLN A O 1
ATOM 2768 N N . LEU A 1 361 ? -5.738 27.209 -28.044 1.00 85.25 361 LEU A N 1
ATOM 2769 C CA . LEU A 1 361 ? -4.318 26.893 -27.889 1.00 85.25 361 LEU A CA 1
ATOM 2770 C C . LEU A 1 361 ? -3.544 27.087 -29.202 1.00 85.25 361 LEU A C 1
ATOM 2772 O O . LEU A 1 361 ? -2.442 27.636 -29.195 1.00 85.25 361 LEU A O 1
ATOM 2776 N N . ILE A 1 362 ? -4.143 26.703 -30.334 1.00 88.00 362 ILE A N 1
ATOM 2777 C CA . ILE A 1 362 ? -3.577 26.918 -31.673 1.00 88.00 362 ILE A CA 1
ATOM 2778 C C . ILE A 1 362 ? -3.405 28.416 -31.947 1.00 88.00 362 ILE A C 1
ATOM 2780 O O . ILE A 1 362 ? -2.330 28.837 -32.373 1.00 88.00 362 ILE A O 1
ATOM 2784 N N . GLN A 1 363 ? -4.417 29.236 -31.649 1.00 86.94 363 GLN A N 1
ATOM 2785 C CA . GLN A 1 363 ? -4.333 30.689 -31.837 1.00 86.94 363 GLN A CA 1
ATOM 2786 C C . GLN A 1 363 ? -3.256 31.332 -30.955 1.00 86.94 363 GLN A C 1
ATOM 2788 O O . GLN A 1 363 ? -2.528 32.223 -31.402 1.00 86.94 363 GLN A O 1
ATOM 2793 N N . VAL A 1 364 ? -3.124 30.880 -29.704 1.00 88.12 364 VAL A N 1
ATOM 2794 C CA . VAL A 1 364 ? -2.076 31.362 -28.795 1.00 88.12 364 VAL A CA 1
ATOM 2795 C C . VAL A 1 364 ? -0.689 31.009 -29.331 1.00 88.12 364 VAL A C 1
ATOM 2797 O O . VAL A 1 364 ? 0.174 31.887 -29.367 1.00 88.12 364 VAL A O 1
ATOM 2800 N N . ASN A 1 365 ? -0.488 29.780 -29.807 1.00 80.88 365 ASN A N 1
ATOM 2801 C CA . ASN A 1 365 ? 0.788 29.351 -30.382 1.00 80.88 365 ASN A CA 1
ATOM 2802 C C . ASN A 1 365 ? 1.139 30.137 -31.650 1.00 80.88 365 ASN A C 1
ATOM 2804 O O . ASN A 1 365 ? 2.229 30.690 -31.731 1.00 80.88 365 ASN A O 1
ATOM 2808 N N . GLN A 1 366 ? 0.193 30.326 -32.573 1.00 86.62 366 GLN A N 1
ATOM 2809 C CA . GLN A 1 366 ? 0.413 31.148 -33.772 1.00 86.62 366 GLN A CA 1
ATOM 2810 C C . GLN A 1 366 ? 0.793 32.597 -33.430 1.00 86.62 366 GLN A C 1
ATOM 2812 O O . GLN A 1 366 ? 1.651 33.211 -34.075 1.00 86.62 366 GLN A O 1
ATOM 2817 N N . LYS A 1 367 ? 0.178 33.166 -32.386 1.00 86.88 367 LYS A N 1
ATOM 2818 C CA . LYS A 1 367 ? 0.512 34.511 -31.907 1.00 86.88 367 LYS A CA 1
ATOM 2819 C C . LYS A 1 367 ? 1.905 34.563 -31.278 1.00 86.88 367 LYS A C 1
ATOM 2821 O O . LYS A 1 367 ? 2.595 35.571 -31.434 1.00 86.88 367 LYS A O 1
ATOM 2826 N N . LEU A 1 368 ? 2.315 33.516 -30.566 1.00 84.69 368 LEU A N 1
ATOM 2827 C CA . LEU A 1 368 ? 3.666 33.401 -30.015 1.00 84.69 368 LEU A CA 1
ATOM 2828 C C . LEU A 1 368 ? 4.708 33.259 -31.127 1.00 84.69 368 LEU A C 1
ATOM 2830 O O . LEU A 1 368 ? 5.685 34.003 -31.096 1.00 84.69 368 LEU A O 1
ATOM 2834 N N . ASP A 1 369 ? 4.451 32.437 -32.144 1.00 86.56 369 ASP A N 1
ATOM 2835 C CA . ASP A 1 369 ? 5.325 32.283 -33.315 1.00 86.56 369 ASP A CA 1
ATOM 2836 C C . ASP A 1 369 ? 5.495 33.605 -34.066 1.00 86.56 369 ASP A C 1
ATOM 2838 O O . ASP A 1 369 ? 6.606 34.012 -34.397 1.00 86.56 369 ASP A O 1
ATOM 2842 N N . THR A 1 370 ? 4.402 34.351 -34.253 1.00 86.50 370 THR A N 1
ATOM 2843 C CA . THR A 1 370 ? 4.455 35.678 -34.885 1.00 86.50 370 THR A CA 1
ATOM 2844 C C . THR A 1 370 ? 5.305 36.652 -34.063 1.00 86.50 370 THR A C 1
ATOM 2846 O O . THR A 1 370 ? 6.096 37.419 -34.611 1.00 86.50 370 THR A O 1
ATOM 2849 N N . ARG A 1 371 ? 5.172 36.632 -32.730 1.00 84.06 371 ARG A N 1
ATOM 2850 C CA . ARG A 1 371 ? 5.974 37.486 -31.839 1.00 84.06 371 ARG A CA 1
ATOM 2851 C C . ARG A 1 371 ? 7.449 37.093 -31.840 1.00 84.06 371 ARG A C 1
ATOM 2853 O O . ARG A 1 371 ? 8.293 37.985 -31.783 1.00 84.06 371 ARG A O 1
ATOM 2860 N N . LEU A 1 372 ? 7.745 35.798 -31.919 1.00 83.75 372 LEU A N 1
ATOM 2861 C CA . LEU A 1 372 ? 9.097 35.267 -32.062 1.00 83.75 372 LEU A CA 1
ATOM 2862 C C . LEU A 1 372 ? 9.724 35.720 -33.381 1.00 83.75 372 LEU A C 1
ATOM 2864 O O . LEU A 1 372 ? 10.790 36.322 -33.348 1.00 83.75 372 LEU A O 1
ATOM 2868 N N . ALA A 1 373 ? 9.018 35.580 -34.504 1.00 82.62 373 ALA A N 1
ATOM 2869 C CA . ALA A 1 373 ? 9.497 36.027 -35.812 1.00 82.62 373 ALA A CA 1
ATOM 2870 C C . ALA A 1 373 ? 9.769 37.544 -35.859 1.00 82.62 373 ALA A C 1
ATOM 2872 O O . ALA A 1 373 ? 10.775 37.991 -36.410 1.00 82.62 373 ALA A O 1
ATOM 2873 N N . VAL A 1 374 ? 8.908 38.361 -35.238 1.00 83.31 374 VAL A N 1
ATOM 2874 C CA . VAL A 1 374 ? 9.124 39.817 -35.127 1.00 83.31 374 VAL A CA 1
ATOM 2875 C C . VAL A 1 374 ? 10.338 40.136 -34.253 1.00 83.31 374 VAL A C 1
ATOM 2877 O O . VAL A 1 374 ? 11.128 41.023 -34.587 1.00 83.31 374 VAL A O 1
ATOM 2880 N N . MET A 1 375 ? 10.514 39.422 -33.140 1.00 76.19 375 MET A N 1
ATOM 2881 C CA . MET A 1 375 ? 11.672 39.588 -32.264 1.00 76.19 375 MET A CA 1
ATOM 2882 C C . MET A 1 375 ? 12.970 39.197 -32.983 1.00 76.19 375 MET A C 1
ATOM 2884 O O . MET A 1 375 ? 13.931 39.963 -32.945 1.00 76.19 375 MET A O 1
ATOM 2888 N N . GLU A 1 376 ? 12.979 38.071 -33.696 1.00 80.69 376 GLU A N 1
ATOM 2889 C CA . GLU A 1 376 ? 14.110 37.600 -34.501 1.00 80.69 376 GLU A CA 1
ATOM 2890 C C . GLU A 1 376 ? 14.468 38.594 -35.612 1.00 80.69 376 GLU A C 1
ATOM 2892 O O . GLU A 1 376 ? 15.633 38.969 -35.744 1.00 80.69 376 GLU A O 1
ATOM 2897 N N . ALA A 1 377 ? 13.479 39.126 -36.338 1.00 76.25 377 ALA A N 1
ATOM 2898 C CA . ALA A 1 377 ? 13.701 40.161 -37.350 1.00 76.25 377 ALA A CA 1
ATOM 2899 C C . ALA A 1 377 ? 14.253 41.466 -36.747 1.00 76.25 377 ALA A C 1
ATOM 2901 O O . ALA A 1 377 ? 15.104 42.129 -37.342 1.00 76.25 377 ALA A O 1
ATOM 2902 N N . THR A 1 378 ? 13.811 41.836 -35.541 1.00 75.44 378 THR A N 1
ATOM 2903 C CA . THR A 1 378 ? 14.311 43.024 -34.831 1.00 75.44 378 THR A CA 1
ATOM 2904 C C . THR A 1 378 ? 15.760 42.841 -34.369 1.00 75.44 378 THR A C 1
ATOM 2906 O O . THR A 1 378 ? 16.542 43.792 -34.396 1.00 75.44 378 THR A O 1
ATOM 2909 N N . ILE A 1 379 ? 16.136 41.624 -33.967 1.00 72.75 379 ILE A N 1
ATOM 2910 C CA . ILE A 1 379 ? 17.515 41.270 -33.609 1.00 72.75 379 ILE A CA 1
ATOM 2911 C C . ILE A 1 379 ? 18.404 41.273 -34.859 1.00 72.75 379 ILE A C 1
ATOM 2913 O O . ILE A 1 379 ? 19.483 41.860 -34.829 1.00 72.75 379 ILE A O 1
ATOM 2917 N N . TYR A 1 380 ? 17.926 40.711 -35.972 1.00 64.25 380 TYR A N 1
ATOM 2918 C CA . TYR A 1 380 ? 18.661 40.667 -37.238 1.00 64.25 380 TYR A CA 1
ATOM 2919 C C . TYR A 1 380 ? 18.904 42.071 -37.824 1.00 64.25 380 TYR A C 1
ATOM 2921 O O . TYR A 1 380 ? 20.017 42.400 -38.227 1.00 64.25 380 TYR A O 1
ATOM 2929 N N . ASN A 1 381 ? 17.900 42.953 -37.773 1.00 62.97 381 ASN A N 1
ATOM 2930 C CA . ASN A 1 381 ? 18.026 44.341 -38.235 1.00 62.97 381 ASN A CA 1
ATOM 2931 C C . ASN A 1 381 ? 18.936 45.207 -37.346 1.00 62.97 381 ASN A C 1
ATOM 2933 O O . ASN A 1 381 ? 19.507 46.181 -37.827 1.00 62.97 381 ASN A O 1
ATOM 2937 N N . LYS A 1 382 ? 19.115 44.860 -36.063 1.00 57.59 382 LYS A N 1
ATOM 2938 C CA . LYS A 1 382 ? 20.095 45.523 -35.182 1.00 57.59 382 LYS A CA 1
ATOM 2939 C C . LYS A 1 382 ? 21.545 45.113 -35.465 1.00 57.59 382 LYS A C 1
ATOM 2941 O O . LYS A 1 382 ? 22.450 45.799 -35.000 1.00 57.59 382 LYS A O 1
ATOM 2946 N N . GLN A 1 383 ? 21.773 44.022 -36.200 1.00 54.34 383 GLN A N 1
ATOM 2947 C CA . GLN A 1 383 ? 23.109 43.491 -36.498 1.00 54.34 383 GLN A CA 1
ATOM 2948 C C . GLN A 1 383 ? 23.681 43.948 -37.855 1.00 54.34 383 GLN A C 1
ATOM 2950 O O . GLN A 1 383 ? 24.827 43.626 -38.159 1.00 54.34 383 GLN A O 1
ATOM 2955 N N . GLN A 1 384 ? 22.946 44.725 -38.661 1.00 45.88 384 GLN A N 1
ATOM 2956 C CA . GLN A 1 384 ? 23.480 45.321 -39.894 1.00 45.88 384 GLN A CA 1
ATOM 2957 C C . GLN A 1 384 ? 24.091 46.713 -39.629 1.00 45.88 384 GLN A C 1
ATOM 2959 O O . GLN A 1 384 ? 23.377 47.613 -39.184 1.00 45.88 384 GLN A O 1
ATOM 2964 N N . PRO A 1 385 ? 25.388 46.947 -39.924 1.00 43.91 385 PRO A N 1
ATOM 2965 C CA . PRO A 1 385 ? 25.967 48.286 -39.888 1.00 43.91 385 PRO A CA 1
ATOM 2966 C C . PRO A 1 385 ? 25.403 49.138 -41.031 1.00 43.91 385 PRO A C 1
ATOM 2968 O O . PRO A 1 385 ? 25.365 48.704 -42.182 1.00 43.91 385 PRO A O 1
ATOM 2971 N N . ALA A 1 386 ? 25.009 50.374 -40.724 1.00 43.22 386 ALA A N 1
ATOM 2972 C CA . ALA A 1 386 ? 24.625 51.368 -41.718 1.00 43.22 386 ALA A CA 1
ATOM 2973 C C . ALA A 1 386 ? 25.800 51.650 -42.673 1.00 43.22 386 ALA A C 1
ATOM 2975 O O . ALA A 1 386 ? 26.754 52.340 -42.312 1.00 43.22 386 ALA A O 1
ATOM 2976 N N . HIS A 1 387 ? 25.735 51.140 -43.905 1.00 40.03 387 HIS A N 1
ATOM 2977 C CA . HIS A 1 387 ? 26.669 51.526 -44.958 1.00 40.03 387 HIS A CA 1
ATOM 2978 C C . HIS A 1 387 ? 26.240 52.890 -45.518 1.00 40.03 387 HIS A C 1
ATOM 2980 O O . HIS A 1 387 ? 25.531 52.993 -46.514 1.00 40.03 387 HIS A O 1
ATOM 2986 N N . GLY A 1 388 ? 26.640 53.953 -44.818 1.00 38.31 388 GLY A N 1
ATOM 2987 C CA . GLY A 1 388 ? 26.582 55.324 -45.312 1.00 38.31 388 GLY A CA 1
ATOM 2988 C C . GLY A 1 388 ? 27.689 55.566 -46.337 1.00 38.31 388 GLY A C 1
ATOM 2989 O O . GLY A 1 388 ? 28.860 55.282 -46.090 1.00 38.31 388 GLY A O 1
ATOM 2990 N N . THR A 1 389 ? 27.285 56.059 -47.498 1.00 39.31 389 THR A N 1
ATOM 2991 C CA . THR A 1 389 ? 28.075 56.469 -48.660 1.00 39.31 389 THR A CA 1
ATOM 2992 C C . THR A 1 389 ? 29.258 57.366 -48.277 1.00 39.31 389 THR A C 1
ATOM 2994 O O . THR A 1 389 ? 29.071 58.388 -47.619 1.00 39.31 389 THR A O 1
ATOM 2997 N N . ARG A 1 390 ? 30.472 57.033 -48.733 1.00 35.34 390 ARG A N 1
ATOM 2998 C CA . ARG A 1 390 ? 31.611 57.962 -48.752 1.00 35.34 390 ARG A CA 1
ATOM 2999 C C . ARG A 1 390 ? 32.072 58.094 -50.201 1.00 35.34 390 ARG A C 1
ATOM 3001 O O . ARG A 1 390 ? 32.606 57.144 -50.766 1.00 35.34 390 ARG A O 1
ATOM 3008 N N . GLU A 1 391 ? 31.761 59.239 -50.803 1.00 36.44 391 GLU A N 1
ATOM 3009 C CA . GLU A 1 391 ? 32.246 59.648 -52.122 1.00 36.44 391 GLU A CA 1
ATOM 3010 C C . GLU A 1 391 ? 33.777 59.710 -52.117 1.00 36.44 391 GLU A C 1
ATOM 3012 O O . GLU A 1 391 ? 34.386 60.317 -51.235 1.00 36.44 391 GLU A O 1
ATOM 3017 N N . ASP A 1 392 ? 34.385 59.068 -53.110 1.00 36.25 392 ASP A N 1
ATOM 3018 C CA . ASP A 1 392 ? 35.827 59.011 -53.317 1.00 36.25 392 ASP A CA 1
ATOM 3019 C C . ASP A 1 392 ? 36.199 60.090 -54.350 1.00 36.25 392 ASP A C 1
ATOM 3021 O O . ASP A 1 392 ? 36.078 59.902 -55.562 1.00 36.25 392 ASP A O 1
ATOM 3025 N N . SER A 1 393 ? 36.588 61.277 -53.879 1.00 35.72 393 SER A N 1
ATOM 3026 C CA . SER A 1 393 ? 37.095 62.355 -54.732 1.00 35.72 393 SER A CA 1
ATOM 3027 C C . SER A 1 393 ? 38.560 62.087 -55.086 1.00 35.72 393 SER A C 1
ATOM 3029 O O . SER A 1 393 ? 39.470 62.405 -54.317 1.00 35.72 393 SER A O 1
ATOM 3031 N N . ARG A 1 394 ? 38.791 61.501 -56.263 1.00 35.19 394 ARG A N 1
ATOM 3032 C CA . ARG A 1 394 ? 40.117 61.336 -56.871 1.00 35.19 394 ARG A CA 1
ATOM 3033 C C . ARG A 1 394 ? 40.343 62.473 -57.873 1.00 35.19 394 ARG A C 1
ATOM 3035 O O 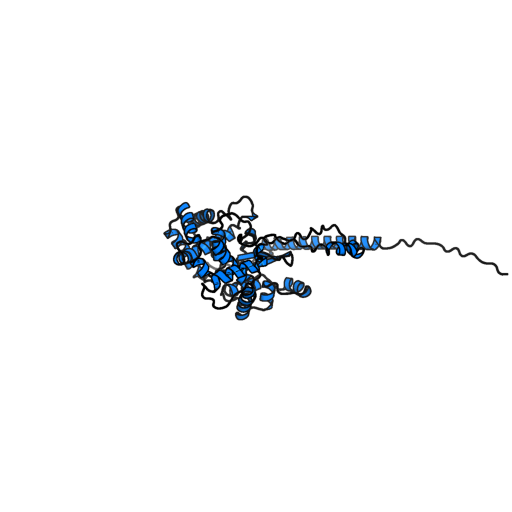. ARG A 1 394 ? 39.751 62.464 -58.946 1.00 35.19 394 ARG A O 1
ATOM 3042 N N . THR A 1 395 ? 41.180 63.446 -57.521 1.00 38.72 395 THR A N 1
ATOM 3043 C CA . THR A 1 395 ? 41.699 64.468 -58.445 1.00 38.72 395 THR A CA 1
ATOM 3044 C C . THR A 1 395 ? 43.178 64.237 -58.754 1.00 38.72 395 THR A C 1
ATOM 3046 O O . THR A 1 395 ? 43.953 63.755 -57.929 1.00 38.72 395 THR A O 1
ATOM 3049 N N . ASP A 1 396 ? 43.502 64.545 -60.006 1.00 38.78 396 ASP A N 1
ATOM 3050 C CA . ASP A 1 396 ? 44.687 64.227 -60.799 1.00 38.78 396 ASP A CA 1
ATOM 3051 C C . ASP A 1 396 ? 46.065 64.602 -60.225 1.00 38.78 396 ASP A C 1
ATOM 3053 O O . ASP A 1 396 ? 46.256 65.641 -59.593 1.00 38.78 396 ASP A O 1
ATOM 3057 N N . ARG A 1 397 ? 47.080 63.804 -60.597 1.00 40.59 397 ARG A N 1
ATOM 3058 C CA . ARG A 1 397 ? 48.472 64.275 -60.735 1.00 40.59 397 ARG A CA 1
ATOM 3059 C C . ARG A 1 397 ? 48.684 64.818 -62.152 1.00 40.59 397 ARG A C 1
ATOM 3061 O O . ARG A 1 397 ? 48.308 64.125 -63.097 1.00 40.59 397 ARG A O 1
ATOM 3068 N N . PRO A 1 398 ? 49.389 65.946 -62.342 1.00 44.53 398 PRO A N 1
ATOM 3069 C CA . PRO A 1 398 ? 49.869 66.332 -63.657 1.00 44.53 398 PRO A CA 1
ATOM 3070 C C . PRO A 1 398 ? 51.201 65.640 -63.983 1.00 44.53 398 PRO A C 1
ATOM 3072 O O . PRO A 1 398 ? 52.033 65.379 -63.112 1.00 44.53 398 PRO A O 1
ATOM 3075 N N . ALA A 1 399 ? 51.396 65.369 -65.270 1.00 41.34 399 ALA A N 1
ATOM 3076 C CA . ALA A 1 399 ? 52.650 64.912 -65.842 1.00 41.34 399 ALA A CA 1
ATOM 3077 C C . ALA A 1 399 ? 53.623 66.086 -66.051 1.00 41.34 399 ALA A C 1
ATOM 3079 O O . ALA A 1 399 ? 53.330 66.986 -66.839 1.00 41.34 399 ALA A O 1
ATOM 3080 N N . LYS A 1 400 ? 54.786 66.041 -65.395 1.00 38.81 400 LYS A N 1
ATOM 3081 C CA . LYS A 1 400 ? 56.124 66.060 -66.017 1.00 38.81 400 LYS A CA 1
ATOM 3082 C C . LYS A 1 400 ? 57.208 65.869 -64.967 1.00 38.81 400 LYS A C 1
ATOM 3084 O O . LYS A 1 400 ? 57.124 66.546 -63.921 1.00 38.81 400 LYS A O 1
#

Organism: NCBI:txid4793

Nearest PDB structures (foldseek):
  5u91-assembly1_F  TM=5.218E-01  e=6.133E-03  synthetic construct
  1ma7-assembly1_B-2  TM=5.421E-01  e=8.915E-02  Punavirus P1
  1pvq-assembly1_B-2  TM=5.324E-01  e=8.088E-02  Punavirus P1
  3c28-assembly1_B-2  TM=5.670E-01  e=9.827E-02  unclassified
  1ouq-assembly1_A  TM=5.235E-01  e=1.450E-01  Punavirus P1

Mean predicted aligned error: 15.41 Å

InterPro domains:
  IPR011010 DNA breaking-rejoining enzyme, catalytic core [SSF56349] (12-200)
  IPR013762 Integrase-like, catalytic domain superfamily [G3DSA:1.10.443.10] (2-206)

Sequence (400 aa):
MTEHIYSTAVTAADYQDAALLCLLWYLFGRASDLTLLCKANLSTGSGDIFFVRFIRVKFSEEQGLSLLPDDDFATCSLLAIALALITQQSPPVALLNQLPEQQLASQSAVTPAIPLLDLIDHPESMAQHATSGDNVKNVNVLPGIHSYVNRVLNRVAATAGVAEKLTSHSFRRGGAQHANGAGMCVQWIFDRGAWNMTATNKAFAYVFNTPAEDHKVGRVLSSHAPERPVHLLSLDTFDVDTQVKIRGVASALFWSSLGLEMPSYNINARVLDTLMAYLLRHYPELKRLNASGPAVQRIESCALEKAITLNELLAWSSHLACNTRTPSTPSITESTHAPATTPDITEHPMFRHQAALIEQLIQVNQKLDTRLAVMEATIYNKQQPAHGTREDSRTDRPAK

Foldseek 3Di:
DLLQLLLPFAALLSLLLLLQVLVLLQLLLPQVQQLQFFQAQWDADPQQWTWGWTQDPVPRDIDIFTAAAAPDLSNGNLLSLLSSQLRDPALDRHSRPPADRPPPPPPVPPPPPDPPVVCVVCVCVVVVVVPDPDDDDDDPPDDHRQVVNLVSCVVPQVVVPNPDRDGSNCSNCPSLVQLVVLVQDNLLSCLSNVVDDDPVVVVVSVVPDDVLSSQLSNQSSSVHHSPDRGHQQAPVLDDPVLSVLLVQLLCQSNVSAPDDPDPSSHHDPRSSRRSSLSCLLCLVVSCVSHVPHPSNVSSCVSCVVSVHDPVNSVVSNVSSVVVVPDPPPPDDDDDDDDDDDDDDPCPDPVNVVVVVVVVVVVVVVVVVVVVVVVVVVVVVVVPDDPPDDDDDDDDDDDDD